Protein 2KFN (pdb70)

Foldseek 3Di:
DFALVQEEEDADPVVLLVVVVLLVPAQEKEKDWAWQDPPLLPTATQWMKIGRDQSYIYIAGAQQDAPPADHGPHPVRSCVSCQVLQQDQNRAYFAALCLSVQSNNVNVVGGGHNLAYHQLLLVLLLALVPDHSGLQVLCCVQPVDGADDQCNQQNDDPSGGGLSHGHSSSSTSRNRVRRNSRVVSCVRRVVVCPVDPQSVLCVGQFVRLLSNLLSQQLNVFFAFALVLLQVLLVVLVVVLVVLQVVLCVVWHDHDDLDPPPGCLCTPCVVPDDRDAAPCVNLQDGRLVVCVVPPDNSVSSVVNVVSVVCCVQQSVQVVVQQDPVPRHHRKDWDQRRDLLRAIAIPSPGLQVQDDPDVVSLSSQQRGFFPPQKWKKKKFWPPQLLLQLCLLLVFPQSPVCVVVPHDSLLSLLCQLVPHDSVPDDPLSSVLSVLVSVCLLLPHDLCSSCSNSVHDRVVSVSSVVSNCVSGVSNVVSLVVLLVVCVVPQWAAEPSNRIRGQPCCVVVDPVSNVNSSSCSSNSRSQSNLRSLQSQLSSQVVVCCVVVVAQKGFHDDYDRMTMMMHRPVCVPVVQVVSQCSRQPVGDPRRRIDMDMAIDRTSSRGD

Solvent-accessible surface area: 27789 Å² total; per-residue (Å²): 212,18,51,116,136,74,22,66,24,2,70,65,64,140,43,0,97,55,19,16,47,88,2,116,165,25,114,27,1,0,3,24,7,14,18,40,43,171,53,28,25,45,3,67,0,2,0,0,0,1,0,28,102,69,44,53,4,0,0,1,0,14,26,8,105,61,159,122,28,68,136,37,12,62,66,124,72,0,8,106,35,0,75,88,8,0,42,58,102,155,16,64,0,0,1,38,50,0,32,52,4,14,0,0,0,29,46,56,57,4,60,7,107,13,24,26,21,1,0,29,0,0,4,4,9,36,40,13,66,52,36,171,14,41,18,62,27,0,0,83,80,61,32,171,60,166,14,14,41,63,68,124,17,4,31,160,61,213,147,64,72,56,3,23,79,5,49,9,68,51,0,4,24,32,0,0,1,19,1,8,3,6,4,54,0,4,78,112,0,54,74,50,2,76,148,84,150,19,10,26,49,0,2,80,90,3,0,11,45,0,1,25,3,0,3,48,4,28,44,41,4,3,65,3,30,61,144,50,0,109,92,1,14,98,60,0,72,123,72,27,48,102,22,63,143,111,0,29,143,66,38,36,138,121,18,104,21,49,27,90,122,56,1,70,69,20,9,32,130,73,140,30,128,164,82,32,2,58,112,113,31,93,34,30,28,37,1,88,83,29,20,141,113,75,70,0,1,119,20,0,57,88,47,56,33,9,38,119,4,44,57,60,5,3,50,95,0,34,144,55,44,16,135,138,54,34,18,0,36,8,44,2,58,7,12,99,34,44,21,0,33,11,23,6,51,92,5,52,2,49,92,5,30,74,209,72,124,11,0,118,58,0,5,66,0,1,44,14,30,153,66,61,18,0,2,6,0,49,4,16,61,0,31,4,20,0,3,0,53,27,5,176,9,171,32,7,62,56,6,14,84,104,68,80,58,3,5,66,10,0,0,17,76,4,59,59,45,78,46,142,77,11,70,80,120,36,63,137,8,0,49,25,1,2,68,7,2,7,126,14,72,63,16,101,12,3,7,135,97,27,114,37,97,181,134,52,0,64,116,31,14,74,50,0,37,117,81,6,71,10,0,65,114,8,19,91,99,9,84,59,59,0,77,141,70,16,32,2,66,14,45,15,7,12,27,13,61,10,111,50,0,126,26,107,55,57,80,133,90,43,45,8,39,95,32,0,10,19,4,8,1,48,0,0,0,3,0,0,6,2,70,0,0,37,20,0,14,55,30,17,74,90,123,128,33,113,15,97,6,2,1,9,4,75,20,9,1,0,0,2,0,18,108,102,38,29,122,74,10,25,148,59,0,54,94,21,0,41,74,69,11,47,156,56,7,48,25,64,4,98,50,27,54,13,104,16,4,18,102,8,100

Secondary structure (DSSP, 8-state):
---SSSSEE--SHHHHHHHHHHHHTSSSEEEEEEES-S-TTT--EEEEEEEEETTEEEEEE----STTPPP---HHHHHHHHHHHHT-TTS-EEESSHHHHHHHHHTTT-----EEEEHHHHHHHH-TTSS--SHHHHHHHHS---PPPHHHHH-SSTTPPPGGGS-HHHHHHHHHHHHHHHHHHHHHHHHHTTS-HHHHHHIIIIIHHHHHHHHHHHHH-B-B-HHHHHHHHHHHHHHHHHHHHHHHHHSSS---S-TTTTSHHHHTTTSS-S------TTT--HHHHHTTT-SHHHHHHHHHHHHHHIIIIITTGGGGB-TTTSSB--EEESS--SSS--EEESS-GGGS-SSSHHHHHHHHTBBPPTTEEEEEEEETTHHHHHHHHHTT-HHHHHHHHTT--HHHHHHHHHTT--GGG--HHHHHHHHHHHHHHHTT--TTHHHHHHTPPTTTHHHHHHHHHHH-HHHHHHHHHHHHHHHHHSEEE-TT--EEE-TTTT-SSHHHHHHHHHHHHHHHHHHHHHHHHHHHHHHHHHHHHHH--SEEEEEEETTEEEEEEETTTHHHHHHHHHHHHHHSS-SSS---EEEEEESBHHHH-

Sequence (601 aa):
MISYDNYVTILDEETLKAWIAKLEKAPVFAFDTETDSLDNISANLVGLSFAIEPGVAAYIPVAHDYLDAPDQISRERALELLKPLLEDEKALKVGQNLKYDRGILANYGIELRGIAFDTMLESYILNSVAGRHDMDSLAERWLKHKTITFEEIAGKGKNQLTFNQIALEEAGRYAAEDADVTLQLHLKMWPDLQKHKGPLNVFENIEMPLVPVLSRIERNGVKIDPKVLHNHSEELTLRLAELEKKAHEIAGEEFNLSSTKQLQTILFEKQGIKPLKKTPSTSEEVLEELALDYPLPKVILEYRGLAKLKSTYTDKLPLMINPKTGRVHTSYHQAVTATGRLSSTDPNLQNIPVRNEEGRRIRQAFIAPEDYVIVSADYSQIELRIMAHLSRDKGLLTAFAEGKDIHRATAAEVFGLPLETVTSEQRRSAKAINFGLIYGMSAFGLARQLNIPRKEAQKYMDLYFERYPGVLEYMERTRAQAKEQGYVETLDGRRLYLPDIKSSNGARRAAAERAAINAPMQGTAADIIKRAMIAVDAWLQAEQPRVRMIMQVHDELVFEVHKDDVDAVAKQIHQLMENCTRLDVPLLVEVGSGENWDQAH

Structure (mmCIF, N/CA/C/O backbone):
data_2KFN
#
_entry.id   2KFN
#
_cell.length_a   102.900
_cell.length_b   102.900
_cell.length_c   86.400
_cell.angle_alpha   90.00
_cell.angle_beta   90.00
_cell.angle_gamma   90.00
#
_symmetry.space_group_name_H-M   'P 43'
#
loop_
_entity.id
_entity.type
_entity.pdbx_description
1 polymer "5'-D(*GP*CP*TP*TP*AP*(US1)P*G)-3'"
2 polymer 'KLENOW FRAGMENT OF DNA POLYMERASE I'
3 non-polymer 'MANGANESE (II) ION'
4 non-polymer 'ZINC ION'
5 non-polymer 'MAGNESIUM ION'
6 water water
#
loop_
_atom_site.group_PDB
_atom_site.id
_atom_site.type_symbol
_atom_site.label_atom_id
_atom_site.label_alt_id
_atom_site.label_comp_id
_atom_site.label_asym_id
_atom_site.label_entity_id
_atom_site.label_seq_id
_atom_site.pdbx_PDB_ins_code
_atom_site.Cartn_x
_atom_site.Cartn_y
_atom_site.Cartn_z
_atom_site.occupancy
_atom_site.B_iso_or_equiv
_atom_site.auth_seq_id
_atom_site.auth_comp_id
_atom_site.auth_asym_id
_atom_site.auth_atom_id
_atom_site.pdbx_PDB_model_num
ATOM 64 N N . MET B 2 1 ? 79.592 36.160 76.503 1.00 45.69 324 MET A N 1
ATOM 65 C CA . MET B 2 1 ? 78.628 36.631 77.506 1.00 46.77 324 MET A CA 1
ATOM 66 C C . MET B 2 1 ? 77.245 36.728 76.886 1.00 46.18 324 MET A C 1
ATOM 67 O O . MET B 2 1 ? 76.959 36.070 75.894 1.00 51.92 324 MET A O 1
ATOM 72 N N . ILE B 2 2 ? 76.400 37.537 77.535 1.00 45.07 325 ILE A N 1
ATOM 73 C CA . ILE B 2 2 ? 75.035 37.882 77.150 1.00 39.31 325 ILE A CA 1
ATOM 74 C C . ILE B 2 2 ? 75.030 39.314 77.650 1.00 38.63 325 ILE A C 1
ATOM 75 O O . ILE B 2 2 ? 75.416 39.591 78.804 1.00 37.39 325 ILE A O 1
ATOM 80 N N . SER B 2 3 ? 74.773 40.240 76.740 1.00 33.67 326 SER A N 1
ATOM 81 C CA . SER B 2 3 ? 74.792 41.641 77.063 1.00 31.44 326 SER A CA 1
ATOM 82 C C . SER B 2 3 ? 73.379 42.184 77.144 1.00 33.02 326 SER A C 1
ATOM 83 O O . SER B 2 3 ? 72.419 41.421 77.182 1.00 32.00 326 SER A O 1
ATOM 86 N N . TYR B 2 4 ? 73.276 43.510 77.169 1.00 36.06 327 TYR A N 1
ATOM 87 C CA . TYR B 2 4 ? 71.993 44.190 77.222 1.00 39.52 327 TYR A CA 1
ATOM 88 C C . TYR B 2 4 ? 71.418 44.360 75.809 1.00 37.46 327 TYR A C 1
ATOM 89 O O . TYR B 2 4 ? 70.309 44.861 75.625 1.00 37.84 327 TYR A O 1
ATOM 98 N N . ASP B 2 5 ? 72.181 43.922 74.815 1.00 37.72 328 ASP A N 1
ATOM 99 C CA . ASP B 2 5 ? 71.774 44.013 73.420 1.00 39.11 328 ASP A CA 1
ATOM 100 C C . ASP B 2 5 ? 70.900 42.821 72.999 1.00 37.62 328 ASP A C 1
ATOM 101 O O . ASP B 2 5 ? 70.056 42.937 72.102 1.00 40.40 328 ASP A O 1
ATOM 106 N N . ASN B 2 6 ? 71.064 41.698 73.691 1.00 31.88 329 ASN A N 1
ATOM 107 C CA . ASN B 2 6 ? 70.328 40.485 73.376 1.00 27.12 329 ASN A CA 1
ATOM 108 C C . ASN B 2 6 ? 68.821 40.590 73.506 1.00 28.08 329 ASN A C 1
ATOM 109 O O . ASN B 2 6 ? 68.079 40.326 72.558 1.00 28.13 329 ASN A O 1
ATOM 114 N N . TYR B 2 7 ? 68.370 40.960 74.698 1.00 26.74 330 TYR A N 1
ATOM 115 C CA . TYR B 2 7 ? 66.946 41.004 74.977 1.00 24.76 330 TYR A CA 1
ATOM 116 C C . TYR B 2 7 ? 66.420 42.377 75.338 1.00 26.06 330 TYR A C 1
ATOM 117 O O . TYR B 2 7 ? 67.111 43.179 75.957 1.00 28.55 330 TYR A O 1
ATOM 126 N N . VAL B 2 8 ? 65.167 42.619 74.983 1.00 23.75 331 VAL A N 1
ATOM 127 C CA . VAL B 2 8 ? 64.535 43.900 75.251 1.00 25.50 331 VAL A CA 1
ATOM 128 C C . VAL B 2 8 ? 63.912 43.964 76.645 1.00 22.79 331 VAL A C 1
ATOM 129 O O . VAL B 2 8 ? 63.426 42.959 77.162 1.00 22.29 331 VAL A O 1
ATOM 133 N N . THR B 2 9 ? 63.985 45.145 77.255 1.00 20.92 332 THR A N 1
ATOM 134 C CA . THR B 2 9 ? 63.414 45.403 78.569 1.00 22.10 332 THR A CA 1
ATOM 135 C C . THR B 2 9 ? 62.186 46.283 78.320 1.00 26.19 332 THR A C 1
ATOM 136 O O . THR B 2 9 ? 62.322 47.455 77.955 1.00 29.82 332 THR A O 1
ATOM 140 N N . ILE B 2 10 ? 60.996 45.697 78.469 1.00 20.52 333 ILE A N 1
ATOM 141 C CA . ILE B 2 10 ? 59.735 46.398 78.237 1.00 22.84 333 ILE A CA 1
ATOM 142 C C . ILE B 2 10 ? 59.341 47.292 79.404 1.00 25.50 333 ILE A C 1
ATOM 143 O O . ILE B 2 10 ? 59.050 46.815 80.503 1.00 23.10 333 ILE A O 1
ATOM 148 N N . LEU B 2 11 ? 59.338 48.598 79.142 1.00 25.28 334 LEU A N 1
ATOM 149 C CA . LEU B 2 11 ? 59.027 49.601 80.150 1.00 22.84 334 LEU A CA 1
ATOM 150 C C . LEU B 2 11 ? 57.796 50.440 79.845 1.00 23.79 334 LEU A C 1
ATOM 151 O O . LEU B 2 11 ? 57.526 51.415 80.549 1.00 24.64 334 LEU A O 1
ATOM 156 N N . ASP B 2 12 ? 57.058 50.083 78.799 1.00 23.02 335 ASP A N 1
ATOM 157 C CA . ASP B 2 12 ? 55.858 50.834 78.457 1.00 25.30 335 ASP A CA 1
ATOM 158 C C . ASP B 2 12 ? 54.764 49.925 77.921 1.00 25.69 335 ASP A C 1
ATOM 159 O O . ASP B 2 12 ? 55.048 48.928 77.266 1.00 26.95 335 ASP A O 1
ATOM 164 N N . GLU B 2 13 ? 53.517 50.291 78.211 1.00 26.33 336 GLU A N 1
ATOM 165 C CA . GLU B 2 13 ? 52.334 49.539 77.798 1.00 26.31 336 GLU A CA 1
ATOM 166 C C . GLU B 2 13 ? 52.256 49.245 76.322 1.00 28.79 336 GLU A C 1
ATOM 167 O O . GLU B 2 13 ? 51.856 48.149 75.931 1.00 29.83 336 GLU A O 1
ATOM 173 N N . GLU B 2 14 ? 52.558 50.254 75.508 1.00 31.31 337 GLU A N 1
ATOM 174 C CA . GLU B 2 14 ? 52.503 50.125 74.057 1.00 33.19 337 GLU A CA 1
ATOM 175 C C . GLU B 2 14 ? 53.392 48.981 73.567 1.00 28.37 337 GLU A C 1
ATOM 176 O O . GLU B 2 14 ? 52.977 48.186 72.722 1.00 30.78 337 GLU A O 1
ATOM 182 N N . THR B 2 15 ? 54.594 48.874 74.130 1.00 25.98 338 THR A N 1
ATOM 183 C CA . THR B 2 15 ? 55.524 47.810 73.758 1.00 22.01 338 THR A CA 1
ATOM 184 C C . THR B 2 15 ? 55.016 46.467 74.270 1.00 23.14 338 THR A C 1
ATOM 185 O O . THR B 2 15 ? 55.099 45.465 73.564 1.00 26.53 338 THR A O 1
ATOM 189 N N . LEU B 2 16 ? 54.448 46.463 75.476 1.00 23.83 339 LEU A N 1
ATOM 190 C CA . LEU B 2 16 ? 53.892 45.247 76.073 1.00 22.66 339 LEU A CA 1
ATOM 191 C C . LEU B 2 16 ? 52.748 44.736 75.190 1.00 20.30 339 LEU A C 1
ATOM 192 O O . LEU B 2 16 ? 52.681 43.549 74.877 1.00 19.19 339 LEU A O 1
ATOM 197 N N . LYS B 2 17 ? 51.848 45.634 74.794 1.00 17.87 340 LYS A N 1
ATOM 198 C CA . LYS B 2 17 ? 50.728 45.253 73.944 1.00 21.48 340 LYS A CA 1
ATOM 199 C C . LYS B 2 17 ? 51.199 44.727 72.586 1.00 21.64 340 LYS A C 1
ATOM 200 O O . LYS B 2 17 ? 50.611 43.795 72.034 1.00 23.08 340 LYS A O 1
ATOM 206 N N . ALA B 2 18 ? 52.299 45.280 72.086 1.00 20.22 341 ALA A N 1
ATOM 207 C CA . ALA B 2 18 ? 52.860 44.830 70.820 1.00 24.58 341 ALA A CA 1
ATOM 208 C C . ALA B 2 18 ? 53.260 43.357 70.977 1.00 24.65 341 ALA A C 1
ATOM 209 O O . ALA B 2 18 ? 52.928 42.518 70.140 1.00 27.39 341 ALA A O 1
ATOM 211 N N . TRP B 2 19 ? 53.936 43.045 72.078 1.00 22.65 342 TRP A N 1
ATOM 212 C CA . TRP B 2 19 ? 54.372 41.683 72.359 1.00 21.44 342 TRP A CA 1
ATOM 213 C C . TRP B 2 19 ? 53.230 40.708 72.607 1.00 22.78 342 TRP A C 1
ATOM 214 O O . TRP B 2 19 ? 53.293 39.572 72.161 1.00 27.64 342 TRP A O 1
ATOM 225 N N . ILE B 2 20 ? 52.216 41.136 73.355 1.00 22.09 343 ILE A N 1
ATOM 226 C CA . ILE B 2 20 ? 51.048 40.291 73.643 1.00 21.22 343 ILE A CA 1
ATOM 227 C C . ILE B 2 20 ? 50.413 39.844 72.316 1.00 28.04 343 ILE A C 1
ATOM 228 O O . ILE B 2 20 ? 49.996 38.691 72.169 1.00 29.23 343 ILE A O 1
ATOM 233 N N . ALA B 2 21 ? 50.375 40.764 71.349 1.00 29.17 344 ALA A N 1
ATOM 234 C CA . ALA B 2 21 ? 49.815 40.495 70.027 1.00 25.67 344 ALA A CA 1
ATOM 235 C C . ALA B 2 21 ? 50.621 39.415 69.310 1.00 24.33 344 ALA A C 1
ATOM 236 O O . ALA B 2 21 ? 50.048 38.513 68.706 1.00 26.58 344 ALA A O 1
ATOM 238 N N . LYS B 2 22 ? 51.946 39.496 69.393 1.00 24.77 345 LYS A N 1
ATOM 239 C CA . LYS B 2 22 ? 52.807 38.496 68.768 1.00 26.25 345 LYS A CA 1
ATOM 240 C C . LYS B 2 22 ? 52.710 37.157 69.511 1.00 28.36 345 LYS A C 1
ATOM 241 O O . LYS B 2 22 ? 52.763 36.096 68.891 1.00 27.56 345 LYS A O 1
ATOM 247 N N . LEU B 2 23 ? 52.548 37.222 70.835 1.00 27.60 346 LEU A N 1
ATOM 248 C CA . LEU B 2 23 ? 52.427 36.033 71.692 1.00 24.52 346 LEU A CA 1
ATOM 249 C C . LEU B 2 23 ? 51.135 35.296 71.361 1.00 23.31 346 LEU A C 1
ATOM 250 O O . LEU B 2 23 ? 51.100 34.067 71.353 1.00 23.09 346 LEU A O 1
ATOM 255 N N . GLU B 2 24 ? 50.080 36.055 71.066 1.00 24.74 347 GLU A N 1
ATOM 256 C CA . GLU B 2 24 ? 48.782 35.477 70.731 1.00 28.51 347 GLU A CA 1
ATOM 257 C C . GLU B 2 24 ? 48.767 34.616 69.476 1.00 31.90 347 GLU A C 1
ATOM 258 O O . GLU B 2 24 ? 47.960 33.698 69.368 1.00 35.74 347 GLU A O 1
ATOM 264 N N . LYS B 2 25 ? 49.644 34.903 68.522 1.00 31.75 348 LYS A N 1
ATOM 265 C CA . LYS B 2 25 ? 49.664 34.109 67.305 1.00 32.66 348 LYS A CA 1
ATOM 266 C C . LYS B 2 25 ? 50.837 33.159 67.179 1.00 29.76 348 LYS A C 1
ATOM 267 O O . LYS B 2 25 ? 51.035 32.554 66.131 1.00 30.44 348 LYS A O 1
ATOM 273 N N . ALA B 2 26 ? 51.612 33.016 68.249 1.00 28.16 349 ALA A N 1
ATOM 274 C CA . ALA B 2 26 ? 52.750 32.098 68.240 1.00 28.53 349 ALA A CA 1
ATOM 275 C C . ALA B 2 26 ? 52.217 30.677 68.474 1.00 28.83 349 ALA A C 1
ATOM 276 O O . ALA B 2 26 ? 51.208 30.501 69.161 1.00 28.01 349 ALA A O 1
ATOM 278 N N . PRO B 2 27 ? 52.848 29.655 67.859 1.00 25.07 350 PRO A N 1
ATOM 279 C CA . PRO B 2 27 ? 52.387 28.273 68.044 1.00 26.22 350 PRO A CA 1
ATOM 280 C C . PRO B 2 27 ? 52.536 27.814 69.500 1.00 27.56 350 PRO A C 1
ATOM 281 O O . PRO B 2 27 ? 51.681 27.103 70.035 1.00 28.00 350 PRO A O 1
ATOM 285 N N . VAL B 2 28 ? 53.626 28.244 70.124 1.00 25.55 351 VAL A N 1
ATOM 286 C CA . VAL B 2 28 ? 53.931 27.962 71.525 1.00 25.10 351 VAL A CA 1
ATOM 287 C C . VAL B 2 28 ? 54.836 29.108 71.959 1.00 29.49 351 VAL A C 1
ATOM 288 O O . VAL B 2 28 ? 55.410 29.798 71.116 1.00 26.03 351 VAL A O 1
ATOM 292 N N . PHE B 2 29 ? 54.912 29.368 73.258 1.00 26.67 352 PHE A N 1
ATOM 293 C CA . PHE B 2 29 ? 55.811 30.410 73.734 1.00 21.94 352 PHE A CA 1
ATOM 294 C C . PHE B 2 29 ? 56.336 30.095 75.122 1.00 21.13 352 PHE A C 1
ATOM 295 O O . PHE B 2 29 ? 55.660 29.430 75.904 1.00 20.74 352 PHE A O 1
ATOM 303 N N . ALA B 2 30 ? 57.591 30.453 75.373 1.00 17.34 353 ALA A N 1
ATOM 304 C CA . ALA B 2 30 ? 58.184 30.214 76.682 1.00 20.47 353 ALA A CA 1
ATOM 305 C C . ALA B 2 30 ? 57.786 31.364 77.581 1.00 23.29 353 ALA A C 1
ATOM 306 O O . ALA B 2 30 ? 57.694 32.516 77.150 1.00 21.00 353 ALA A O 1
ATOM 308 N N . PHE B 2 31 ? 57.555 31.033 78.842 1.00 24.93 354 PHE A N 1
ATOM 309 C CA . PHE B 2 31 ? 57.135 32.012 79.824 1.00 25.85 354 PHE A CA 1
ATOM 310 C C . PHE B 2 31 ? 57.804 31.732 81.183 1.00 25.56 354 PHE A C 1
ATOM 311 O O . PHE B 2 31 ? 58.039 30.578 81.555 1.00 21.21 354 PHE A O 1
ATOM 319 N N . ASP B 2 32 ? 58.164 32.796 81.893 1.00 22.25 355 ASP A N 1
ATOM 320 C CA . ASP B 2 32 ? 58.841 32.650 83.173 1.00 19.05 355 ASP A CA 1
ATOM 321 C C . ASP B 2 32 ? 58.511 33.811 84.110 1.00 21.69 355 ASP A C 1
ATOM 322 O O . ASP B 2 32 ? 58.183 34.903 83.653 1.00 25.15 355 ASP A O 1
ATOM 327 N N . THR B 2 33 ? 58.543 33.563 85.420 1.00 22.30 356 THR A N 1
ATOM 328 C CA . THR B 2 33 ? 58.271 34.620 86.401 1.00 21.27 356 THR A CA 1
ATOM 329 C C . THR B 2 33 ? 59.476 34.800 87.316 1.00 16.52 356 THR A C 1
ATOM 330 O O . THR B 2 33 ? 60.262 33.875 87.504 1.00 18.82 356 THR A O 1
ATOM 334 N N . GLU B 2 34 ? 59.642 36.014 87.833 1.00 16.72 357 GLU A N 1
ATOM 335 C CA . GLU B 2 34 ? 60.730 36.329 88.750 1.00 19.32 357 GLU A CA 1
ATOM 336 C C . GLU B 2 34 ? 60.073 36.885 90.018 1.00 18.55 357 GLU A C 1
ATOM 337 O O . GLU B 2 34 ? 59.142 37.679 89.933 1.00 19.22 357 GLU A O 1
ATOM 343 N N . THR B 2 35 ? 60.562 36.472 91.185 1.00 20.74 358 THR A N 1
ATOM 344 C CA . THR B 2 35 ? 59.974 36.884 92.464 1.00 19.45 358 THR A CA 1
ATOM 345 C C . THR B 2 35 ? 61.015 37.288 93.506 1.00 20.93 358 THR A C 1
ATOM 346 O O . THR B 2 35 ? 62.217 37.173 93.272 1.00 18.35 358 THR A O 1
ATOM 350 N N . ASP B 2 36 ? 60.549 37.736 94.672 1.00 21.24 359 ASP A N 1
ATOM 351 C CA . ASP B 2 36 ? 61.469 38.117 95.745 1.00 22.89 359 ASP A CA 1
ATOM 352 C C . ASP B 2 36 ? 61.710 37.000 96.767 1.00 26.91 359 ASP A C 1
ATOM 353 O O . ASP B 2 36 ? 62.294 37.248 97.816 1.00 32.78 359 ASP A O 1
ATOM 358 N N . SER B 2 37 ? 61.270 35.778 96.462 1.00 26.13 360 SER A N 1
ATOM 359 C CA . SER B 2 37 ? 61.432 34.665 97.391 1.00 23.26 360 SER A CA 1
ATOM 360 C C . SER B 2 37 ? 61.129 33.299 96.785 1.00 23.45 360 SER A C 1
ATOM 361 O O . SER B 2 37 ? 60.311 33.170 95.882 1.00 21.95 360 SER A O 1
ATOM 364 N N . LEU B 2 38 ? 61.788 32.273 97.309 1.00 25.69 361 LEU A N 1
ATOM 365 C CA . LEU B 2 38 ? 61.556 30.901 96.864 1.00 30.40 361 LEU A CA 1
ATOM 366 C C . LEU B 2 38 ? 60.241 30.388 97.458 1.00 32.85 361 LEU A C 1
ATOM 367 O O . LEU B 2 38 ? 59.659 29.424 96.954 1.00 33.69 361 LEU A O 1
ATOM 372 N N . ASP B 2 39 ? 59.795 31.020 98.547 1.00 32.21 362 ASP A N 1
ATOM 373 C CA . ASP B 2 39 ? 58.548 30.634 99.197 1.00 30.84 362 ASP A CA 1
ATOM 374 C C . ASP B 2 39 ? 57.358 31.092 98.356 1.00 29.59 362 ASP A C 1
ATOM 375 O O . ASP B 2 39 ? 56.981 32.266 98.356 1.00 28.44 362 ASP A O 1
ATOM 380 N N . ASN B 2 40 ? 56.749 30.125 97.687 1.00 28.44 363 ASN A N 1
ATOM 381 C CA . ASN B 2 40 ? 55.626 30.344 96.795 1.00 28.24 363 ASN A CA 1
ATOM 382 C C . ASN B 2 40 ? 54.431 31.106 97.365 1.00 30.21 363 ASN A C 1
ATOM 383 O O . ASN B 2 40 ? 53.943 32.042 96.733 1.00 28.93 363 ASN A O 1
ATOM 388 N N . ILE B 2 41 ? 53.960 30.728 98.551 1.00 31.65 364 ILE A N 1
ATOM 389 C CA . ILE B 2 41 ? 52.794 31.404 99.126 1.00 33.80 364 ILE A CA 1
ATOM 390 C C . ILE B 2 41 ? 53.016 32.881 99.487 1.00 29.62 364 ILE A C 1
ATOM 391 O O . ILE B 2 41 ? 52.111 33.704 99.323 1.00 31.80 364 ILE A O 1
ATOM 396 N N . SER B 2 42 ? 54.219 33.228 99.935 1.00 27.99 365 SER A N 1
ATOM 397 C CA . SER B 2 42 ? 54.486 34.610 100.325 1.00 29.18 365 SER A CA 1
ATOM 398 C C . SER B 2 42 ? 55.357 35.430 99.377 1.00 30.00 365 SER A C 1
ATOM 399 O O . SER B 2 42 ? 55.616 36.605 99.640 1.00 27.06 365 SER A O 1
ATOM 402 N N . ALA B 2 43 ? 55.806 34.821 98.283 1.00 25.27 366 ALA A N 1
ATOM 403 C CA . ALA B 2 43 ? 56.639 35.536 97.320 1.00 23.59 366 ALA A CA 1
ATOM 404 C C . ALA B 2 43 ? 55.838 36.593 96.564 1.00 19.92 366 ALA A C 1
ATOM 405 O O . ALA B 2 43 ? 54.625 36.478 96.389 1.00 21.64 366 ALA A O 1
ATOM 407 N N . ASN B 2 44 ? 56.520 37.656 96.166 1.00 24.24 367 ASN A N 1
ATOM 408 C CA . ASN B 2 44 ? 55.896 38.719 95.393 1.00 24.04 367 ASN A CA 1
ATOM 409 C C . ASN B 2 44 ? 56.514 38.679 94.002 1.00 22.30 367 ASN A C 1
ATOM 410 O O . ASN B 2 44 ? 57.724 38.498 93.858 1.00 19.30 367 ASN A O 1
ATOM 415 N N . LEU B 2 45 ? 55.668 38.816 92.988 1.00 22.65 368 LEU A N 1
ATOM 416 C CA . LEU B 2 45 ? 56.118 38.820 91.603 1.00 21.37 368 LEU A CA 1
ATOM 417 C C . LEU B 2 45 ? 56.871 40.110 91.352 1.00 17.81 368 LEU A C 1
ATOM 418 O O . LEU B 2 45 ? 56.359 41.191 91.624 1.00 22.17 368 LEU A O 1
ATOM 423 N N . VAL B 2 46 ? 58.110 39.984 90.895 1.00 18.19 369 VAL A N 1
ATOM 424 C CA . VAL B 2 46 ? 58.964 41.134 90.595 1.00 17.29 369 VAL A CA 1
ATOM 425 C C . VAL B 2 46 ? 58.978 41.423 89.082 1.00 20.06 369 VAL A C 1
ATOM 426 O O . VAL B 2 46 ? 59.113 42.575 88.654 1.00 16.94 369 VAL A O 1
ATOM 430 N N . GLY B 2 47 ? 58.812 40.374 88.282 1.00 20.31 370 GLY A N 1
ATOM 431 C CA . GLY B 2 47 ? 58.802 40.544 86.842 1.00 19.86 370 GLY A CA 1
ATOM 432 C C . GLY B 2 47 ? 58.454 39.284 86.080 1.00 18.71 370 GLY A C 1
ATOM 433 O O . GLY B 2 47 ? 58.335 38.213 86.669 1.00 16.63 370 GLY A O 1
ATOM 434 N N . LEU B 2 48 ? 58.280 39.425 84.765 1.00 20.08 371 LEU A N 1
ATOM 435 C CA . LEU B 2 48 ? 57.950 38.309 83.879 1.00 18.61 371 LEU A CA 1
ATOM 436 C C . LEU B 2 48 ? 58.778 38.372 82.596 1.00 19.18 371 LEU A C 1
ATOM 437 O O . LEU B 2 48 ? 59.124 39.454 82.128 1.00 18.45 371 LEU A O 1
ATOM 442 N N . SER B 2 49 ? 59.073 37.206 82.022 1.00 19.68 372 SER A N 1
ATOM 443 C CA . SER B 2 49 ? 59.824 37.128 80.769 1.00 21.33 372 SER A CA 1
ATOM 444 C C . SER B 2 49 ? 59.126 36.168 79.790 1.00 20.28 372 SER A C 1
ATOM 445 O O . SER B 2 49 ? 58.411 35.256 80.211 1.00 16.39 372 SER A O 1
ATOM 448 N N . PHE B 2 50 ? 59.252 36.443 78.492 1.00 19.20 373 PHE A N 1
ATOM 449 C CA . PHE B 2 50 ? 58.629 35.617 77.451 1.00 18.46 373 PHE A CA 1
ATOM 450 C C . PHE B 2 50 ? 59.616 35.427 76.312 1.00 19.95 373 PHE A C 1
ATOM 451 O O . PHE B 2 50 ? 60.524 36.229 76.135 1.00 19.42 373 PHE A O 1
ATOM 459 N N . ALA B 2 51 ? 59.421 34.367 75.537 1.00 23.37 374 ALA A N 1
ATOM 460 C CA . ALA B 2 51 ? 60.255 34.084 74.367 1.00 24.69 374 ALA A CA 1
ATOM 461 C C . ALA B 2 51 ? 59.340 33.516 73.280 1.00 27.32 374 ALA A C 1
ATOM 462 O O . ALA B 2 51 ? 58.653 32.523 73.505 1.00 26.49 374 ALA A O 1
ATOM 464 N N . ILE B 2 52 ? 59.279 34.188 72.131 1.00 30.30 375 ILE A N 1
ATOM 465 C CA . ILE B 2 52 ? 58.431 33.730 71.020 1.00 32.72 375 ILE A CA 1
ATOM 466 C C . ILE B 2 52 ? 59.178 32.929 69.979 1.00 29.38 375 ILE A C 1
ATOM 467 O O . ILE B 2 52 ? 58.573 32.185 69.208 1.00 30.35 375 ILE A O 1
ATOM 472 N N . GLU B 2 53 ? 60.497 33.029 70.006 1.00 27.60 376 GLU A N 1
ATOM 473 C CA . GLU B 2 53 ? 61.312 32.394 68.995 1.00 27.95 376 GLU A CA 1
ATOM 474 C C . GLU B 2 53 ? 62.730 32.362 69.537 1.00 28.21 376 GLU A C 1
ATOM 475 O O . GLU B 2 53 ? 63.107 33.211 70.349 1.00 32.77 376 GLU A O 1
ATOM 481 N N . PRO B 2 54 ? 63.534 31.375 69.118 1.00 26.13 377 PRO A N 1
ATOM 482 C CA . PRO B 2 54 ? 64.914 31.313 69.608 1.00 24.00 377 PRO A CA 1
ATOM 483 C C . PRO B 2 54 ? 65.653 32.626 69.346 1.00 27.31 377 PRO A C 1
ATOM 484 O O . PRO B 2 54 ? 65.772 33.064 68.204 1.00 30.78 377 PRO A O 1
ATOM 488 N N . GLY B 2 55 ? 66.073 33.287 70.418 1.00 27.07 378 GLY A N 1
ATOM 489 C CA . GLY B 2 55 ? 66.797 34.541 70.295 1.00 25.09 378 GLY A CA 1
ATOM 490 C C . GLY B 2 55 ? 65.940 35.790 70.397 1.00 23.57 378 GLY A C 1
ATOM 491 O O . GLY B 2 55 ? 66.460 36.907 70.417 1.00 27.52 378 GLY A O 1
ATOM 492 N N . VAL B 2 56 ? 64.627 35.602 70.452 1.00 19.69 379 VAL A N 1
ATOM 493 C CA . VAL B 2 56 ? 63.698 36.718 70.549 1.00 20.17 379 VAL A CA 1
ATOM 494 C C . VAL B 2 56 ? 62.943 36.594 71.874 1.00 20.28 379 VAL A C 1
ATOM 495 O O . VAL B 2 56 ? 61.927 35.904 71.960 1.00 23.44 379 VAL A O 1
ATOM 499 N N . ALA B 2 57 ? 63.443 37.273 72.899 1.00 18.54 380 ALA A N 1
ATOM 500 C CA . ALA B 2 57 ? 62.824 37.209 74.214 1.00 18.20 380 ALA A CA 1
ATOM 501 C C . ALA B 2 57 ? 62.835 38.569 74.889 1.00 18.63 380 ALA A C 1
ATOM 502 O O . ALA B 2 57 ? 63.654 39.420 74.551 1.00 20.20 380 ALA A O 1
ATOM 504 N N . ALA B 2 58 ? 61.941 38.758 75.861 1.00 19.39 381 ALA A N 1
ATOM 505 C CA . ALA B 2 58 ? 61.826 40.027 76.581 1.00 19.54 381 ALA A CA 1
ATOM 506 C C . ALA B 2 58 ? 61.570 39.897 78.083 1.00 20.35 381 ALA A C 1
ATOM 507 O O . ALA B 2 58 ? 61.002 38.909 78.551 1.00 19.35 381 ALA A O 1
ATOM 509 N N . TYR B 2 59 ? 61.977 40.928 78.818 1.00 18.67 382 TYR A N 1
ATOM 510 C CA . TYR B 2 59 ? 61.771 40.991 80.260 1.00 19.48 382 TYR A CA 1
ATOM 511 C C . TYR B 2 59 ? 60.922 42.211 80.596 1.00 19.39 382 TYR A C 1
ATOM 512 O O . TYR B 2 59 ? 61.237 43.321 80.178 1.00 20.03 382 TYR A O 1
ATOM 521 N N . ILE B 2 60 ? 59.886 42.001 81.404 1.00 16.96 383 ILE A N 1
ATOM 522 C CA . ILE B 2 60 ? 58.976 43.063 81.828 1.00 16.27 383 ILE A CA 1
ATOM 523 C C . ILE B 2 60 ? 59.100 43.235 83.357 1.00 18.71 383 ILE A C 1
ATOM 524 O O . ILE B 2 60 ? 58.545 42.436 84.120 1.00 17.68 383 ILE A O 1
ATOM 529 N N . PRO B 2 61 ? 59.879 44.228 83.823 1.00 18.02 384 PRO A N 1
ATOM 530 C CA . PRO B 2 61 ? 60.031 44.447 85.268 1.00 16.10 384 PRO A CA 1
ATOM 531 C C . PRO B 2 61 ? 58.788 45.164 85.782 1.00 20.11 384 PRO A C 1
ATOM 532 O O . PRO B 2 61 ? 58.317 46.111 85.146 1.00 21.33 384 PRO A O 1
ATOM 536 N N . VAL B 2 62 ? 58.236 44.710 86.904 1.00 21.01 385 VAL A N 1
ATOM 537 C CA . VAL B 2 62 ? 57.059 45.371 87.456 1.00 20.70 385 VAL A CA 1
ATOM 538 C C . VAL B 2 62 ? 57.246 45.851 88.889 1.00 23.20 385 VAL A C 1
ATOM 539 O O . VAL B 2 62 ? 56.628 46.838 89.286 1.00 24.65 385 VAL A O 1
ATOM 543 N N . ALA B 2 63 ? 58.135 45.209 89.645 1.00 23.18 386 ALA A N 1
ATOM 544 C CA . ALA B 2 63 ? 58.347 45.611 91.033 1.00 22.49 386 ALA A CA 1
ATOM 545 C C . ALA B 2 63 ? 59.792 45.757 91.535 1.00 24.20 386 ALA A C 1
ATOM 546 O O . ALA B 2 63 ? 60.121 45.307 92.634 1.00 21.46 386 ALA A O 1
ATOM 548 N N . HIS B 2 64 ? 60.669 46.345 90.726 1.00 21.15 387 HIS A N 1
ATOM 549 C CA . HIS B 2 64 ? 62.041 46.579 91.168 1.00 19.11 387 HIS A CA 1
ATOM 550 C C . HIS B 2 64 ? 61.967 47.888 91.947 1.00 24.67 387 HIS A C 1
ATOM 551 O O . HIS B 2 64 ? 61.451 48.885 91.443 1.00 25.13 387 HIS A O 1
ATOM 558 N N . ASP B 2 65 ? 62.474 47.894 93.174 1.00 25.92 388 ASP A N 1
ATOM 559 C CA . ASP B 2 65 ? 62.356 49.089 93.999 1.00 28.76 388 ASP A CA 1
ATOM 560 C C . ASP B 2 65 ? 63.614 49.588 94.674 1.00 28.92 388 ASP A C 1
ATOM 561 O O . ASP B 2 65 ? 63.556 50.142 95.775 1.00 29.32 388 ASP A O 1
ATOM 566 N N . TYR B 2 66 ? 64.752 49.372 94.029 1.00 29.61 389 TYR A N 1
ATOM 567 C CA . TYR B 2 66 ? 66.005 49.865 94.572 1.00 24.72 389 TYR A CA 1
ATOM 568 C C . TYR B 2 66 ? 65.974 51.387 94.422 1.00 27.97 389 TYR A C 1
ATOM 569 O O . TYR B 2 66 ? 65.105 51.941 93.739 1.00 25.51 389 TYR A O 1
ATOM 578 N N . LEU B 2 67 ? 66.897 52.056 95.098 1.00 30.81 390 LEU A N 1
ATOM 579 C CA . LEU B 2 67 ? 66.979 53.504 95.076 1.00 32.25 390 LEU A CA 1
ATOM 580 C C . LEU B 2 67 ? 67.120 53.984 93.637 1.00 30.92 390 LEU A C 1
ATOM 581 O O . LEU B 2 67 ? 67.981 53.512 92.902 1.00 34.67 390 LEU A O 1
ATOM 586 N N . ASP B 2 68 ? 66.209 54.859 93.226 1.00 29.82 391 ASP A N 1
ATOM 587 C CA . ASP B 2 68 ? 66.182 55.434 91.877 1.00 30.89 391 ASP A CA 1
ATOM 588 C C . ASP B 2 68 ? 65.877 54.489 90.714 1.00 28.54 391 ASP A C 1
ATOM 589 O O . ASP B 2 68 ? 66.262 54.763 89.579 1.00 28.66 391 ASP A O 1
ATOM 594 N N . ALA B 2 69 ? 65.186 53.386 90.989 1.00 27.26 392 ALA A N 1
ATOM 595 C CA . ALA B 2 69 ? 64.811 52.447 89.937 1.00 23.42 392 ALA A CA 1
ATOM 596 C C . ALA B 2 69 ? 63.928 53.215 88.961 1.00 27.69 392 ALA A C 1
ATOM 597 O O . ALA B 2 69 ? 63.100 54.018 89.379 1.00 31.55 392 ALA A O 1
ATOM 599 N N . PRO B 2 70 ? 64.117 53.009 87.647 1.00 27.51 393 PRO A N 1
ATOM 600 C CA . PRO B 2 70 ? 63.341 53.678 86.595 1.00 23.54 393 PRO A CA 1
ATOM 601 C C . PRO B 2 70 ? 61.864 53.287 86.606 1.00 23.42 393 PRO A C 1
ATOM 602 O O . PRO B 2 70 ? 61.515 52.230 87.116 1.00 26.57 393 PRO A O 1
ATOM 606 N N . ASP B 2 71 ? 61.002 54.127 86.033 1.00 23.77 394 ASP A N 1
ATOM 607 C CA . ASP B 2 71 ? 59.570 53.832 85.970 1.00 24.46 394 ASP A CA 1
ATOM 608 C C . ASP B 2 71 ? 59.362 52.501 85.264 1.00 26.86 394 ASP A C 1
ATOM 609 O O . ASP B 2 71 ? 60.057 52.189 84.291 1.00 27.58 394 ASP A O 1
ATOM 614 N N . GLN B 2 72 ? 58.417 51.714 85.770 1.00 23.64 395 GLN A N 1
ATOM 615 C CA . GLN B 2 72 ? 58.102 50.405 85.207 1.00 20.60 395 GLN A CA 1
ATOM 616 C C . GLN B 2 72 ? 56.598 50.289 85.120 1.00 23.94 395 GLN A C 1
ATOM 617 O O . GLN B 2 72 ? 55.881 51.016 85.805 1.00 27.36 395 GLN A O 1
ATOM 623 N N . ILE B 2 73 ? 56.106 49.396 84.267 1.00 25.27 396 ILE A N 1
ATOM 624 C CA . ILE B 2 73 ? 54.659 49.189 84.175 1.00 23.33 396 ILE A CA 1
ATOM 625 C C . ILE B 2 73 ? 54.320 48.631 85.564 1.00 24.27 396 ILE A C 1
ATOM 626 O O . ILE B 2 73 ? 55.119 47.878 86.123 1.00 20.27 396 ILE A O 1
ATOM 631 N N . SER B 2 74 ? 53.201 49.055 86.154 1.00 24.24 397 SER A N 1
ATOM 632 C CA . SER B 2 74 ? 52.828 48.565 87.487 1.00 24.21 397 SER A CA 1
ATOM 633 C C . SER B 2 74 ? 52.418 47.097 87.440 1.00 25.33 397 SER A C 1
ATOM 634 O O . SER B 2 74 ? 51.874 46.635 86.435 1.00 26.28 397 SER A O 1
ATOM 637 N N . ARG B 2 75 ? 52.666 46.375 88.531 1.00 21.40 398 ARG A N 1
ATOM 638 C CA . ARG B 2 75 ? 52.328 44.960 88.600 1.00 20.97 398 ARG A CA 1
ATOM 639 C C . ARG B 2 75 ? 50.874 44.702 88.265 1.00 23.25 398 ARG A C 1
ATOM 640 O O . ARG B 2 75 ? 50.562 43.758 87.544 1.00 28.73 398 ARG A O 1
ATOM 648 N N . GLU B 2 76 ? 49.993 45.574 88.739 1.00 24.02 399 GLU A N 1
ATOM 649 C CA . GLU B 2 76 ? 48.570 45.427 88.491 1.00 27.53 399 GLU A CA 1
ATOM 650 C C . GLU B 2 76 ? 48.180 45.643 87.026 1.00 25.51 399 GLU A C 1
ATOM 651 O O . GLU B 2 76 ? 47.376 44.894 86.471 1.00 25.73 399 GLU A O 1
ATOM 657 N N . ARG B 2 77 ? 48.775 46.645 86.392 1.00 26.38 400 ARG A N 1
ATOM 658 C CA . ARG B 2 77 ? 48.477 46.934 84.991 1.00 24.54 400 ARG A CA 1
ATOM 659 C C . ARG B 2 77 ? 49.036 45.867 84.047 1.00 23.61 400 ARG A C 1
ATOM 660 O O . ARG B 2 77 ? 48.410 45.527 83.048 1.00 24.40 400 ARG A O 1
ATOM 668 N N . ALA B 2 78 ? 50.217 45.347 84.370 1.00 22.91 401 ALA A N 1
ATOM 669 C CA . ALA B 2 78 ? 50.852 44.323 83.554 1.00 20.69 401 ALA A CA 1
ATOM 670 C C . ALA B 2 78 ? 50.067 43.025 83.634 1.00 23.66 401 ALA A C 1
ATOM 671 O O . ALA B 2 78 ? 49.869 42.352 82.622 1.00 25.70 401 ALA A O 1
ATOM 673 N N . LEU B 2 79 ? 49.594 42.684 84.829 1.00 23.44 402 LEU A N 1
ATOM 674 C CA . LEU B 2 79 ? 48.829 41.456 85.006 1.00 23.95 402 LEU A CA 1
ATOM 675 C C . LEU B 2 79 ? 47.431 41.490 84.393 1.00 25.97 402 LEU A C 1
ATOM 676 O O . LEU B 2 79 ? 46.941 40.451 83.954 1.00 28.87 402 LEU A O 1
ATOM 681 N N . GLU B 2 80 ? 46.783 42.657 84.362 1.00 23.02 403 GLU A N 1
ATOM 682 C CA . GLU B 2 80 ? 45.450 42.729 83.757 1.00 26.16 403 GLU A CA 1
ATOM 683 C C . GLU B 2 80 ? 45.531 42.671 82.232 1.00 23.76 403 GLU A C 1
ATOM 684 O O . GLU B 2 80 ? 44.616 42.176 81.579 1.00 23.07 403 GLU A O 1
ATOM 690 N N . LEU B 2 81 ? 46.628 43.164 81.662 1.00 21.95 404 LEU A N 1
ATOM 691 C CA . LEU B 2 81 ? 46.812 43.105 80.213 1.00 24.64 404 LEU A CA 1
ATOM 692 C C . LEU B 2 81 ? 47.247 41.690 79.804 1.00 25.63 404 LEU A C 1
ATOM 693 O O . LEU B 2 81 ? 46.869 41.199 78.743 1.00 26.61 404 LEU A O 1
ATOM 698 N N . LEU B 2 82 ? 48.022 41.035 80.667 1.00 26.73 405 LEU A N 1
ATOM 699 C CA . LEU B 2 82 ? 48.541 39.683 80.420 1.00 23.55 405 LEU A CA 1
ATOM 700 C C . LEU B 2 82 ? 47.587 38.551 80.834 1.00 23.76 405 LEU A C 1
ATOM 701 O O . LEU B 2 82 ? 47.681 37.435 80.324 1.00 25.34 405 LEU A O 1
ATOM 706 N N . LYS B 2 83 ? 46.652 38.850 81.732 1.00 23.87 406 LYS A N 1
ATOM 707 C CA . LYS B 2 83 ? 45.710 37.852 82.235 1.00 22.52 406 LYS A CA 1
ATOM 708 C C . LYS B 2 83 ? 44.968 37.010 81.190 1.00 26.68 406 LYS A C 1
ATOM 709 O O . LYS B 2 83 ? 44.941 35.781 81.297 1.00 27.96 406 LYS A O 1
ATOM 715 N N . PRO B 2 84 ? 44.342 37.650 80.180 1.00 29.09 407 PRO A N 1
ATOM 716 C CA . PRO B 2 84 ? 43.614 36.897 79.148 1.00 25.73 407 PRO A CA 1
ATOM 717 C C . PRO B 2 84 ? 44.472 35.826 78.469 1.00 25.17 407 PRO A C 1
ATOM 718 O O . PRO B 2 84 ? 44.053 34.684 78.343 1.00 27.83 407 PRO A O 1
ATOM 722 N N . LEU B 2 85 ? 45.685 36.207 78.074 1.00 22.81 408 LEU A N 1
ATOM 723 C CA . LEU B 2 85 ? 46.625 35.305 77.413 1.00 23.55 408 LEU A CA 1
ATOM 724 C C . LEU B 2 85 ? 47.041 34.142 78.319 1.00 27.14 408 LEU A C 1
ATOM 725 O O . LEU B 2 85 ? 47.142 32.994 77.872 1.00 24.84 408 LEU A O 1
ATOM 730 N N . LEU B 2 86 ? 47.299 34.451 79.589 1.00 26.30 409 LEU A N 1
ATOM 731 C CA . LEU B 2 86 ? 47.720 33.448 80.562 1.00 23.28 409 LEU A CA 1
ATOM 732 C C . LEU B 2 86 ? 46.604 32.462 80.928 1.00 21.99 409 LEU A C 1
ATOM 733 O O . LEU B 2 86 ? 46.864 31.274 81.138 1.00 20.61 409 LEU A O 1
ATOM 738 N N . GLU B 2 87 ? 45.366 32.950 80.976 1.00 19.88 410 GLU A N 1
ATOM 739 C CA . GLU B 2 87 ? 44.230 32.105 81.325 1.00 24.28 410 GLU A CA 1
ATOM 740 C C . GLU B 2 87 ? 43.599 31.381 80.145 1.00 28.42 410 GLU A C 1
ATOM 741 O O . GLU B 2 87 ? 42.603 30.670 80.309 1.00 29.34 410 GLU A O 1
ATOM 747 N N . ASP B 2 88 ? 44.177 31.559 78.962 1.00 31.31 411 ASP A N 1
ATOM 748 C CA . ASP B 2 88 ? 43.669 30.916 77.752 1.00 30.01 411 ASP A CA 1
ATOM 749 C C . ASP B 2 88 ? 44.291 29.536 77.566 1.00 25.36 411 ASP A C 1
ATOM 750 O O . ASP B 2 88 ? 45.480 29.419 77.273 1.00 24.09 411 ASP A O 1
ATOM 755 N N . GLU B 2 89 ? 43.460 28.503 77.697 1.00 28.41 412 GLU A N 1
ATOM 756 C CA . GLU B 2 89 ? 43.892 27.111 77.545 1.00 28.89 412 GLU A CA 1
ATOM 757 C C . GLU B 2 89 ? 44.441 26.835 76.143 1.00 28.03 412 GLU A C 1
ATOM 758 O O . GLU B 2 89 ? 45.238 25.922 75.955 1.00 23.23 412 GLU A O 1
ATOM 764 N N . LYS B 2 90 ? 43.994 27.626 75.168 1.00 30.73 413 LYS A N 1
ATOM 765 C CA . LYS B 2 90 ? 44.434 27.481 73.783 1.00 31.05 413 LYS A CA 1
ATOM 766 C C . LYS B 2 90 ? 45.827 28.057 73.542 1.00 32.63 413 LYS A C 1
ATOM 767 O O . LYS B 2 90 ? 46.503 27.651 72.591 1.00 30.82 413 LYS A O 1
ATOM 773 N N . ALA B 2 91 ? 46.238 29.027 74.367 1.00 27.04 414 ALA A N 1
ATOM 774 C CA . ALA B 2 91 ? 47.568 29.630 74.242 1.00 22.93 414 ALA A CA 1
ATOM 775 C C . ALA B 2 91 ? 48.540 28.713 74.979 1.00 23.45 414 ALA A C 1
ATOM 776 O O . ALA B 2 91 ? 48.579 28.698 76.209 1.00 26.08 414 ALA A O 1
ATOM 778 N N . LEU B 2 92 ? 49.308 27.935 74.221 1.00 23.81 415 LEU A N 1
ATOM 779 C CA . LEU B 2 92 ? 50.243 26.975 74.799 1.00 24.39 415 LEU A CA 1
ATOM 780 C C . LEU B 2 92 ? 51.554 27.539 75.313 1.00 23.97 415 LEU A C 1
ATOM 781 O O . LEU B 2 92 ? 52.322 28.147 74.563 1.00 23.46 415 LEU A O 1
ATOM 786 N N . LYS B 2 93 ? 51.834 27.247 76.585 1.00 24.00 416 LYS A N 1
ATOM 787 C CA . LYS B 2 93 ? 53.050 27.707 77.241 1.00 19.81 416 LYS A CA 1
ATOM 788 C C . LYS B 2 93 ? 54.089 26.611 77.489 1.00 21.36 416 LYS A C 1
ATOM 789 O O . LYS B 2 93 ? 53.760 25.443 77.720 1.00 20.07 416 LYS A O 1
ATOM 795 N N . VAL B 2 94 ? 55.350 27.033 77.452 1.00 19.45 417 VAL A N 1
ATOM 796 C CA . VAL B 2 94 ? 56.510 26.191 77.695 1.00 19.24 417 VAL A CA 1
ATOM 797 C C . VAL B 2 94 ? 57.226 26.852 78.884 1.00 21.35 417 VAL A C 1
ATOM 798 O O . VAL B 2 94 ? 57.278 28.078 78.964 1.00 20.82 417 VAL A O 1
ATOM 802 N N . GLY B 2 95 ? 57.766 26.054 79.803 1.00 21.33 418 GLY A N 1
ATOM 803 C CA . GLY B 2 95 ? 58.479 26.622 80.934 1.00 17.67 418 GLY A CA 1
ATOM 804 C C . GLY B 2 95 ? 59.293 25.586 81.686 1.00 20.09 418 GLY A C 1
ATOM 805 O O . GLY B 2 95 ? 59.133 24.391 81.450 1.00 21.64 418 GLY A O 1
ATOM 806 N N . GLN B 2 96 ? 60.213 26.051 82.531 1.00 18.29 419 GLN A N 1
ATOM 807 C CA . GLN B 2 96 ? 61.046 25.174 83.353 1.00 20.50 419 GLN A CA 1
ATOM 808 C C . GLN B 2 96 ? 60.460 25.189 84.778 1.00 21.89 419 GLN A C 1
ATOM 809 O O . GLN B 2 96 ? 60.525 26.202 85.485 1.00 22.03 419 GLN A O 1
ATOM 815 N N . ASN B 2 97 ? 59.865 24.072 85.182 1.00 22.85 420 ASN A N 1
ATOM 816 C CA . ASN B 2 97 ? 59.225 23.964 86.499 1.00 25.10 420 ASN A CA 1
ATOM 817 C C . ASN B 2 97 ? 58.053 24.946 86.595 1.00 21.81 420 ASN A C 1
ATOM 818 O O . ASN B 2 97 ? 58.076 25.915 87.353 1.00 22.24 420 ASN A O 1
ATOM 823 N N . LEU B 2 98 ? 57.062 24.701 85.748 1.00 20.42 421 LEU A N 1
ATOM 824 C CA . LEU B 2 98 ? 55.850 25.495 85.653 1.00 21.15 421 LEU A CA 1
ATOM 825 C C . LEU B 2 98 ? 55.003 25.442 86.919 1.00 18.81 421 LEU A C 1
ATOM 826 O O . LEU B 2 98 ? 54.111 26.260 87.096 1.00 20.72 421 LEU A O 1
ATOM 831 N N . LYS B 2 99 ? 55.258 24.456 87.778 1.00 22.63 422 LYS A N 1
ATOM 832 C CA . LYS B 2 99 ? 54.520 24.316 89.036 1.00 17.78 422 LYS A CA 1
ATOM 833 C C . LYS B 2 99 ? 54.690 25.588 89.841 1.00 19.00 422 LYS A C 1
ATOM 834 O O . LYS B 2 99 ? 53.730 26.116 90.399 1.00 21.98 422 LYS A O 1
ATOM 840 N N . TYR B 2 100 ? 55.923 26.078 89.883 1.00 16.47 423 TYR A N 1
ATOM 841 C CA . TYR B 2 100 ? 56.254 27.291 90.608 1.00 19.13 423 TYR A CA 1
ATOM 842 C C . TYR B 2 100 ? 55.566 28.535 90.014 1.00 23.17 423 TYR A C 1
ATOM 843 O O . TYR B 2 100 ? 54.976 29.339 90.743 1.00 24.17 423 TYR A O 1
ATOM 852 N N . ASP B 2 101 ? 55.602 28.662 88.687 1.00 24.86 424 ASP A N 1
ATOM 853 C CA . ASP B 2 101 ? 55.015 29.816 87.996 1.00 22.31 424 ASP A CA 1
ATOM 854 C C . ASP B 2 101 ? 53.505 29.884 88.102 1.00 20.87 424 ASP A C 1
ATOM 855 O O . ASP B 2 101 ? 52.931 30.968 88.213 1.00 22.51 424 ASP A O 1
ATOM 860 N N . ARG B 2 102 ? 52.870 28.720 88.076 1.00 18.85 425 ARG A N 1
ATOM 861 C CA . ARG B 2 102 ? 51.419 28.624 88.180 1.00 19.90 425 ARG A CA 1
ATOM 862 C C . ARG B 2 102 ? 50.990 29.164 89.563 1.00 21.86 425 ARG A C 1
ATOM 863 O O . ARG B 2 102 ? 50.027 29.933 89.675 1.00 19.70 425 ARG A O 1
ATOM 871 N N . GLY B 2 103 ? 51.754 28.801 90.594 1.00 18.90 426 GLY A N 1
ATOM 872 C CA . GLY B 2 103 ? 51.461 29.242 91.947 1.00 20.35 426 GLY A CA 1
ATOM 873 C C . GLY B 2 103 ? 51.583 30.739 92.162 1.00 19.37 426 GLY A C 1
ATOM 874 O O . GLY B 2 103 ? 50.735 31.349 92.813 1.00 20.75 426 GLY A O 1
ATOM 875 N N . ILE B 2 104 ? 52.663 31.322 91.655 1.00 16.44 427 ILE A N 1
ATOM 876 C CA . ILE B 2 104 ? 52.889 32.760 91.775 1.00 19.63 427 ILE A CA 1
ATOM 877 C C . ILE B 2 104 ? 51.706 33.540 91.185 1.00 20.75 427 ILE A C 1
ATOM 878 O O . ILE B 2 104 ? 51.230 34.500 91.783 1.00 23.11 427 ILE A O 1
ATOM 883 N N . LEU B 2 105 ? 51.224 33.115 90.021 1.00 19.83 428 LEU A N 1
ATOM 884 C CA . LEU B 2 105 ? 50.108 33.792 89.368 1.00 18.76 428 LEU A CA 1
ATOM 885 C C . LEU B 2 105 ? 48.828 33.646 90.173 1.00 19.54 428 LEU A C 1
ATOM 886 O O . LEU B 2 105 ? 47.974 34.535 90.170 1.00 19.17 428 LEU A O 1
ATOM 891 N N . ALA B 2 106 ? 48.699 32.508 90.850 1.00 22.94 429 ALA A N 1
ATOM 892 C CA . ALA B 2 106 ? 47.537 32.227 91.674 1.00 22.08 429 ALA A CA 1
ATOM 893 C C . ALA B 2 106 ? 47.476 33.205 92.851 1.00 24.29 429 ALA A C 1
ATOM 894 O O . ALA B 2 106 ? 46.407 33.435 93.398 1.00 30.04 429 ALA A O 1
ATOM 896 N N . ASN B 2 107 ? 48.617 33.788 93.229 1.00 23.91 430 ASN A N 1
ATOM 897 C CA . ASN B 2 107 ? 48.656 34.784 94.307 1.00 21.65 430 ASN A CA 1
ATOM 898 C C . ASN B 2 107 ? 47.930 36.067 93.877 1.00 24.07 430 ASN A C 1
ATOM 899 O O . ASN B 2 107 ? 47.670 36.941 94.705 1.00 28.02 430 ASN A O 1
ATOM 904 N N . TYR B 2 108 ? 47.656 36.209 92.579 1.00 20.20 431 TYR A N 1
ATOM 905 C CA . TYR B 2 108 ? 46.977 37.404 92.069 1.00 20.15 431 TYR A CA 1
ATOM 906 C C . TYR B 2 108 ? 45.652 37.092 91.403 1.00 20.61 431 TYR A C 1
ATOM 907 O O . TYR B 2 108 ? 45.176 37.868 90.582 1.00 25.37 431 TYR A O 1
ATOM 916 N N . GLY B 2 109 ? 45.061 35.958 91.764 1.00 24.69 432 GLY A N 1
ATOM 917 C CA . GLY B 2 109 ? 43.782 35.564 91.201 1.00 24.56 432 GLY A CA 1
ATOM 918 C C . GLY B 2 109 ? 43.813 35.171 89.733 1.00 26.67 432 GLY A C 1
ATOM 919 O O . GLY B 2 109 ? 42.801 35.292 89.038 1.00 27.13 432 GLY A O 1
ATOM 920 N N . ILE B 2 110 ? 44.968 34.712 89.255 1.00 23.96 433 ILE A N 1
ATOM 921 C CA . ILE B 2 110 ? 45.116 34.297 87.863 1.00 22.75 433 ILE A CA 1
ATOM 922 C C . ILE B 2 110 ? 45.299 32.781 87.764 1.00 25.59 433 ILE A C 1
ATOM 923 O O . ILE B 2 110 ? 46.102 32.202 88.496 1.00 26.73 433 ILE A O 1
ATOM 928 N N . GLU B 2 111 ? 44.511 32.146 86.893 1.00 26.00 434 GLU A N 1
ATOM 929 C CA . GLU B 2 111 ? 44.582 30.703 86.658 1.00 24.32 434 GLU A CA 1
ATOM 930 C C . GLU B 2 111 ? 45.313 30.383 85.354 1.00 25.94 434 GLU A C 1
ATOM 931 O O . GLU B 2 111 ? 44.735 30.442 84.269 1.00 25.80 434 GLU A O 1
ATOM 937 N N . LEU B 2 112 ? 46.589 30.039 85.478 1.00 25.41 435 LEU A N 1
ATOM 938 C CA . LEU B 2 112 ? 47.433 29.700 84.340 1.00 24.70 435 LEU A CA 1
ATOM 939 C C . LEU B 2 112 ? 46.929 28.435 83.659 1.00 26.97 435 LEU A C 1
ATOM 940 O O . LEU B 2 112 ? 46.872 27.368 84.275 1.00 27.83 435 LEU A O 1
ATOM 945 N N . ARG B 2 113 ? 46.536 28.559 82.397 1.00 24.52 436 ARG A N 1
ATOM 946 C CA . ARG B 2 113 ? 46.079 27.410 81.627 1.00 20.72 436 ARG A CA 1
ATOM 947 C C . ARG B 2 113 ? 46.984 27.257 80.412 1.00 22.78 436 ARG A C 1
ATOM 948 O O . ARG B 2 113 ? 47.833 28.111 80.151 1.00 23.57 436 ARG A O 1
ATOM 956 N N . GLY B 2 114 ? 46.838 26.152 79.693 1.00 25.26 437 GLY A N 1
ATOM 957 C CA . GLY B 2 114 ? 47.689 25.916 78.543 1.00 21.37 437 GLY A CA 1
ATOM 958 C C . GLY B 2 114 ? 49.076 25.513 79.006 1.00 27.27 437 GLY A C 1
ATOM 959 O O . GLY B 2 114 ? 50.069 25.805 78.337 1.00 21.26 437 GLY A O 1
ATOM 960 N N . ILE B 2 115 ? 49.139 24.889 80.185 1.00 25.37 438 ILE A N 1
ATOM 961 C CA . ILE B 2 115 ? 50.396 24.411 80.764 1.00 24.43 438 ILE A CA 1
ATOM 962 C C . ILE B 2 115 ? 50.734 23.129 79.987 1.00 26.42 438 ILE A C 1
ATOM 963 O O . ILE B 2 115 ? 50.581 22.013 80.488 1.00 21.48 438 ILE A O 1
ATOM 968 N N . ALA B 2 116 ? 51.226 23.315 78.766 1.00 22.02 439 ALA A N 1
ATOM 969 C CA . ALA B 2 116 ? 51.524 22.205 77.873 1.00 24.03 439 ALA A CA 1
ATOM 970 C C . ALA B 2 116 ? 52.888 21.540 77.953 1.00 22.56 439 ALA A C 1
ATOM 971 O O . ALA B 2 116 ? 52.986 20.321 77.830 1.00 25.03 439 ALA A O 1
ATOM 973 N N . PHE B 2 117 ? 53.946 22.320 78.130 1.00 20.57 440 PHE A N 1
ATOM 974 C CA . PHE B 2 117 ? 55.278 21.737 78.167 1.00 19.77 440 PHE A CA 1
ATOM 975 C C . PHE B 2 117 ? 56.136 22.257 79.303 1.00 23.57 440 PHE A C 1
ATOM 976 O O . PHE B 2 117 ? 56.165 23.452 79.581 1.00 24.63 440 PHE A O 1
ATOM 984 N N . ASP B 2 118 ? 56.822 21.336 79.967 1.00 21.37 441 ASP A N 1
ATOM 985 C CA . ASP B 2 118 ? 57.710 21.677 81.059 1.00 18.04 441 ASP A CA 1
ATOM 986 C C . ASP B 2 118 ? 59.027 20.987 80.728 1.00 16.09 441 ASP A C 1
ATOM 987 O O . ASP B 2 118 ? 59.121 19.762 80.768 1.00 21.48 441 ASP A O 1
ATOM 992 N N . THR B 2 119 ? 60.039 21.775 80.384 1.00 16.77 442 THR A N 1
ATOM 993 C CA . THR B 2 119 ? 61.330 21.218 80.010 1.00 20.10 442 THR A CA 1
ATOM 994 C C . THR B 2 119 ? 61.967 20.330 81.071 1.00 24.50 442 THR A C 1
ATOM 995 O O . THR B 2 119 ? 62.725 19.414 80.741 1.00 23.51 442 THR A O 1
ATOM 999 N N . MET B 2 120 ? 61.641 20.581 82.339 1.00 24.36 443 MET A N 1
ATOM 1000 C CA . MET B 2 120 ? 62.173 19.768 83.430 1.00 23.39 443 MET A CA 1
ATOM 1001 C C . MET B 2 120 ? 61.630 18.349 83.288 1.00 18.26 443 MET A C 1
ATOM 1002 O O . MET B 2 120 ? 62.369 17.369 83.403 1.00 20.25 443 MET A O 1
ATOM 1007 N N . LEU B 2 121 ? 60.331 18.263 83.017 1.00 16.95 444 LEU A N 1
ATOM 1008 C CA . LEU B 2 121 ? 59.646 16.988 82.852 1.00 21.10 444 LEU A CA 1
ATOM 1009 C C . LEU B 2 121 ? 59.933 16.318 81.501 1.00 25.16 444 LEU A C 1
ATOM 1010 O O . LEU B 2 121 ? 59.817 15.098 81.380 1.00 22.81 444 LEU A O 1
ATOM 1015 N N . GLU B 2 122 ? 60.272 17.115 80.484 1.00 27.55 445 GLU A N 1
ATOM 1016 C CA . GLU B 2 122 ? 60.608 16.574 79.159 1.00 24.76 445 GLU A CA 1
ATOM 1017 C C . GLU B 2 122 ? 61.884 15.778 79.354 1.00 22.97 445 GLU A C 1
ATOM 1018 O O . GLU B 2 122 ? 61.979 14.606 78.979 1.00 21.42 445 GLU A O 1
ATOM 1024 N N . SER B 2 123 ? 62.839 16.415 80.015 1.00 19.64 446 SER A N 1
ATOM 1025 C CA . SER B 2 123 ? 64.111 15.794 80.299 1.00 20.50 446 SER A CA 1
ATOM 1026 C C . SER B 2 123 ? 63.948 14.542 81.164 1.00 26.18 446 SER A C 1
ATOM 1027 O O . SER B 2 123 ? 64.556 13.506 80.893 1.00 26.25 446 SER A O 1
ATOM 1030 N N . TYR B 2 124 ? 63.101 14.638 82.184 1.00 27.59 447 TYR A N 1
ATOM 1031 C CA . TYR B 2 124 ? 62.859 13.535 83.117 1.00 26.54 447 TYR A CA 1
ATOM 1032 C C . TYR B 2 124 ? 62.265 12.290 82.458 1.00 26.29 447 TYR A C 1
ATOM 1033 O O . TYR B 2 124 ? 62.653 11.163 82.778 1.00 24.50 447 TYR A O 1
ATOM 1042 N N . ILE B 2 125 ? 61.316 12.493 81.550 1.00 25.68 448 ILE A N 1
ATOM 1043 C CA . ILE B 2 125 ? 60.686 11.380 80.851 1.00 24.76 448 ILE A CA 1
ATOM 1044 C C . ILE B 2 125 ? 61.612 10.780 79.785 1.00 29.72 448 ILE A C 1
ATOM 1045 O O . ILE B 2 125 ? 61.565 9.577 79.513 1.00 31.60 448 ILE A O 1
ATOM 1050 N N . LEU B 2 126 ? 62.481 11.609 79.213 1.00 27.36 449 LEU A N 1
ATOM 1051 C CA . LEU B 2 126 ? 63.428 11.144 78.202 1.00 26.48 449 LEU A CA 1
ATOM 1052 C C . LEU B 2 126 ? 64.417 10.141 78.820 1.00 30.45 449 LEU A C 1
ATOM 1053 O O . LEU B 2 126 ? 64.714 9.099 78.229 1.00 29.93 449 LEU A O 1
ATOM 1058 N N . ASN B 2 127 ? 64.900 10.455 80.020 1.00 27.30 450 ASN A N 1
ATOM 1059 C CA . ASN B 2 127 ? 65.825 9.590 80.751 1.00 28.83 450 ASN A CA 1
ATOM 1060 C C . ASN B 2 127 ? 65.999 10.139 82.163 1.00 28.93 450 ASN A C 1
ATOM 1061 O O . ASN B 2 127 ? 66.830 11.023 82.404 1.00 29.47 450 ASN A O 1
ATOM 1066 N N . SER B 2 128 ? 65.247 9.569 83.100 1.00 27.95 451 SER A N 1
ATOM 1067 C CA . SER B 2 128 ? 65.271 9.990 84.494 1.00 25.60 451 SER A CA 1
ATOM 1068 C C . SER B 2 128 ? 66.650 9.992 85.148 1.00 27.33 451 SER A C 1
ATOM 1069 O O . SER B 2 128 ? 66.891 10.747 86.086 1.00 27.05 451 SER A O 1
ATOM 1072 N N . VAL B 2 129 ? 67.566 9.172 84.641 1.00 30.46 452 VAL A N 1
ATOM 1073 C CA . VAL B 2 129 ? 68.904 9.103 85.223 1.00 29.60 452 VAL A CA 1
ATOM 1074 C C . VAL B 2 129 ? 70.024 9.703 84.372 1.00 32.79 452 VAL A C 1
ATOM 1075 O O . VAL B 2 129 ? 71.197 9.472 84.654 1.00 37.65 452 VAL A O 1
ATOM 1079 N N . ALA B 2 130 ? 69.671 10.494 83.359 1.00 31.36 453 ALA A N 1
ATOM 1080 C CA . ALA B 2 130 ? 70.674 11.114 82.493 1.00 30.77 453 ALA A CA 1
ATOM 1081 C C . ALA B 2 130 ? 71.513 12.137 83.241 1.00 31.03 453 ALA A C 1
ATOM 1082 O O . ALA B 2 130 ? 72.640 12.432 82.855 1.00 36.99 453 ALA A O 1
ATOM 1084 N N . GLY B 2 131 ? 70.958 12.677 84.317 1.00 33.36 454 GLY A N 1
ATOM 1085 C CA . GLY B 2 131 ? 71.663 13.672 85.108 1.00 31.83 454 GLY A CA 1
ATOM 1086 C C . GLY B 2 131 ? 70.641 14.574 85.767 1.00 33.41 454 GLY A C 1
ATOM 1087 O O . GLY B 2 131 ? 69.472 14.191 85.889 1.00 37.65 454 GLY A O 1
ATOM 1088 N N . ARG B 2 132 ? 71.061 15.760 86.195 1.00 30.23 455 ARG A N 1
ATOM 1089 C CA . ARG B 2 132 ? 70.141 16.698 86.827 1.00 29.63 455 ARG A CA 1
ATOM 1090 C C . ARG B 2 132 ? 69.238 17.348 85.785 1.00 26.84 455 ARG A C 1
ATOM 1091 O O . ARG B 2 132 ? 69.665 17.633 84.663 1.00 28.22 455 ARG A O 1
ATOM 1099 N N . HIS B 2 133 ? 67.983 17.574 86.163 1.00 24.66 456 HIS A N 1
ATOM 1100 C CA . HIS B 2 133 ? 67.001 18.145 85.259 1.00 20.27 456 HIS A CA 1
ATOM 1101 C C . HIS B 2 133 ? 66.673 19.615 85.441 1.00 21.72 456 HIS A C 1
ATOM 1102 O O . HIS B 2 133 ? 65.616 20.079 85.015 1.00 20.66 456 HIS A O 1
ATOM 1109 N N . ASP B 2 134 ? 67.595 20.349 86.053 1.00 23.78 457 ASP A N 1
ATOM 1110 C CA . ASP B 2 134 ? 67.437 21.784 86.250 1.00 26.27 457 ASP A CA 1
ATOM 1111 C C . ASP B 2 134 ? 67.897 22.477 84.964 1.00 26.66 457 ASP A C 1
ATOM 1112 O O . ASP B 2 134 ? 68.647 21.901 84.171 1.00 26.19 457 ASP A O 1
ATOM 1117 N N . MET B 2 135 ? 67.484 23.720 84.766 1.00 27.48 458 MET A N 1
ATOM 1118 C CA . MET B 2 135 ? 67.847 24.412 83.543 1.00 27.62 458 MET A CA 1
ATOM 1119 C C . MET B 2 135 ? 69.324 24.543 83.232 1.00 29.63 458 MET A C 1
ATOM 1120 O O . MET B 2 135 ? 69.728 24.346 82.090 1.00 31.75 458 MET A O 1
ATOM 1125 N N . ASP B 2 136 ? 70.130 24.880 84.232 1.00 28.34 459 ASP A N 1
ATOM 1126 C CA . ASP B 2 136 ? 71.563 25.054 84.022 1.00 28.10 459 ASP A CA 1
ATOM 1127 C C . ASP B 2 136 ? 72.230 23.779 83.527 1.00 29.01 459 ASP A C 1
ATOM 1128 O O . ASP B 2 136 ? 73.046 23.808 82.605 1.00 28.98 459 ASP A O 1
ATOM 1133 N N . SER B 2 137 ? 71.830 22.651 84.093 1.00 26.70 460 SER A N 1
ATOM 1134 C CA . SER B 2 137 ? 72.382 21.378 83.670 1.00 27.79 460 SER A CA 1
ATOM 1135 C C . SER B 2 137 ? 71.859 21.039 82.282 1.00 25.69 460 SER A C 1
ATOM 1136 O O . SER B 2 137 ? 72.605 20.562 81.437 1.00 28.59 460 SER A O 1
ATOM 1139 N N . LEU B 2 138 ? 70.585 21.324 82.040 1.00 25.48 461 LEU A N 1
ATOM 1140 C CA . LEU B 2 138 ? 69.967 21.042 80.749 1.00 26.26 461 LEU A CA 1
ATOM 1141 C C . LEU B 2 138 ? 70.592 21.844 79.604 1.00 27.03 461 LEU A C 1
ATOM 1142 O O . LEU B 2 138 ? 70.943 21.289 78.569 1.00 29.10 461 LEU A O 1
ATOM 1147 N N . ALA B 2 139 ? 70.759 23.144 79.807 1.00 27.48 462 ALA A N 1
ATOM 1148 C CA . ALA B 2 139 ? 71.337 24.018 78.795 1.00 28.34 462 ALA A CA 1
ATOM 1149 C C . ALA B 2 139 ? 72.741 23.578 78.410 1.00 33.45 462 ALA A C 1
ATOM 1150 O O . ALA B 2 139 ? 73.163 23.740 77.269 1.00 37.52 462 ALA A O 1
ATOM 1152 N N . GLU B 2 140 ? 73.466 23.023 79.372 1.00 38.07 463 GLU A N 1
ATOM 1153 C CA . GLU B 2 140 ? 74.828 22.575 79.130 1.00 38.81 463 GLU A CA 1
ATOM 1154 C C . GLU B 2 140 ? 74.872 21.219 78.439 1.00 38.26 463 GLU A C 1
ATOM 1155 O O . GLU B 2 140 ? 75.736 20.966 77.611 1.00 40.23 463 GLU A O 1
ATOM 1161 N N . ARG B 2 141 ? 73.909 20.366 78.751 1.00 38.57 464 ARG A N 1
ATOM 1162 C CA . ARG B 2 141 ? 73.851 19.030 78.174 1.00 39.80 464 ARG A CA 1
ATOM 1163 C C . ARG B 2 141 ? 73.363 19.047 76.723 1.00 40.10 464 ARG A C 1
ATOM 1164 O O . ARG B 2 141 ? 74.020 18.510 75.828 1.00 41.66 464 ARG A O 1
ATOM 1172 N N . TRP B 2 142 ? 72.240 19.721 76.498 1.00 37.57 465 TRP A N 1
ATOM 1173 C CA . TRP B 2 142 ? 71.614 19.801 75.181 1.00 35.31 465 TRP A CA 1
ATOM 1174 C C . TRP B 2 142 ? 72.018 20.948 74.263 1.00 35.02 465 TRP A C 1
ATOM 1175 O O . TRP B 2 142 ? 71.870 20.843 73.045 1.00 36.72 465 TRP A O 1
ATOM 1186 N N . LEU B 2 143 ? 72.490 22.049 74.832 1.00 32.46 466 LEU A N 1
ATOM 1187 C CA . LEU B 2 143 ? 72.831 23.208 74.020 1.00 33.76 466 LEU A CA 1
ATOM 1188 C C . LEU B 2 143 ? 74.289 23.653 74.092 1.00 34.42 466 LEU A C 1
ATOM 1189 O O . LEU B 2 143 ? 74.686 24.584 73.388 1.00 33.33 466 LEU A O 1
ATOM 1194 N N . LYS B 2 144 ? 75.082 22.993 74.931 1.00 38.90 467 LYS A N 1
ATOM 1195 C CA . LYS B 2 144 ? 76.490 23.349 75.099 1.00 44.59 467 LYS A CA 1
ATOM 1196 C C . LYS B 2 144 ? 76.565 24.835 75.418 1.00 46.26 467 LYS A C 1
ATOM 1197 O O . LYS B 2 144 ? 77.442 25.553 74.933 1.00 50.28 467 LYS A O 1
ATOM 1203 N N . HIS B 2 145 ? 75.617 25.282 76.236 1.00 46.37 468 HIS A N 1
ATOM 1204 C CA . HIS B 2 145 ? 75.503 26.677 76.631 1.00 44.42 468 HIS A CA 1
ATOM 1205 C C . HIS B 2 145 ? 75.463 26.800 78.145 1.00 41.83 468 HIS A C 1
ATOM 1206 O O . HIS B 2 145 ? 74.688 26.109 78.805 1.00 44.22 468 HIS A O 1
ATOM 1213 N N . LYS B 2 146 ? 76.305 27.675 78.686 1.00 38.21 469 LYS A N 1
ATOM 1214 C CA . LYS B 2 146 ? 76.351 27.908 80.127 1.00 35.22 469 LYS A CA 1
ATOM 1215 C C . LYS B 2 146 ? 75.517 29.140 80.498 1.00 32.00 469 LYS A C 1
ATOM 1216 O O . LYS B 2 146 ? 75.871 30.274 80.180 1.00 33.14 469 LYS A O 1
ATOM 1222 N N . THR B 2 147 ? 74.408 28.892 81.186 1.00 29.11 470 THR A N 1
ATOM 1223 C CA . THR B 2 147 ? 73.473 29.929 81.603 1.00 27.76 470 THR A CA 1
ATOM 1224 C C . THR B 2 147 ? 73.942 30.824 82.752 1.00 26.26 470 THR A C 1
ATOM 1225 O O . THR B 2 147 ? 74.845 30.466 83.503 1.00 25.94 470 THR A O 1
ATOM 1229 N N . ILE B 2 148 ? 73.368 32.024 82.828 1.00 25.95 471 ILE A N 1
ATOM 1230 C CA . ILE B 2 148 ? 73.676 32.971 83.896 1.00 22.87 471 ILE A CA 1
ATOM 1231 C C . ILE B 2 148 ? 73.037 32.388 85.151 1.00 24.75 471 ILE A C 1
ATOM 1232 O O . ILE B 2 148 ? 71.840 32.081 85.174 1.00 21.24 471 ILE A O 1
ATOM 1237 N N . THR B 2 149 ? 73.842 32.243 86.191 1.00 24.47 472 THR A N 1
ATOM 1238 C CA . THR B 2 149 ? 73.376 31.675 87.443 1.00 27.13 472 THR A CA 1
ATOM 1239 C C . THR B 2 149 ? 72.770 32.757 88.349 1.00 26.53 472 THR A C 1
ATOM 1240 O O . THR B 2 149 ? 73.134 33.928 88.246 1.00 29.72 472 THR A O 1
ATOM 1244 N N . PHE B 2 150 ? 71.817 32.382 89.200 1.00 27.04 473 PHE A N 1
ATOM 1245 C CA . PHE B 2 150 ? 71.190 33.356 90.095 1.00 26.50 473 PHE A CA 1
ATOM 1246 C C . PHE B 2 150 ? 72.237 34.069 90.962 1.00 29.59 473 PHE A C 1
ATOM 1247 O O . PHE B 2 150 ? 72.141 35.275 91.203 1.00 30.83 473 PHE A O 1
ATOM 1255 N N . GLU B 2 151 ? 73.258 33.320 91.378 1.00 30.30 474 GLU A N 1
ATOM 1256 C CA . GLU B 2 151 ? 74.339 33.847 92.204 1.00 31.60 474 GLU A CA 1
ATOM 1257 C C . GLU B 2 151 ? 75.111 34.937 91.465 1.00 33.65 474 GLU A C 1
ATOM 1258 O O . GLU B 2 151 ? 75.621 35.870 92.081 1.00 32.12 474 GLU A O 1
ATOM 1264 N N . GLU B 2 152 ? 75.168 34.832 90.138 1.00 36.87 475 GLU A N 1
ATOM 1265 C CA . GLU B 2 152 ? 75.890 35.807 89.323 1.00 34.90 475 GLU A CA 1
ATOM 1266 C C . GLU B 2 152 ? 75.285 37.202 89.352 1.00 31.79 475 GLU A C 1
ATOM 1267 O O . GLU B 2 152 ? 76.013 38.195 89.295 1.00 30.37 475 GLU A O 1
ATOM 1273 N N . ILE B 2 153 ? 73.963 37.282 89.477 1.00 30.54 476 ILE A N 1
ATOM 1274 C CA . ILE B 2 153 ? 73.300 38.582 89.529 1.00 29.26 476 ILE A CA 1
ATOM 1275 C C . ILE B 2 153 ? 72.891 39.018 90.941 1.00 31.32 476 ILE A C 1
ATOM 1276 O O . ILE B 2 153 ? 72.805 40.219 91.219 1.00 29.88 476 ILE A O 1
ATOM 1281 N N . ALA B 2 154 ? 72.669 38.054 91.836 1.00 29.09 477 ALA A N 1
ATOM 1282 C CA . ALA B 2 154 ? 72.230 38.365 93.199 1.00 30.21 477 ALA A CA 1
ATOM 1283 C C . ALA B 2 154 ? 73.299 38.306 94.289 1.00 31.46 477 ALA A C 1
ATOM 1284 O O . ALA B 2 154 ? 73.181 38.974 95.315 1.00 32.41 477 ALA A O 1
ATOM 1286 N N . GLY B 2 155 ? 74.336 37.509 94.066 1.00 34.85 478 GLY A N 1
ATOM 1287 C CA . GLY B 2 155 ? 75.387 37.371 95.056 1.00 35.32 478 GLY A CA 1
ATOM 1288 C C . GLY B 2 155 ? 75.238 36.075 95.837 1.00 40.07 478 GLY A C 1
ATOM 1289 O O . GLY B 2 155 ? 74.439 35.214 95.466 1.00 35.92 478 GLY A O 1
ATOM 1290 N N . LYS B 2 156 ? 76.017 35.936 96.909 1.00 44.34 479 LYS A N 1
ATOM 1291 C CA . LYS B 2 156 ? 75.995 34.743 97.762 1.00 49.45 479 LYS A CA 1
ATOM 1292 C C . LYS B 2 156 ? 75.923 35.121 99.236 1.00 51.39 479 LYS A C 1
ATOM 1293 O O . LYS B 2 156 ? 76.149 36.276 99.606 1.00 53.10 479 LYS A O 1
ATOM 1299 N N . GLY B 2 157 ? 75.609 34.140 100.076 1.00 51.20 480 GLY A N 1
ATOM 1300 C CA . GLY B 2 157 ? 75.531 34.383 101.507 1.00 59.42 480 GLY A CA 1
ATOM 1301 C C . GLY B 2 157 ? 74.347 35.214 101.961 1.00 63.10 480 GLY A C 1
ATOM 1302 O O . GLY B 2 157 ? 73.440 35.493 101.179 1.00 65.16 480 GLY A O 1
ATOM 1303 N N . LYS B 2 158 ? 74.369 35.625 103.228 1.00 65.57 481 LYS A N 1
ATOM 1304 C CA . LYS B 2 158 ? 73.289 36.416 103.810 1.00 64.64 481 LYS A CA 1
ATOM 1305 C C . LYS B 2 158 ? 73.096 37.771 103.145 1.00 61.36 481 LYS A C 1
ATOM 1306 O O . LYS B 2 158 ? 71.982 38.298 103.121 1.00 61.28 481 LYS A O 1
ATOM 1312 N N . ASN B 2 159 ? 74.172 38.328 102.596 1.00 56.96 482 ASN A N 1
ATOM 1313 C CA . ASN B 2 159 ? 74.088 39.621 101.923 1.00 57.06 482 ASN A CA 1
ATOM 1314 C C . ASN B 2 159 ? 73.614 39.519 100.470 1.00 53.49 482 ASN A C 1
ATOM 1315 O O . ASN B 2 159 ? 73.744 40.466 99.691 1.00 55.79 482 ASN A O 1
ATOM 1320 N N . GLN B 2 160 ? 73.033 38.375 100.125 1.00 44.92 483 GLN A N 1
ATOM 1321 C CA . GLN B 2 160 ? 72.527 38.140 98.784 1.00 36.75 483 GLN A CA 1
ATOM 1322 C C . GLN B 2 160 ? 71.296 38.995 98.534 1.00 33.05 483 GLN A C 1
ATOM 1323 O O . GLN B 2 160 ? 70.420 39.106 99.386 1.00 31.16 483 GLN A O 1
ATOM 1329 N N . LEU B 2 161 ? 71.224 39.573 97.344 1.00 29.47 484 LEU A N 1
ATOM 1330 C CA . LEU B 2 161 ? 70.104 40.422 96.975 1.00 23.36 484 LEU A CA 1
ATOM 1331 C C . LEU B 2 161 ? 68.865 39.629 96.578 1.00 20.89 484 LEU A C 1
ATOM 1332 O O . LEU B 2 161 ? 68.959 38.457 96.224 1.00 23.72 484 LEU A O 1
ATOM 1337 N N . THR B 2 162 ? 67.692 40.242 96.724 1.00 22.03 485 THR A N 1
ATOM 1338 C CA . THR B 2 162 ? 66.454 39.616 96.269 1.00 24.85 485 THR A CA 1
ATOM 1339 C C . THR B 2 162 ? 66.196 40.267 94.894 1.00 26.06 485 THR A C 1
ATOM 1340 O O . THR B 2 162 ? 66.657 41.386 94.641 1.00 22.41 485 THR A O 1
ATOM 1344 N N . PHE B 2 163 ? 65.466 39.582 94.016 1.00 25.36 486 PHE A N 1
ATOM 1345 C CA . PHE B 2 163 ? 65.230 40.088 92.665 1.00 26.74 486 PHE A CA 1
ATOM 1346 C C . PHE B 2 163 ? 64.830 41.558 92.484 1.00 24.65 486 PHE A C 1
ATOM 1347 O O . PHE B 2 163 ? 65.306 42.221 91.560 1.00 23.03 486 PHE A O 1
ATOM 1355 N N . ASN B 2 164 ? 64.001 42.074 93.386 1.00 22.84 487 ASN A N 1
ATOM 1356 C CA . ASN B 2 164 ? 63.544 43.464 93.322 1.00 20.30 487 ASN A CA 1
ATOM 1357 C C . ASN B 2 164 ? 64.664 44.497 93.527 1.00 22.34 487 ASN A C 1
ATOM 1358 O O . ASN B 2 164 ? 64.481 45.690 93.249 1.00 20.96 487 ASN A O 1
ATOM 1363 N N . GLN B 2 165 ? 65.818 44.031 94.006 1.00 24.41 488 GLN A N 1
ATOM 1364 C CA . GLN B 2 165 ? 66.966 44.894 94.287 1.00 24.35 488 GLN A CA 1
ATOM 1365 C C . GLN B 2 165 ? 67.972 44.957 93.151 1.00 25.99 488 GLN A C 1
ATOM 1366 O O . GLN B 2 165 ? 68.845 45.825 93.143 1.00 24.53 488 GLN A O 1
ATOM 1372 N N . ILE B 2 166 ? 67.873 44.008 92.226 1.00 23.36 489 ILE A N 1
ATOM 1373 C CA . ILE B 2 166 ? 68.782 43.931 91.092 1.00 22.68 489 ILE A CA 1
ATOM 1374 C C . ILE B 2 166 ? 68.408 44.938 89.998 1.00 21.60 489 ILE A C 1
ATOM 1375 O O . ILE B 2 166 ? 67.228 45.204 89.756 1.00 22.95 489 ILE A O 1
ATOM 1380 N N . ALA B 2 167 ? 69.423 45.542 89.383 1.00 20.88 490 ALA A N 1
ATOM 1381 C CA . ALA B 2 167 ? 69.213 46.530 88.319 1.00 18.79 490 ALA A CA 1
ATOM 1382 C C . ALA B 2 167 ? 68.379 45.930 87.180 1.00 20.81 490 ALA A C 1
ATOM 1383 O O . ALA B 2 167 ? 68.539 44.757 86.840 1.00 20.99 490 ALA A O 1
ATOM 1385 N N . LEU B 2 168 ? 67.501 46.742 86.594 1.00 19.87 491 LEU A N 1
ATOM 1386 C CA . LEU B 2 168 ? 66.618 46.314 85.510 1.00 19.58 491 LEU A CA 1
ATOM 1387 C C . LEU B 2 168 ? 67.266 45.506 84.388 1.00 21.55 491 LEU A C 1
ATOM 1388 O O . LEU B 2 168 ? 66.778 44.435 84.024 1.00 22.92 491 LEU A O 1
ATOM 1393 N N . GLU B 2 169 ? 68.363 46.024 83.843 1.00 23.14 492 GLU A N 1
ATOM 1394 C CA . GLU B 2 169 ? 69.076 45.362 82.759 1.00 22.65 492 GLU A CA 1
ATOM 1395 C C . GLU B 2 169 ? 69.752 44.064 83.173 1.00 22.40 492 GLU A C 1
ATOM 1396 O O . GLU B 2 169 ? 69.769 43.107 82.401 1.00 25.23 492 GLU A O 1
ATOM 1402 N N . GLU B 2 170 ? 70.323 44.030 84.376 1.00 17.46 493 GLU A N 1
ATOM 1403 C CA . GLU B 2 170 ? 70.960 42.809 84.876 1.00 17.96 493 GLU A CA 1
ATOM 1404 C C . GLU B 2 170 ? 69.901 41.738 85.061 1.00 16.47 493 GLU A C 1
ATOM 1405 O O . GLU B 2 170 ? 70.108 40.582 84.704 1.00 18.76 493 GLU A O 1
ATOM 1411 N N . ALA B 2 171 ? 68.773 42.134 85.646 1.00 17.76 494 ALA A N 1
ATOM 1412 C CA . ALA B 2 171 ? 67.647 41.234 85.876 1.00 19.46 494 ALA A CA 1
ATOM 1413 C C . ALA B 2 171 ? 67.128 40.747 84.524 1.00 19.49 494 ALA A C 1
ATOM 1414 O O . ALA B 2 171 ? 66.765 39.577 84.364 1.00 20.13 494 ALA A O 1
ATOM 1416 N N . GLY B 2 172 ? 67.126 41.655 83.548 1.00 21.13 495 GLY A N 1
ATOM 1417 C CA . GLY B 2 172 ? 66.683 41.319 82.206 1.00 19.95 495 GLY A CA 1
ATOM 1418 C C . GLY B 2 172 ? 67.517 40.227 81.550 1.00 16.38 495 GLY A C 1
ATOM 1419 O O . GLY B 2 172 ? 66.961 39.271 81.015 1.00 17.85 495 GLY A O 1
ATOM 1420 N N . ARG B 2 173 ? 68.843 40.364 81.582 1.00 16.50 496 ARG A N 1
ATOM 1421 C CA . ARG B 2 173 ? 69.736 39.359 80.992 1.00 20.88 496 ARG A CA 1
ATOM 1422 C C . ARG B 2 173 ? 69.393 37.966 81.516 1.00 23.47 496 ARG A C 1
ATOM 1423 O O . ARG B 2 173 ? 69.240 37.022 80.744 1.00 26.24 496 ARG A O 1
ATOM 1431 N N . TYR B 2 174 ? 69.282 37.854 82.837 1.00 21.89 497 TYR A N 1
ATOM 1432 C CA . TYR B 2 174 ? 68.977 36.593 83.510 1.00 18.39 497 TYR A CA 1
ATOM 1433 C C . TYR B 2 174 ? 67.596 36.027 83.174 1.00 17.22 497 TYR A C 1
ATOM 1434 O O . TYR B 2 174 ? 67.462 34.861 82.799 1.00 19.09 497 TYR A O 1
ATOM 1443 N N . ALA B 2 175 ? 66.576 36.868 83.305 1.00 17.00 498 ALA A N 1
ATOM 1444 C CA . ALA B 2 175 ? 65.198 36.461 83.077 1.00 13.35 498 ALA A CA 1
ATOM 1445 C C . ALA B 2 175 ? 64.855 36.137 81.634 1.00 20.98 498 ALA A C 1
ATOM 1446 O O . ALA B 2 175 ? 64.125 35.181 81.369 1.00 18.99 498 ALA A O 1
ATOM 1448 N N . ALA B 2 176 ? 65.335 36.959 80.702 1.00 18.70 499 ALA A N 1
ATOM 1449 C CA . ALA B 2 176 ? 65.054 36.733 79.286 1.00 16.31 499 ALA A CA 1
ATOM 1450 C C . ALA B 2 176 ? 65.838 35.534 78.743 1.00 13.72 499 ALA A C 1
ATOM 1451 O O . ALA B 2 176 ? 65.377 34.844 77.840 1.00 18.18 499 ALA A O 1
ATOM 1453 N N . GLU B 2 177 ? 67.014 35.272 79.304 1.00 15.55 500 GLU A N 1
ATOM 1454 C CA . GLU B 2 177 ? 67.793 34.113 78.892 1.00 15.57 500 GLU A CA 1
ATOM 1455 C C . GLU B 2 177 ? 67.070 32.827 79.317 1.00 18.26 500 GLU A C 1
ATOM 1456 O O . GLU B 2 177 ? 67.084 31.838 78.590 1.00 20.29 500 GLU A O 1
ATOM 1462 N N . ASP B 2 178 ? 66.458 32.840 80.505 1.00 20.96 501 ASP A N 1
ATOM 1463 C CA . ASP B 2 178 ? 65.716 31.679 81.011 1.00 19.41 501 ASP A CA 1
ATOM 1464 C C . ASP B 2 178 ? 64.624 31.305 80.026 1.00 20.35 501 ASP A C 1
ATOM 1465 O O . ASP B 2 178 ? 64.458 30.145 79.668 1.00 21.21 501 ASP A O 1
ATOM 1470 N N . ALA B 2 179 ? 63.860 32.310 79.622 1.00 21.34 502 ALA A N 1
ATOM 1471 C CA . ALA B 2 179 ? 62.765 32.137 78.682 1.00 19.14 502 ALA A CA 1
ATOM 1472 C C . ALA B 2 179 ? 63.273 31.613 77.332 1.00 19.22 502 ALA A C 1
ATOM 1473 O O . ALA B 2 179 ? 62.747 30.639 76.792 1.00 20.93 502 ALA A O 1
ATOM 1475 N N . ASP B 2 180 ? 64.337 32.238 76.836 1.00 20.10 503 ASP A N 1
ATOM 1476 C CA . ASP B 2 180 ? 64.954 31.884 75.556 1.00 21.47 503 ASP A CA 1
ATOM 1477 C C . ASP B 2 180 ? 65.479 30.443 75.560 1.00 21.22 503 ASP A C 1
ATOM 1478 O O . ASP B 2 180 ? 65.084 29.621 74.725 1.00 23.58 503 ASP A O 1
ATOM 1483 N N . VAL B 2 181 ? 66.346 30.145 76.526 1.00 20.98 504 VAL A N 1
ATOM 1484 C CA . VAL B 2 181 ? 66.920 28.813 76.687 1.00 19.57 504 VAL A CA 1
ATOM 1485 C C . VAL B 2 181 ? 65.821 27.766 76.845 1.00 21.81 504 VAL A C 1
ATOM 1486 O O . VAL B 2 181 ? 65.882 26.712 76.227 1.00 22.87 504 VAL A O 1
ATOM 1490 N N . THR B 2 182 ? 64.815 28.056 77.664 1.00 17.06 505 THR A N 1
ATOM 1491 C CA . THR B 2 182 ? 63.713 27.120 77.854 1.00 21.11 505 THR A CA 1
ATOM 1492 C C . THR B 2 182 ? 63.054 26.761 76.523 1.00 22.12 505 THR A C 1
ATOM 1493 O O . THR B 2 182 ? 62.738 25.597 76.279 1.00 18.95 505 THR A O 1
ATOM 1497 N N . LEU B 2 183 ? 62.852 27.760 75.664 1.00 24.56 506 LEU A N 1
ATOM 1498 C CA . LEU B 2 183 ? 62.230 27.525 74.361 1.00 22.04 506 LEU A CA 1
ATOM 1499 C C . LEU B 2 183 ? 63.143 26.674 73.480 1.00 20.85 506 LEU A C 1
ATOM 1500 O O . LEU B 2 183 ? 62.673 25.768 72.801 1.00 24.23 506 LEU A O 1
ATOM 1505 N N . GLN B 2 184 ? 64.446 26.950 73.510 1.00 20.35 507 GLN A N 1
ATOM 1506 C CA . GLN B 2 184 ? 65.400 26.176 72.717 1.00 19.71 507 GLN A CA 1
ATOM 1507 C C . GLN B 2 184 ? 65.454 24.722 73.188 1.00 25.50 507 GLN A C 1
ATOM 1508 O O . GLN B 2 184 ? 65.481 23.805 72.369 1.00 28.99 507 GLN A O 1
ATOM 1514 N N . LEU B 2 185 ? 65.444 24.517 74.507 1.00 27.20 508 LEU A N 1
ATOM 1515 C CA . LEU B 2 185 ? 65.467 23.175 75.094 1.00 19.77 508 LEU A CA 1
ATOM 1516 C C . LEU B 2 185 ? 64.236 22.396 74.668 1.00 19.05 508 LEU A C 1
ATOM 1517 O O . LEU B 2 185 ? 64.330 21.214 74.359 1.00 24.64 508 LEU A O 1
ATOM 1522 N N . HIS B 2 186 ? 63.085 23.061 74.628 1.00 14.74 509 HIS A N 1
ATOM 1523 C CA . HIS B 2 186 ? 61.841 22.415 74.207 1.00 17.68 509 HIS A CA 1
ATOM 1524 C C . HIS B 2 186 ? 61.923 21.987 72.744 1.00 26.07 509 HIS A C 1
ATOM 1525 O O . HIS B 2 186 ? 61.471 20.903 72.375 1.00 26.76 509 HIS A O 1
ATOM 1532 N N . LEU B 2 187 ? 62.476 22.869 71.912 1.00 29.74 510 LEU A N 1
ATOM 1533 C CA . LEU B 2 187 ? 62.610 22.616 70.478 1.00 29.91 510 LEU A CA 1
ATOM 1534 C C . LEU B 2 187 ? 63.517 21.429 70.167 1.00 27.49 510 LEU A C 1
ATOM 1535 O O . LEU B 2 187 ? 63.344 20.772 69.139 1.00 28.33 510 LEU A O 1
ATOM 1540 N N . LYS B 2 188 ? 64.468 21.146 71.056 1.00 23.83 511 LYS A N 1
ATOM 1541 C CA . LYS B 2 188 ? 65.353 20.001 70.882 1.00 22.08 511 LYS A CA 1
ATOM 1542 C C . LYS B 2 188 ? 64.779 18.713 71.491 1.00 29.99 511 LYS A C 1
ATOM 1543 O O . LYS B 2 188 ? 64.857 17.648 70.874 1.00 31.76 511 LYS A O 1
ATOM 1549 N N . MET B 2 189 ? 64.146 18.822 72.662 1.00 27.10 512 MET A N 1
ATOM 1550 C CA . MET B 2 189 ? 63.594 17.652 73.350 1.00 22.82 512 MET A CA 1
ATOM 1551 C C . MET B 2 189 ? 62.249 17.157 72.874 1.00 19.56 512 MET A C 1
ATOM 1552 O O . MET B 2 189 ? 62.035 15.954 72.803 1.00 23.49 512 MET A O 1
ATOM 1557 N N . TRP B 2 190 ? 61.331 18.069 72.576 1.00 18.07 513 TRP A N 1
ATOM 1558 C CA . TRP B 2 190 ? 59.997 17.671 72.128 1.00 24.11 513 TRP A CA 1
ATOM 1559 C C . TRP B 2 190 ? 60.020 16.728 70.911 1.00 28.88 513 TRP A C 1
ATOM 1560 O O . TRP B 2 190 ? 59.238 15.784 70.851 1.00 28.15 513 TRP A O 1
ATOM 1571 N N . PRO B 2 191 ? 60.876 17.003 69.905 1.00 31.68 514 PRO A N 1
ATOM 1572 C CA . PRO B 2 191 ? 60.931 16.117 68.736 1.00 31.25 514 PRO A CA 1
ATOM 1573 C C . PRO B 2 191 ? 61.379 14.715 69.150 1.00 30.84 514 PRO A C 1
ATOM 1574 O O . PRO B 2 191 ? 60.828 13.719 68.680 1.00 31.96 514 PRO A O 1
ATOM 1578 N N . ASP B 2 192 ? 62.370 14.651 70.039 1.00 31.26 515 ASP A N 1
ATOM 1579 C CA . ASP B 2 192 ? 62.891 13.384 70.557 1.00 32.52 515 ASP A CA 1
ATOM 1580 C C . ASP B 2 192 ? 61.844 12.592 71.339 1.00 32.13 515 ASP A C 1
ATOM 1581 O O . ASP B 2 192 ? 61.773 11.378 71.226 1.00 35.82 515 ASP A O 1
ATOM 1586 N N . LEU B 2 193 ? 61.039 13.287 72.136 1.00 33.17 516 LEU A N 1
ATOM 1587 C CA . LEU B 2 193 ? 60.004 12.657 72.954 1.00 35.24 516 LEU A CA 1
ATOM 1588 C C . LEU B 2 193 ? 58.927 11.932 72.162 1.00 38.67 516 LEU A C 1
ATOM 1589 O O . LEU B 2 193 ? 58.002 11.367 72.753 1.00 40.65 516 LEU A O 1
ATOM 1594 N N . GLN B 2 194 ? 59.033 11.946 70.836 1.00 43.08 517 GLN A N 1
ATOM 1595 C CA . GLN B 2 194 ? 58.027 11.302 69.998 1.00 44.33 517 GLN A CA 1
ATOM 1596 C C . GLN B 2 194 ? 58.486 10.026 69.306 1.00 44.87 517 GLN A C 1
ATOM 1597 O O . GLN B 2 194 ? 57.680 9.275 68.751 1.00 46.58 517 GLN A O 1
ATOM 1603 N N . LYS B 2 195 ? 59.782 9.755 69.397 1.00 44.13 518 LYS A N 1
ATOM 1604 C CA . LYS B 2 195 ? 60.353 8.552 68.819 1.00 48.36 518 LYS A CA 1
ATOM 1605 C C . LYS B 2 195 ? 59.761 7.311 69.512 1.00 50.95 518 LYS A C 1
ATOM 1606 O O . LYS B 2 195 ? 59.968 6.182 69.061 1.00 53.70 518 LYS A O 1
ATOM 1612 N N . HIS B 2 196 ? 59.034 7.519 70.611 1.00 47.72 519 HIS A N 1
ATOM 1613 C CA . HIS B 2 196 ? 58.441 6.415 71.357 1.00 45.90 519 HIS A CA 1
ATOM 1614 C C . HIS B 2 196 ? 57.114 6.799 72.004 1.00 44.05 519 HIS A C 1
ATOM 1615 O O . HIS B 2 196 ? 57.013 7.806 72.704 1.00 44.96 519 HIS A O 1
ATOM 1622 N N . LYS B 2 197 ? 56.098 5.978 71.766 1.00 41.81 520 LYS A N 1
ATOM 1623 C CA . LYS B 2 197 ? 54.765 6.227 72.296 1.00 42.62 520 LYS A CA 1
ATOM 1624 C C . LYS B 2 197 ? 54.652 5.997 73.798 1.00 38.15 520 LYS A C 1
ATOM 1625 O O . LYS B 2 197 ? 53.746 6.529 74.436 1.00 38.42 520 LYS A O 1
ATOM 1631 N N . GLY B 2 198 ? 55.569 5.202 74.349 1.00 32.74 521 GLY A N 1
ATOM 1632 C CA . GLY B 2 198 ? 55.564 4.915 75.775 1.00 29.51 521 GLY A CA 1
ATOM 1633 C C . GLY B 2 198 ? 55.800 6.170 76.593 1.00 25.17 521 GLY A C 1
ATOM 1634 O O . GLY B 2 198 ? 54.904 6.627 77.305 1.00 27.94 521 GLY A O 1
ATOM 1635 N N . PRO B 2 199 ? 57.009 6.739 76.524 1.00 21.07 522 PRO A N 1
ATOM 1636 C CA . PRO B 2 199 ? 57.388 7.956 77.247 1.00 24.05 522 PRO A CA 1
ATOM 1637 C C . PRO B 2 199 ? 56.488 9.132 76.893 1.00 27.47 522 PRO A C 1
ATOM 1638 O O . PRO B 2 199 ? 56.164 9.952 77.748 1.00 31.79 522 PRO A O 1
ATOM 1642 N N . LEU B 2 200 ? 56.076 9.207 75.634 1.00 27.50 523 LEU A N 1
ATOM 1643 C CA . LEU B 2 200 ? 55.208 10.286 75.192 1.00 28.02 523 LEU A CA 1
ATOM 1644 C C . LEU B 2 200 ? 53.883 10.213 75.956 1.00 25.47 523 LEU A C 1
ATOM 1645 O O . LEU B 2 200 ? 53.362 11.231 76.402 1.00 27.67 523 LEU A O 1
ATOM 1650 N N . ASN B 2 201 ? 53.369 9.002 76.148 1.00 25.44 524 ASN A N 1
ATOM 1651 C CA . ASN B 2 201 ? 52.116 8.800 76.873 1.00 26.30 524 ASN A CA 1
ATOM 1652 C C . ASN B 2 201 ? 52.217 9.256 78.325 1.00 23.25 524 ASN A C 1
ATOM 1653 O O . ASN B 2 201 ? 51.330 9.933 78.829 1.00 22.76 524 ASN A O 1
ATOM 1658 N N . VAL B 2 202 ? 53.294 8.859 78.991 1.00 23.41 525 VAL A N 1
ATOM 1659 C CA . VAL B 2 202 ? 53.518 9.225 80.384 1.00 23.59 525 VAL A CA 1
ATOM 1660 C C . VAL B 2 202 ? 53.649 10.744 80.564 1.00 26.75 525 VAL A C 1
ATOM 1661 O O . VAL B 2 202 ? 53.069 11.317 81.483 1.00 26.82 525 VAL A O 1
ATOM 1665 N N . PHE B 2 203 ? 54.393 11.382 79.662 1.00 29.84 526 PHE A N 1
ATOM 1666 C CA . PHE B 2 203 ? 54.612 12.830 79.681 1.00 24.78 526 PHE A CA 1
ATOM 1667 C C . PHE B 2 203 ? 53.318 13.618 79.471 1.00 24.47 526 PHE A C 1
ATOM 1668 O O . PHE B 2 203 ? 53.020 14.552 80.212 1.00 26.74 526 PHE A O 1
ATOM 1676 N N . GLU B 2 204 ? 52.547 13.218 78.466 1.00 23.89 527 GLU A N 1
ATOM 1677 C CA . GLU B 2 204 ? 51.297 13.877 78.096 1.00 25.07 527 GLU A CA 1
ATOM 1678 C C . GLU B 2 204 ? 50.089 13.677 78.985 1.00 25.89 527 GLU A C 1
ATOM 1679 O O . GLU B 2 204 ? 49.260 14.574 79.115 1.00 26.90 527 GLU A O 1
ATOM 1685 N N . ASN B 2 205 ? 49.909 12.458 79.473 1.00 26.63 528 ASN A N 1
ATOM 1686 C CA . ASN B 2 205 ? 48.744 12.142 80.286 1.00 27.19 528 ASN A CA 1
ATOM 1687 C C . ASN B 2 205 ? 48.959 11.966 81.777 1.00 26.31 528 ASN A C 1
ATOM 1688 O O . ASN B 2 205 ? 47.994 11.908 82.536 1.00 26.69 528 ASN A O 1
ATOM 1693 N N . ILE B 2 206 ? 50.215 11.902 82.200 1.00 24.54 529 ILE A N 1
ATOM 1694 C CA . ILE B 2 206 ? 50.511 11.720 83.608 1.00 23.27 529 ILE A CA 1
ATOM 1695 C C . ILE B 2 206 ? 51.285 12.887 84.195 1.00 23.60 529 ILE A C 1
ATOM 1696 O O . ILE B 2 206 ? 50.773 13.596 85.061 1.00 26.49 529 ILE A O 1
ATOM 1701 N N . GLU B 2 207 ? 52.489 13.123 83.684 1.00 21.25 530 GLU A N 1
ATOM 1702 C CA . GLU B 2 207 ? 53.336 14.198 84.186 1.00 21.97 530 GLU A CA 1
ATOM 1703 C C . GLU B 2 207 ? 52.838 15.633 83.982 1.00 25.80 530 GLU A C 1
ATOM 1704 O O . GLU B 2 207 ? 52.780 16.406 84.944 1.00 24.40 530 GLU A O 1
ATOM 1710 N N . MET B 2 208 ? 52.466 15.999 82.757 1.00 22.73 531 MET A N 1
ATOM 1711 C CA . MET B 2 208 ? 52.002 17.359 82.516 1.00 19.48 531 MET A CA 1
ATOM 1712 C C . MET B 2 208 ? 50.737 17.730 83.265 1.00 20.85 531 MET A C 1
ATOM 1713 O O . MET B 2 208 ? 50.674 18.803 83.856 1.00 25.15 531 MET A O 1
ATOM 1718 N N . PRO B 2 209 ? 49.696 16.875 83.226 1.00 21.85 532 PRO A N 1
ATOM 1719 C CA . PRO B 2 209 ? 48.457 17.205 83.948 1.00 21.66 532 PRO A CA 1
ATOM 1720 C C . PRO B 2 209 ? 48.676 17.296 85.460 1.00 24.48 532 PRO A C 1
ATOM 1721 O O . PRO B 2 209 ? 47.937 17.988 86.154 1.00 24.96 532 PRO A O 1
ATOM 1725 N N . LEU B 2 210 ? 49.716 16.625 85.955 1.00 23.42 533 LEU A N 1
ATOM 1726 C CA . LEU B 2 210 ? 50.036 16.629 87.379 1.00 23.55 533 LEU A CA 1
ATOM 1727 C C . LEU B 2 210 ? 50.657 17.940 87.865 1.00 25.91 533 LEU A C 1
ATOM 1728 O O . LEU B 2 210 ? 50.606 18.229 89.051 1.00 27.29 533 LEU A O 1
ATOM 1733 N N . VAL B 2 211 ? 51.227 18.735 86.957 1.00 24.12 534 VAL A N 1
ATOM 1734 C CA . VAL B 2 211 ? 51.869 20.004 87.324 1.00 19.63 534 VAL A CA 1
ATOM 1735 C C . VAL B 2 211 ? 50.985 20.960 88.135 1.00 22.00 534 VAL A C 1
ATOM 1736 O O . VAL B 2 211 ? 51.399 21.440 89.193 1.00 21.98 534 VAL A O 1
ATOM 1740 N N . PRO B 2 212 ? 49.775 21.277 87.645 1.00 22.40 535 PRO A N 1
ATOM 1741 C CA . PRO B 2 212 ? 48.961 22.187 88.455 1.00 22.81 535 PRO A CA 1
ATOM 1742 C C . PRO B 2 212 ? 48.366 21.546 89.723 1.00 23.99 535 PRO A C 1
ATOM 1743 O O . PRO B 2 212 ? 48.036 22.257 90.671 1.00 24.17 535 PRO A O 1
ATOM 1747 N N . VAL B 2 213 ? 48.219 20.220 89.751 1.00 27.12 536 VAL A N 1
ATOM 1748 C CA . VAL B 2 213 ? 47.682 19.582 90.954 1.00 24.66 536 VAL A CA 1
ATOM 1749 C C . VAL B 2 213 ? 48.724 19.567 92.081 1.00 23.63 536 VAL A C 1
ATOM 1750 O O . VAL B 2 213 ? 48.368 19.701 93.245 1.00 23.17 536 VAL A O 1
ATOM 1754 N N . LEU B 2 214 ? 50.005 19.451 91.735 1.00 17.85 537 LEU A N 1
ATOM 1755 C CA . LEU B 2 214 ? 51.064 19.490 92.740 1.00 19.61 537 LEU A CA 1
ATOM 1756 C C . LEU B 2 214 ? 51.135 20.903 93.332 1.00 21.60 537 LEU A C 1
ATOM 1757 O O . LEU B 2 214 ? 51.421 21.082 94.514 1.00 25.71 537 LEU A O 1
ATOM 1762 N N . SER B 2 215 ? 50.923 21.907 92.485 1.00 20.48 538 SER A N 1
ATOM 1763 C CA . SER B 2 215 ? 50.941 23.303 92.912 1.00 20.03 538 SER A CA 1
ATOM 1764 C C . SER B 2 215 ? 49.844 23.533 93.949 1.00 21.31 538 SER A C 1
ATOM 1765 O O . SER B 2 215 ? 50.082 24.161 94.978 1.00 22.97 538 SER A O 1
ATOM 1768 N N . ARG B 2 216 ? 48.649 23.020 93.659 1.00 22.14 539 ARG A N 1
ATOM 1769 C CA . ARG B 2 216 ? 47.498 23.149 94.547 1.00 23.97 539 ARG A CA 1
ATOM 1770 C C . ARG B 2 216 ? 47.652 22.420 95.881 1.00 26.34 539 ARG A C 1
ATOM 1771 O O . ARG B 2 216 ? 47.163 22.902 96.900 1.00 27.90 539 ARG A O 1
ATOM 1779 N N . ILE B 2 217 ? 48.344 21.283 95.881 1.00 24.94 540 ILE A N 1
ATOM 1780 C CA . ILE B 2 217 ? 48.559 20.524 97.110 1.00 24.34 540 ILE A CA 1
ATOM 1781 C C . ILE B 2 217 ? 49.594 21.260 97.959 1.00 25.91 540 ILE A C 1
ATOM 1782 O O . ILE B 2 217 ? 49.388 21.481 99.156 1.00 27.55 540 ILE A O 1
ATOM 1787 N N . GLU B 2 218 ? 50.667 21.708 97.318 1.00 21.54 541 GLU A N 1
ATOM 1788 C CA . GLU B 2 218 ? 51.724 22.435 98.010 1.0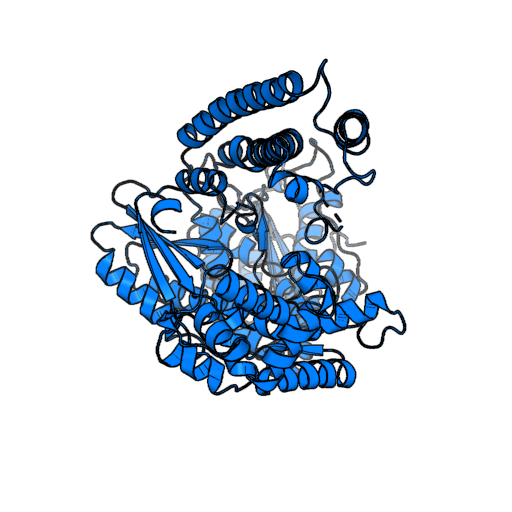0 22.90 541 GLU A CA 1
ATOM 1789 C C . GLU B 2 218 ? 51.217 23.737 98.624 1.00 25.66 541 GLU A C 1
ATOM 1790 O O . GLU B 2 218 ? 51.585 24.080 99.751 1.00 27.71 541 GLU A O 1
ATOM 1796 N N . ARG B 2 219 ? 50.383 24.458 97.874 1.00 21.58 542 ARG A N 1
ATOM 1797 C CA . ARG B 2 219 ? 49.834 25.727 98.331 1.00 22.94 542 ARG A CA 1
ATOM 1798 C C . ARG B 2 219 ? 48.737 25.574 99.384 1.00 22.43 542 ARG A C 1
ATOM 1799 O O . ARG B 2 219 ? 48.487 26.490 100.160 1.00 27.22 542 ARG A O 1
ATOM 1807 N N . ASN B 2 220 ? 48.087 24.418 99.410 1.00 20.20 543 ASN A N 1
ATOM 1808 C CA . ASN B 2 220 ? 47.064 24.153 100.408 1.00 20.09 543 ASN A CA 1
ATOM 1809 C C . ASN B 2 220 ? 47.767 24.021 101.761 1.00 22.01 543 ASN A C 1
ATOM 1810 O O . ASN B 2 220 ? 47.331 24.592 102.761 1.00 27.67 543 ASN A O 1
ATOM 1815 N N . GLY B 2 221 ? 48.866 23.273 101.777 1.00 20.80 544 GLY A N 1
ATOM 1816 C CA . GLY B 2 221 ? 49.613 23.066 103.005 1.00 23.51 544 GLY A CA 1
ATOM 1817 C C . GLY B 2 221 ? 48.917 22.078 103.925 1.00 26.49 544 GLY A C 1
ATOM 1818 O O . GLY B 2 221 ? 47.888 21.501 103.564 1.00 24.88 544 GLY A O 1
ATOM 1819 N N . VAL B 2 222 ? 49.479 21.875 105.112 1.00 26.46 545 VAL A N 1
ATOM 1820 C CA . VAL B 2 222 ? 48.893 20.949 106.076 1.00 28.37 545 VAL A CA 1
ATOM 1821 C C . VAL B 2 222 ? 48.915 21.570 107.473 1.00 28.76 545 VAL A C 1
ATOM 1822 O O . VAL B 2 222 ? 49.866 22.263 107.838 1.00 26.86 545 VAL A O 1
ATOM 1826 N N . LYS B 2 223 ? 47.826 21.368 108.216 1.00 30.11 546 LYS A N 1
ATOM 1827 C CA . LYS B 2 223 ? 47.675 21.895 109.576 1.00 29.31 546 LYS A CA 1
ATOM 1828 C C . LYS B 2 223 ? 48.476 21.082 110.592 1.00 28.93 546 LYS A C 1
ATOM 1829 O O . LYS B 2 223 ? 48.242 19.885 110.767 1.00 26.07 546 LYS A O 1
ATOM 1835 N N . ILE B 2 224 ? 49.415 21.751 111.257 1.00 32.87 547 ILE A N 1
ATOM 1836 C CA . ILE B 2 224 ? 50.261 21.139 112.280 1.00 34.64 547 ILE A CA 1
ATOM 1837 C C . ILE B 2 224 ? 50.063 21.836 113.635 1.00 36.53 547 ILE A C 1
ATOM 1838 O O . ILE B 2 224 ? 50.036 23.072 113.711 1.00 35.19 547 ILE A O 1
ATOM 1843 N N . ASP B 2 225 ? 49.857 21.036 114.684 1.00 34.30 548 ASP A N 1
ATOM 1844 C CA . ASP B 2 225 ? 49.668 21.564 116.032 1.00 31.60 548 ASP A CA 1
ATOM 1845 C C . ASP B 2 225 ? 51.039 21.703 116.684 1.00 30.37 548 ASP A C 1
ATOM 1846 O O . ASP B 2 225 ? 51.640 20.710 117.101 1.00 30.20 548 ASP A O 1
ATOM 1851 N N . PRO B 2 226 ? 51.538 22.943 116.808 1.00 25.13 549 PRO A N 1
ATOM 1852 C CA . PRO B 2 226 ? 52.853 23.142 117.420 1.00 25.32 549 PRO A CA 1
ATOM 1853 C C . PRO B 2 226 ? 52.923 22.804 118.914 1.00 27.82 549 PRO A C 1
ATOM 1854 O O . PRO B 2 226 ? 53.980 22.400 119.396 1.00 30.00 549 PRO A O 1
ATOM 1858 N N . LYS B 2 227 ? 51.798 22.927 119.627 1.00 31.70 550 LYS A N 1
ATOM 1859 C CA . LYS B 2 227 ? 51.753 22.617 121.065 1.00 35.63 550 LYS A CA 1
ATOM 1860 C C . LYS B 2 227 ? 52.034 21.138 121.277 1.00 34.86 550 LYS A C 1
ATOM 1861 O O . LYS B 2 227 ? 52.857 20.768 122.113 1.00 37.05 550 LYS A O 1
ATOM 1867 N N . VAL B 2 228 ? 51.321 20.299 120.529 1.00 32.97 551 VAL A N 1
ATOM 1868 C CA . VAL B 2 228 ? 51.492 18.849 120.595 1.00 30.77 551 VAL A CA 1
ATOM 1869 C C . VAL B 2 228 ? 52.946 18.472 120.312 1.00 33.87 551 VAL A C 1
ATOM 1870 O O . VAL B 2 228 ? 53.514 17.625 120.997 1.00 38.04 551 VAL A O 1
ATOM 1874 N N . LEU B 2 229 ? 53.543 19.118 119.312 1.00 35.92 552 LEU A N 1
ATOM 1875 C CA . LEU B 2 229 ? 54.929 18.852 118.939 1.00 31.90 552 LEU A CA 1
ATOM 1876 C C . LEU B 2 229 ? 55.866 19.279 120.057 1.00 34.98 552 LEU A C 1
ATOM 1877 O O . LEU B 2 229 ? 56.898 18.642 120.293 1.00 30.49 552 LEU A O 1
ATOM 1882 N N . HIS B 2 230 ? 55.496 20.348 120.758 1.00 38.19 553 HIS A N 1
ATOM 1883 C CA . HIS B 2 230 ? 56.323 20.834 121.850 1.00 44.38 553 HIS A CA 1
ATOM 1884 C C . HIS B 2 230 ? 56.273 19.909 123.062 1.00 41.46 553 HIS A C 1
ATOM 1885 O O . HIS B 2 230 ? 57.300 19.659 123.684 1.00 40.25 553 HIS A O 1
ATOM 1892 N N . ASN B 2 231 ? 55.088 19.394 123.385 1.00 42.01 554 ASN A N 1
ATOM 1893 C CA . ASN B 2 231 ? 54.939 18.474 124.510 1.00 45.10 554 ASN A CA 1
ATOM 1894 C C . ASN B 2 231 ? 55.763 17.229 124.228 1.00 46.42 554 ASN A C 1
ATOM 1895 O O . ASN B 2 231 ? 56.447 16.710 125.109 1.00 49.00 554 ASN A O 1
ATOM 1900 N N . HIS B 2 232 ? 55.661 16.742 122.993 1.00 44.71 555 HIS A N 1
ATOM 1901 C CA . HIS B 2 232 ? 56.388 15.557 122.548 1.00 42.26 555 HIS A CA 1
ATOM 1902 C C . HIS B 2 232 ? 57.883 15.814 122.711 1.00 37.56 555 HIS A C 1
ATOM 1903 O O . HIS B 2 232 ? 58.624 14.939 123.137 1.00 38.27 555 HIS A O 1
ATOM 1910 N N . SER B 2 233 ? 58.308 17.042 122.437 1.00 37.35 556 SER A N 1
ATOM 1911 C CA . SER B 2 233 ? 59.716 17.400 122.559 1.00 40.46 556 SER A CA 1
ATOM 1912 C C . SER B 2 233 ? 60.212 17.368 124.012 1.00 44.00 556 SER A C 1
ATOM 1913 O O . SER B 2 233 ? 61.296 16.850 124.300 1.00 42.09 556 SER A O 1
ATOM 1916 N N . GLU B 2 234 ? 59.421 17.950 124.913 1.00 43.94 557 GLU A N 1
ATOM 1917 C CA . GLU B 2 234 ? 59.756 18.003 126.333 1.00 42.61 557 GLU A CA 1
ATOM 1918 C C . GLU B 2 234 ? 59.826 16.590 126.897 1.00 41.24 557 GLU A C 1
ATOM 1919 O O . GLU B 2 234 ? 60.751 16.253 127.625 1.00 40.15 557 GLU A O 1
ATOM 1925 N N . GLU B 2 235 ? 58.850 15.766 126.528 1.00 40.62 558 GLU A N 1
ATOM 1926 C CA . GLU B 2 235 ? 58.790 14.389 126.992 1.00 43.19 558 GLU A CA 1
ATOM 1927 C C . GLU B 2 235 ? 59.952 13.541 126.485 1.00 43.86 558 GLU A C 1
ATOM 1928 O O . GLU B 2 235 ? 60.443 12.665 127.196 1.00 46.38 558 GLU A O 1
ATOM 1934 N N . LEU B 2 236 ? 60.368 13.779 125.244 1.00 42.75 559 LEU A N 1
ATOM 1935 C CA . LEU B 2 236 ? 61.474 13.032 124.663 1.00 42.44 559 LEU A CA 1
ATOM 1936 C C . LEU B 2 236 ? 62.778 13.392 125.344 1.00 40.06 559 LEU A C 1
ATOM 1937 O O . LEU B 2 236 ? 63.681 12.571 125.403 1.00 44.49 559 LEU A O 1
ATOM 1942 N N . THR B 2 237 ? 62.877 14.626 125.837 1.00 39.46 560 THR A N 1
ATOM 1943 C CA . THR B 2 237 ? 64.072 15.095 126.543 1.00 39.73 560 THR A CA 1
ATOM 1944 C C . THR B 2 237 ? 64.206 14.275 127.831 1.00 40.61 560 THR A C 1
ATOM 1945 O O . THR B 2 237 ? 65.288 13.794 128.174 1.00 39.67 560 THR A O 1
ATOM 1949 N N . LEU B 2 238 ? 63.081 14.121 128.525 1.00 39.46 561 LEU A N 1
ATOM 1950 C CA . LEU B 2 238 ? 63.014 13.356 129.760 1.00 40.35 561 LEU A CA 1
ATOM 1951 C C . LEU B 2 238 ? 63.314 11.885 129.490 1.00 44.20 561 LEU A C 1
ATOM 1952 O O . LEU B 2 238 ? 64.093 11.268 130.218 1.00 47.40 561 LEU A O 1
ATOM 1957 N N . ARG B 2 239 ? 62.733 11.339 128.421 1.00 43.41 562 ARG A N 1
ATOM 1958 C CA . ARG B 2 239 ? 62.947 9.937 128.063 1.00 43.08 562 ARG A CA 1
ATOM 1959 C C . ARG B 2 239 ? 64.386 9.641 127.662 1.00 42.89 562 ARG A C 1
ATOM 1960 O O . ARG B 2 239 ? 64.897 8.553 127.934 1.00 41.33 562 ARG A O 1
ATOM 1968 N N . LEU B 2 240 ? 65.045 10.618 127.046 1.00 41.59 563 LEU A N 1
ATOM 1969 C CA . LEU B 2 240 ? 66.432 10.450 126.640 1.00 45.03 563 LEU A CA 1
ATOM 1970 C C . LEU B 2 240 ? 67.323 10.489 127.870 1.00 49.52 563 LEU A C 1
ATOM 1971 O O . LEU B 2 240 ? 68.366 9.835 127.903 1.00 53.68 563 LEU A O 1
ATOM 1976 N N . ALA B 2 241 ? 66.914 11.269 128.871 1.00 49.75 564 ALA A N 1
ATOM 1977 C CA . ALA B 2 241 ? 67.663 11.373 130.124 1.00 50.40 564 ALA A CA 1
ATOM 1978 C C . ALA B 2 241 ? 67.540 10.046 130.880 1.00 49.88 564 ALA A C 1
ATOM 1979 O O . ALA B 2 241 ? 68.544 9.474 131.303 1.00 51.99 564 ALA A O 1
ATOM 1981 N N . GLU B 2 242 ? 66.307 9.548 130.992 1.00 48.04 565 GLU A N 1
ATOM 1982 C CA . GLU B 2 242 ? 66.011 8.283 131.664 1.00 51.33 565 GLU A CA 1
ATOM 1983 C C . GLU B 2 242 ? 66.735 7.098 131.029 1.00 52.45 565 GLU A C 1
ATOM 1984 O O . GLU B 2 242 ? 67.266 6.234 131.731 1.00 50.89 565 GLU A O 1
ATOM 1990 N N . LEU B 2 243 ? 66.718 7.050 129.698 1.00 53.50 566 LEU A N 1
ATOM 1991 C CA . LEU B 2 243 ? 67.367 5.983 128.944 1.00 52.27 566 LEU A CA 1
ATOM 1992 C C . LEU B 2 243 ? 68.872 5.977 129.155 1.00 55.15 566 LEU A C 1
ATOM 1993 O O . LEU B 2 243 ? 69.479 4.912 129.263 1.00 57.22 566 LEU A O 1
ATOM 1998 N N . GLU B 2 244 ? 69.468 7.165 129.220 1.00 54.36 567 GLU A N 1
ATOM 1999 C CA . GLU B 2 244 ? 70.904 7.287 129.414 1.00 58.84 567 GLU A CA 1
ATOM 2000 C C . GLU B 2 244 ? 71.285 6.742 130.785 1.00 61.62 567 GLU A C 1
ATOM 2001 O O . GLU B 2 244 ? 72.333 6.111 130.943 1.00 59.45 567 GLU A O 1
ATOM 2007 N N . LYS B 2 245 ? 70.431 7.008 131.774 1.00 64.99 568 LYS A N 1
ATOM 2008 C CA . LYS B 2 245 ? 70.641 6.522 133.135 1.00 66.03 568 LYS A CA 1
ATOM 2009 C C . LYS B 2 245 ? 70.521 4.998 133.151 1.00 67.30 568 LYS A C 1
ATOM 2010 O O . LYS B 2 245 ? 71.358 4.323 133.751 1.00 70.96 568 LYS A O 1
ATOM 2016 N N . LYS B 2 246 ? 69.514 4.462 132.455 1.00 64.04 569 LYS A N 1
ATOM 2017 C CA . LYS B 2 246 ? 69.317 3.010 132.373 1.00 62.95 569 LYS A CA 1
ATOM 2018 C C . LYS B 2 246 ? 70.541 2.308 131.780 1.00 63.78 569 LYS A C 1
ATOM 2019 O O . LYS B 2 246 ? 70.845 1.168 132.139 1.00 63.29 569 LYS A O 1
ATOM 2025 N N . ALA B 2 247 ? 71.246 3.007 130.891 1.00 64.91 570 ALA A N 1
ATOM 2026 C CA . ALA B 2 247 ? 72.444 2.475 130.250 1.00 67.58 570 ALA A CA 1
ATOM 2027 C C . ALA B 2 247 ? 73.607 2.458 131.238 1.00 71.76 570 ALA A C 1
ATOM 2028 O O . ALA B 2 247 ? 74.318 1.457 131.353 1.00 73.83 570 ALA A O 1
ATOM 2030 N N . HIS B 2 248 ? 73.785 3.567 131.954 1.00 76.35 571 HIS A N 1
ATOM 2031 C CA . HIS B 2 248 ? 74.856 3.706 132.946 1.00 81.54 571 HIS A CA 1
ATOM 2032 C C . HIS B 2 248 ? 74.668 2.704 134.085 1.00 82.12 571 HIS A C 1
ATOM 2033 O O . HIS B 2 248 ? 75.630 2.086 134.554 1.00 82.48 571 HIS A O 1
ATOM 2040 N N . GLU B 2 249 ? 73.415 2.556 134.511 1.00 82.03 572 GLU A N 1
ATOM 2041 C CA . GLU B 2 249 ? 73.020 1.652 135.588 1.00 81.82 572 GLU A CA 1
ATOM 2042 C C . GLU B 2 249 ? 73.273 0.176 135.265 1.00 82.26 572 GLU A C 1
ATOM 2043 O O . GLU B 2 249 ? 73.597 -0.613 136.159 1.00 82.11 572 GLU A O 1
ATOM 2049 N N . ILE B 2 250 ? 73.097 -0.194 133.997 1.00 80.11 573 ILE A N 1
ATOM 2050 C CA . ILE B 2 250 ? 73.316 -1.572 133.559 1.00 78.91 573 ILE A CA 1
ATOM 2051 C C . ILE B 2 250 ? 74.795 -1.952 133.633 1.00 81.46 573 ILE A C 1
ATOM 2052 O O . ILE B 2 250 ? 75.137 -3.076 134.020 1.00 83.92 573 ILE A O 1
ATOM 2057 N N . ALA B 2 251 ? 75.664 -1.009 133.278 1.00 80.39 574 ALA A N 1
ATOM 2058 C CA . ALA B 2 251 ? 77.104 -1.233 133.330 1.00 80.91 574 ALA A CA 1
ATOM 2059 C C . ALA B 2 251 ? 77.693 -0.408 134.488 1.00 83.44 574 ALA A C 1
ATOM 2060 O O . ALA B 2 251 ? 77.292 -0.571 135.642 1.00 81.41 574 ALA A O 1
ATOM 2062 N N . GLY B 2 252 ? 78.650 0.461 134.180 1.00 87.06 575 GLY A N 1
ATOM 2063 C CA . GLY B 2 252 ? 79.250 1.311 135.191 1.00 91.02 575 GLY A CA 1
ATOM 2064 C C . GLY B 2 252 ? 79.648 2.611 134.518 1.00 95.19 575 GLY A C 1
ATOM 2065 O O . GLY B 2 252 ? 79.516 2.730 133.297 1.00 97.37 575 GLY A O 1
ATOM 2066 N N . GLU B 2 253 ? 80.118 3.584 135.301 1.00 96.28 576 GLU A N 1
ATOM 2067 C CA . GLU B 2 253 ? 80.552 4.891 134.790 1.00 96.91 576 GLU A CA 1
ATOM 2068 C C . GLU B 2 253 ? 79.646 5.521 133.717 1.00 95.79 576 GLU A C 1
ATOM 2069 O O . GLU B 2 253 ? 78.511 5.082 133.498 1.00 90.64 576 GLU A O 1
ATOM 2075 N N . GLU B 2 254 ? 80.141 6.589 133.098 1.00 96.74 577 GLU A N 1
ATOM 2076 C CA . GLU B 2 254 ? 79.414 7.292 132.047 1.00 98.52 577 GLU A CA 1
ATOM 2077 C C . GLU B 2 254 ? 80.052 7.023 130.689 1.00 97.96 577 GLU A C 1
ATOM 2078 O O . GLU B 2 254 ? 81.208 6.598 130.606 1.00 98.89 577 GLU A O 1
ATOM 2084 N N . PHE B 2 255 ? 79.295 7.287 129.628 1.00 96.34 578 PHE A N 1
ATOM 2085 C CA . PHE B 2 255 ? 79.774 7.076 128.268 1.00 95.67 578 PHE A CA 1
ATOM 2086 C C . PHE B 2 255 ? 78.746 7.549 127.242 1.00 96.82 578 PHE A C 1
ATOM 2087 O O . PHE B 2 255 ? 77.560 7.690 127.558 1.00 98.36 578 PHE A O 1
ATOM 2095 N N . ASN B 2 256 ? 79.214 7.841 126.029 1.00 97.46 579 ASN A N 1
ATOM 2096 C CA . ASN B 2 256 ? 78.324 8.260 124.945 1.00 97.83 579 ASN A CA 1
ATOM 2097 C C . ASN B 2 256 ? 77.634 7.018 124.412 1.00 96.76 579 ASN A C 1
ATOM 2098 O O . ASN B 2 256 ? 78.075 5.894 124.665 1.00 96.58 579 ASN A O 1
ATOM 2103 N N . LEU B 2 257 ? 76.567 7.210 123.652 1.00 94.62 580 LEU A N 1
ATOM 2104 C CA . LEU B 2 257 ? 75.869 6.069 123.091 1.00 97.09 580 LEU A CA 1
ATOM 2105 C C . LEU B 2 257 ? 76.353 5.845 121.654 1.00 99.74 580 LEU A C 1
ATOM 2106 O O . LEU B 2 257 ? 75.586 5.436 120.773 1.00 100.00 580 LEU A O 1
ATOM 2111 N N . SER B 2 258 ? 77.658 6.075 121.460 1.00 100.00 581 SER A N 1
ATOM 2112 C CA . SER B 2 258 ? 78.346 5.943 120.168 1.00 100.00 581 SER A CA 1
ATOM 2113 C C . SER B 2 258 ? 79.129 4.630 120.018 1.00 100.00 581 SER A C 1
ATOM 2114 O O . SER B 2 258 ? 80.110 4.401 120.741 1.00 100.00 581 SER A O 1
ATOM 2117 N N . SER B 2 259 ? 78.737 3.801 119.044 1.00 100.00 582 SER A N 1
ATOM 2118 C CA . SER B 2 259 ? 79.417 2.520 118.808 1.00 100.00 582 SER A CA 1
ATOM 2119 C C . SER B 2 259 ? 80.857 2.712 118.323 1.00 100.00 582 SER A C 1
ATOM 2120 O O . SER B 2 259 ? 81.303 3.849 118.102 1.00 97.82 582 SER A O 1
ATOM 2123 N N . THR B 2 260 ? 81.573 1.595 118.168 1.00 100.00 583 THR A N 1
ATOM 2124 C CA . THR B 2 260 ? 82.983 1.586 117.745 1.00 100.00 583 THR A CA 1
ATOM 2125 C C . THR B 2 260 ? 83.861 2.556 118.557 1.00 100.00 583 THR A C 1
ATOM 2126 O O . THR B 2 260 ? 84.967 2.921 118.138 1.00 100.00 583 THR A O 1
ATOM 2130 N N . LYS B 2 261 ? 83.367 2.925 119.740 1.00 100.00 584 LYS A N 1
ATOM 2131 C CA . LYS B 2 261 ? 84.069 3.829 120.637 1.00 100.00 584 LYS A CA 1
ATOM 2132 C C . LYS B 2 261 ? 83.842 3.440 122.096 1.00 100.00 584 LYS A C 1
ATOM 2133 O O . LYS B 2 261 ? 84.709 2.829 122.726 1.00 100.00 584 LYS A O 1
ATOM 2139 N N . GLN B 2 262 ? 82.654 3.763 122.606 1.00 100.00 585 GLN A N 1
ATOM 2140 C CA . GLN B 2 262 ? 82.291 3.489 124.001 1.00 99.86 585 GLN A CA 1
ATOM 2141 C C . GLN B 2 262 ? 81.458 2.217 124.205 1.00 99.93 585 GLN A C 1
ATOM 2142 O O . GLN B 2 262 ? 81.415 1.673 125.311 1.00 98.68 585 GLN A O 1
ATOM 2148 N N . LEU B 2 263 ? 80.785 1.759 123.147 1.00 99.93 586 LEU A N 1
ATOM 2149 C CA . LEU B 2 263 ? 79.941 0.562 123.228 1.00 99.11 586 LEU A CA 1
ATOM 2150 C C . LEU B 2 263 ? 80.688 -0.762 123.223 1.00 100.00 586 LEU A C 1
ATOM 2151 O O . LEU B 2 263 ? 80.336 -1.651 124.007 1.00 100.00 586 LEU A O 1
ATOM 2156 N N . GLN B 2 264 ? 81.665 -0.945 122.317 1.00 100.00 587 GLN A N 1
ATOM 2157 C CA . GLN B 2 264 ? 82.456 -2.200 122.196 1.00 100.00 587 GLN A CA 1
ATOM 2158 C C . GLN B 2 264 ? 83.270 -2.462 123.478 1.00 100.00 587 GLN A C 1
ATOM 2159 O O . GLN B 2 264 ? 83.469 -3.632 123.875 1.00 100.00 587 GLN A O 1
ATOM 2165 N N . THR B 2 265 ? 83.631 -1.342 124.133 1.00 100.00 588 THR A N 1
ATOM 2166 C CA . THR B 2 265 ? 84.409 -1.396 125.388 1.00 99.91 588 THR A CA 1
ATOM 2167 C C . THR B 2 265 ? 83.549 -1.912 126.555 1.00 99.63 588 THR A C 1
ATOM 2168 O O . THR B 2 265 ? 84.068 -2.291 127.608 1.00 100.00 588 THR A O 1
ATOM 2172 N N . ILE B 2 266 ? 82.230 -1.899 126.371 1.00 97.42 589 ILE A N 1
ATOM 2173 C CA . ILE B 2 266 ? 81.278 -2.352 127.383 1.00 94.01 589 ILE A CA 1
ATOM 2174 C C . ILE B 2 266 ? 80.659 -3.692 126.979 1.00 94.67 589 ILE A C 1
ATOM 2175 O O . ILE B 2 266 ? 80.921 -4.718 127.602 1.00 93.55 589 ILE A O 1
ATOM 2180 N N . LEU B 2 267 ? 79.863 -3.653 125.909 1.00 95.53 590 LEU A N 1
ATOM 2181 C CA . LEU B 2 267 ? 79.136 -4.798 125.337 1.00 96.48 590 LEU A CA 1
ATOM 2182 C C . LEU B 2 267 ? 79.829 -6.161 125.246 1.00 97.70 590 LEU A C 1
ATOM 2183 O O . LEU B 2 267 ? 79.326 -7.163 125.765 1.00 96.84 590 LEU A O 1
ATOM 2188 N N . PHE B 2 268 ? 80.955 -6.206 124.543 1.00 99.32 591 PHE A N 1
ATOM 2189 C CA . PHE B 2 268 ? 81.696 -7.448 124.354 1.00 100.00 591 PHE A CA 1
ATOM 2190 C C . PHE B 2 268 ? 82.730 -7.672 125.450 1.00 100.00 591 PHE A C 1
ATOM 2191 O O . PHE B 2 268 ? 83.216 -8.793 125.639 1.00 100.00 591 PHE A O 1
ATOM 2199 N N . GLU B 2 269 ? 83.061 -6.603 126.171 1.00 100.00 592 GLU A N 1
ATOM 2200 C CA . GLU B 2 269 ? 83.983 -6.665 127.292 1.00 100.00 592 GLU A CA 1
ATOM 2201 C C . GLU B 2 269 ? 83.280 -7.354 128.471 1.00 99.89 592 GLU A C 1
ATOM 2202 O O . GLU B 2 269 ? 83.948 -7.803 129.418 1.00 100.00 592 GLU A O 1
ATOM 2208 N N . LYS B 2 270 ? 81.938 -7.420 128.380 1.00 99.04 593 LYS A N 1
ATOM 2209 C CA . LYS B 2 270 ? 81.106 -8.082 129.412 1.00 95.81 593 LYS A CA 1
ATOM 2210 C C . LYS B 2 270 ? 80.398 -9.298 128.815 1.00 96.35 593 LYS A C 1
ATOM 2211 O O . LYS B 2 270 ? 79.333 -9.694 129.264 1.00 96.32 593 LYS A O 1
ATOM 2217 N N . GLN B 2 271 ? 81.033 -9.877 127.798 1.00 97.59 594 GLN A N 1
ATOM 2218 C CA . GLN B 2 271 ? 80.530 -11.030 127.048 1.00 99.59 594 GLN A CA 1
ATOM 2219 C C . GLN B 2 271 ? 79.641 -10.674 125.852 1.00 100.00 594 GLN A C 1
ATOM 2220 O O . GLN B 2 271 ? 78.630 -9.984 125.971 1.00 100.00 594 GLN A O 1
ATOM 2226 N N . GLY B 2 272 ? 80.039 -11.200 124.702 1.00 100.00 595 GLY A N 1
ATOM 2227 C CA . GLY B 2 272 ? 79.355 -10.966 123.442 1.00 100.00 595 GLY A CA 1
ATOM 2228 C C . GLY B 2 272 ? 80.378 -11.264 122.360 1.00 100.00 595 GLY A C 1
ATOM 2229 O O . GLY B 2 272 ? 81.440 -11.804 122.667 1.00 100.00 595 GLY A O 1
ATOM 2230 N N . ILE B 2 273 ? 80.101 -10.918 121.107 1.00 100.00 596 ILE A N 1
ATOM 2231 C CA . ILE B 2 273 ? 81.074 -11.196 120.056 1.00 99.24 596 ILE A CA 1
ATOM 2232 C C . ILE B 2 273 ? 81.551 -9.950 119.297 1.00 98.27 596 ILE A C 1
ATOM 2233 O O . ILE B 2 273 ? 80.793 -9.330 118.552 1.00 95.82 596 ILE A O 1
ATOM 2238 N N . LYS B 2 274 ? 82.815 -9.601 119.545 1.00 97.78 597 LYS A N 1
ATOM 2239 C CA . LYS B 2 274 ? 83.569 -8.462 118.975 1.00 100.00 597 LYS A CA 1
ATOM 2240 C C . LYS B 2 274 ? 83.064 -7.389 117.966 1.00 100.00 597 LYS A C 1
ATOM 2241 O O . LYS B 2 274 ? 83.255 -6.191 118.222 1.00 100.00 597 LYS A O 1
ATOM 2247 N N . PRO B 2 275 ? 82.503 -7.781 116.789 1.00 100.00 598 PRO A N 1
ATOM 2248 C CA . PRO B 2 275 ? 82.024 -6.763 115.826 1.00 100.00 598 PRO A CA 1
ATOM 2249 C C . PRO B 2 275 ? 80.902 -5.816 116.313 1.00 100.00 598 PRO A C 1
ATOM 2250 O O . PRO B 2 275 ? 80.094 -6.184 117.171 1.00 100.00 598 PRO A O 1
ATOM 2254 N N . LEU B 2 276 ? 80.846 -4.611 115.735 1.00 100.00 599 LEU A N 1
ATOM 2255 C CA . LEU B 2 276 ? 79.831 -3.611 116.097 1.00 100.00 599 LEU A CA 1
ATOM 2256 C C . LEU B 2 276 ? 78.612 -3.644 115.153 1.00 100.00 599 LEU A C 1
ATOM 2257 O O . LEU B 2 276 ? 78.430 -4.611 114.408 1.00 100.00 599 LEU A O 1
ATOM 2259 N N . LYS B 2 277 ? 77.782 -2.598 115.189 1.00 100.00 600 LYS A N 1
ATOM 2260 C CA . LYS B 2 277 ? 76.591 -2.531 114.337 1.00 99.96 600 LYS A CA 1
ATOM 2261 C C . LYS B 2 277 ? 76.409 -1.145 113.730 1.00 99.96 600 LYS A C 1
ATOM 2262 O O . LYS B 2 277 ? 76.057 -0.193 114.433 1.00 98.52 600 LYS A O 1
ATOM 2264 N N . LYS B 2 278 ? 76.635 -1.060 112.417 1.00 100.00 601 LYS A N 1
ATOM 2265 C CA . LYS B 2 278 ? 76.522 0.187 111.649 1.00 100.00 601 LYS A CA 1
ATOM 2266 C C . LYS B 2 278 ? 75.139 0.845 111.733 1.00 100.00 601 LYS A C 1
ATOM 2267 O O . LYS B 2 278 ? 74.110 0.173 111.605 1.00 100.00 601 LYS A O 1
ATOM 2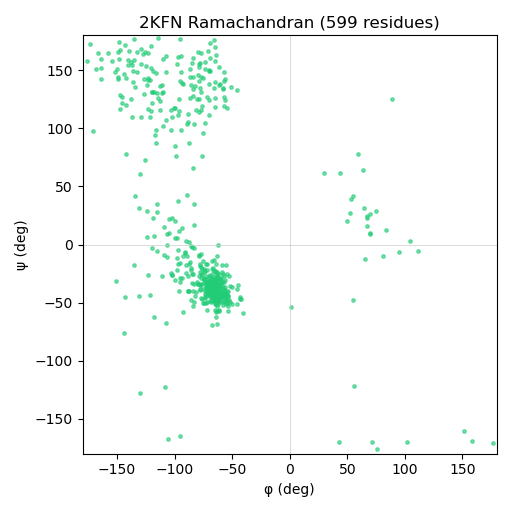269 N N . THR B 2 279 ? 75.129 2.162 111.943 1.00 100.00 602 THR A N 1
ATOM 2270 C CA . THR B 2 279 ? 73.884 2.922 112.048 1.00 100.00 602 THR A CA 1
ATOM 2271 C C . THR B 2 279 ? 73.434 3.424 110.675 1.00 100.00 602 THR A C 1
ATOM 2272 O O . THR B 2 279 ? 72.519 2.798 110.098 1.00 100.00 602 THR A O 1
ATOM 2274 N N . PRO B 2 284 ? 74.197 -2.086 104.596 1.00 100.00 607 PRO A N 1
ATOM 2275 C CA . PRO B 2 284 ? 75.061 -2.446 105.763 1.00 100.00 607 PR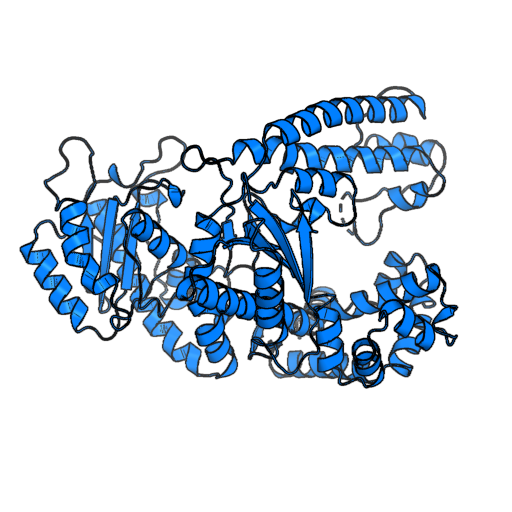O A CA 1
ATOM 2276 C C . PRO B 2 284 ? 74.270 -2.554 107.070 1.00 100.00 607 PRO A C 1
ATOM 2277 O O . PRO B 2 284 ? 74.415 -3.532 107.813 1.00 100.00 607 PRO A O 1
ATOM 2279 N N . SER B 2 285 ? 73.436 -1.547 107.336 1.00 100.00 608 SER A N 1
ATOM 2280 C CA . SER B 2 285 ? 72.618 -1.490 108.552 1.00 100.00 608 SER A CA 1
ATOM 2281 C C . SER B 2 285 ? 71.316 -2.298 108.483 1.00 100.00 608 SER A C 1
ATOM 2282 O O . SER B 2 285 ? 70.963 -3.004 109.437 1.00 100.00 608 SER A O 1
ATOM 2284 N N . THR B 2 286 ? 70.603 -2.183 107.363 1.00 100.00 609 THR A N 1
ATOM 2285 C CA . THR B 2 286 ? 69.343 -2.900 107.164 1.00 100.00 609 THR A CA 1
ATOM 2286 C C . THR B 2 286 ? 69.584 -4.336 106.680 1.00 100.00 609 THR A C 1
ATOM 2287 O O . THR B 2 286 ? 68.792 -4.880 105.905 1.00 100.00 609 THR A O 1
ATOM 2289 N N . SER B 2 287 ? 70.668 -4.945 107.163 1.00 100.00 610 SER A N 1
ATOM 2290 C CA . SER B 2 287 ? 71.048 -6.310 106.795 1.00 100.00 610 SER A CA 1
ATOM 2291 C C . SER B 2 287 ? 71.815 -7.012 107.922 1.00 100.00 610 SER A C 1
ATOM 2292 O O . SER B 2 287 ? 71.725 -8.234 108.072 1.00 100.00 610 SER A O 1
ATOM 2294 N N . GLU B 2 288 ? 72.563 -6.237 108.710 1.00 100.00 611 GLU A N 1
ATOM 2295 C CA . GLU B 2 288 ? 73.348 -6.784 109.820 1.00 100.00 611 GLU A CA 1
ATOM 2296 C C . GLU B 2 288 ? 73.354 -5.862 111.037 1.00 100.00 611 GLU A C 1
ATOM 2297 O O . GLU B 2 288 ? 74.339 -5.166 111.298 1.00 100.00 611 GLU A O 1
ATOM 2299 N N . GLU B 2 289 ? 72.263 -5.877 111.795 1.00 100.00 612 GLU A N 1
ATOM 2300 C CA . GLU B 2 289 ? 72.154 -5.041 112.982 1.00 100.00 612 GLU A CA 1
ATOM 2301 C C . GLU B 2 289 ? 72.441 -5.838 114.255 1.00 100.00 612 GLU A C 1
ATOM 2302 O O . GLU B 2 289 ? 71.522 -6.329 114.921 1.00 100.00 612 GLU A O 1
ATOM 2308 N N . VAL B 2 290 ? 73.729 -5.945 114.581 1.00 100.00 613 VAL A N 1
ATOM 2309 C CA . VAL B 2 290 ? 74.214 -6.682 115.753 1.00 100.00 613 VAL A CA 1
ATOM 2310 C C . VAL B 2 290 ? 73.531 -6.299 117.070 1.00 100.00 613 VAL A C 1
ATOM 2311 O O . VAL B 2 290 ? 73.301 -7.155 117.937 1.00 100.00 613 VAL A O 1
ATOM 2315 N N . LEU B 2 291 ? 73.204 -5.015 117.205 1.00 99.00 614 LEU A N 1
ATOM 2316 C CA . LEU B 2 291 ? 72.562 -4.502 118.410 1.00 97.26 614 LEU A CA 1
ATOM 2317 C C . LEU B 2 291 ? 71.154 -5.052 118.647 1.00 97.79 614 LEU A C 1
ATOM 2318 O O . LEU B 2 291 ? 70.782 -5.329 119.792 1.00 97.97 614 LEU A O 1
ATOM 2323 N N . GLU B 2 292 ? 70.381 -5.238 117.578 1.00 97.89 615 GLU A N 1
ATOM 2324 C CA . GLU B 2 292 ? 69.025 -5.757 117.736 1.00 99.12 615 GLU A CA 1
ATOM 2325 C C . GLU B 2 292 ? 68.903 -7.281 117.781 1.00 98.11 615 GLU A C 1
ATOM 2326 O O . GLU B 2 292 ? 67.799 -7.814 117.923 1.00 98.50 615 GLU A O 1
ATOM 2332 N N . GLU B 2 293 ? 70.033 -7.976 117.639 1.00 96.76 616 GLU A N 1
ATOM 2333 C CA . GLU B 2 293 ? 70.053 -9.433 117.733 1.00 94.62 616 GLU A CA 1
ATOM 2334 C C . GLU B 2 293 ? 70.131 -9.685 119.228 1.00 95.35 616 GLU A C 1
ATOM 2335 O O . GLU B 2 293 ? 69.335 -10.439 119.795 1.00 98.38 616 GLU A O 1
ATOM 2341 N N . LEU B 2 294 ? 71.082 -8.992 119.853 1.00 93.00 617 LEU A N 1
ATOM 2342 C CA . LEU B 2 294 ? 71.325 -9.062 121.289 1.00 92.20 617 LEU A CA 1
ATOM 2343 C C . LEU B 2 294 ? 70.086 -8.612 122.064 1.00 92.12 617 LEU A C 1
ATOM 2344 O O . LEU B 2 294 ? 69.821 -9.102 123.161 1.00 91.79 617 LEU A O 1
ATOM 2349 N N . ALA B 2 295 ? 69.310 -7.717 121.454 1.00 90.45 618 ALA A N 1
ATOM 2350 C CA . ALA B 2 295 ? 68.100 -7.163 122.060 1.00 90.36 618 ALA A CA 1
ATOM 2351 C C . ALA B 2 295 ? 67.011 -8.169 122.451 1.00 91.58 618 ALA A C 1
ATOM 2352 O O . ALA B 2 295 ? 66.122 -7.839 123.244 1.00 90.91 618 ALA A O 1
ATOM 2354 N N . LEU B 2 296 ? 67.080 -9.386 121.908 1.00 91.82 619 LEU A N 1
ATOM 2355 C CA . LEU B 2 296 ? 66.085 -10.415 122.217 1.00 93.33 619 LEU A CA 1
ATOM 2356 C C . LEU B 2 296 ? 66.283 -11.033 123.603 1.00 96.64 619 LEU A C 1
ATOM 2357 O O . LEU B 2 296 ? 65.386 -11.706 124.124 1.00 98.76 619 LEU A O 1
ATOM 2362 N N . ASP B 2 297 ? 67.452 -10.783 124.196 1.00 98.52 620 ASP A N 1
ATOM 2363 C CA . ASP B 2 297 ? 67.802 -11.301 125.523 1.00 98.31 620 ASP A CA 1
ATOM 2364 C C . ASP B 2 297 ? 68.631 -10.300 126.347 1.00 97.31 620 ASP A C 1
ATOM 2365 O O . ASP B 2 297 ? 68.373 -10.101 127.541 1.00 96.87 620 ASP A O 1
ATOM 2370 N N . TYR B 2 298 ? 69.638 -9.697 125.708 1.00 94.31 621 TYR A N 1
ATOM 2371 C CA . TYR B 2 298 ? 70.505 -8.698 126.345 1.00 89.46 621 TYR A CA 1
ATOM 2372 C C . TYR B 2 298 ? 69.798 -7.348 126.454 1.00 85.47 621 TYR A C 1
ATOM 2373 O O . TYR B 2 298 ? 69.246 -6.845 125.471 1.00 84.81 621 TYR A O 1
ATOM 2382 N N . PRO B 2 299 ? 69.828 -6.728 127.638 1.00 82.61 622 PRO A N 1
ATOM 2383 C CA . PRO B 2 299 ? 69.193 -5.442 127.927 1.00 78.76 622 PRO A CA 1
ATOM 2384 C C . PRO B 2 299 ? 69.880 -4.165 127.416 1.00 75.84 622 PRO A C 1
ATOM 2385 O O . PRO B 2 299 ? 69.218 -3.296 126.848 1.00 69.23 622 PRO A O 1
ATOM 2389 N N . LEU B 2 300 ? 71.190 -4.049 127.632 1.00 75.71 623 LEU A N 1
ATOM 2390 C CA . LEU B 2 300 ? 71.934 -2.852 127.219 1.00 75.23 623 LEU A CA 1
ATOM 2391 C C . LEU B 2 300 ? 71.802 -2.440 125.754 1.00 75.53 623 LEU A C 1
ATOM 2392 O O . LEU B 2 300 ? 71.404 -1.312 125.461 1.00 75.18 623 LEU A O 1
ATOM 2397 N N . PRO B 2 301 ? 72.142 -3.339 124.813 1.00 76.40 624 PRO A N 1
ATOM 2398 C CA . PRO B 2 301 ? 72.035 -2.996 123.386 1.00 73.13 624 PRO A CA 1
ATOM 2399 C C . PRO B 2 301 ? 70.620 -2.585 122.964 1.00 70.49 624 PRO A C 1
ATOM 2400 O O . PRO B 2 301 ? 70.441 -1.835 122.003 1.00 64.69 624 PRO A O 1
ATOM 2404 N N . LYS B 2 302 ? 69.627 -3.071 123.707 1.00 70.35 625 LYS A N 1
ATOM 2405 C CA . LYS B 2 302 ? 68.222 -2.768 123.455 1.00 70.44 625 LYS A CA 1
ATOM 2406 C C . LYS B 2 302 ? 67.898 -1.322 123.844 1.00 69.79 625 LYS A C 1
ATOM 2407 O O . LYS B 2 302 ? 67.137 -0.650 123.142 1.00 69.71 625 LYS A O 1
ATOM 2413 N N . VAL B 2 303 ? 68.481 -0.844 124.948 1.00 68.27 626 VAL A N 1
ATOM 2414 C CA . VAL B 2 303 ? 68.239 0.529 125.408 1.00 69.03 626 VAL A CA 1
ATOM 2415 C C . VAL B 2 303 ? 69.021 1.558 124.581 1.00 68.62 626 VAL A C 1
ATOM 2416 O O . VAL B 2 303 ? 68.593 2.706 124.442 1.00 66.30 626 VAL A O 1
ATOM 2420 N N . ILE B 2 304 ? 70.168 1.138 124.048 1.00 68.49 627 ILE A N 1
ATOM 2421 C CA . ILE B 2 304 ? 71.009 2.001 123.216 1.00 71.25 627 ILE A CA 1
ATOM 2422 C C . ILE B 2 304 ? 70.349 2.131 121.843 1.00 75.04 627 ILE A C 1
ATOM 2423 O O . ILE B 2 304 ? 70.443 3.170 121.180 1.00 75.92 627 ILE A O 1
ATOM 2428 N N . LEU B 2 305 ? 69.687 1.052 121.430 1.00 75.18 628 LEU A N 1
ATOM 2429 C CA . LEU B 2 305 ? 68.983 0.996 120.158 1.00 71.65 628 LEU A CA 1
ATOM 2430 C C . LEU B 2 305 ? 67.853 2.031 120.191 1.00 70.85 628 LEU A C 1
ATOM 2431 O O . LEU B 2 305 ? 67.782 2.914 119.335 1.00 68.25 628 LEU A O 1
ATOM 2436 N N . GLU B 2 306 ? 67.021 1.951 121.230 1.00 69.54 629 GLU A N 1
ATOM 2437 C CA . GLU B 2 306 ? 65.883 2.852 121.408 1.00 67.92 629 GLU A CA 1
ATOM 2438 C C . GLU B 2 306 ? 66.270 4.316 121.662 1.00 65.43 629 GLU A C 1
ATOM 2439 O O . GLU B 2 306 ? 65.549 5.234 121.265 1.00 64.26 629 GLU A O 1
ATOM 2445 N N . TYR B 2 307 ? 67.405 4.528 122.323 1.00 62.82 630 TYR A N 1
ATOM 2446 C CA . TYR B 2 307 ? 67.891 5.875 122.621 1.00 59.75 630 TYR A CA 1
ATOM 2447 C C . TYR B 2 307 ? 68.192 6.648 121.333 1.00 60.13 630 TYR A C 1
ATOM 2448 O O . TYR B 2 307 ? 67.640 7.728 121.111 1.00 57.54 630 TYR A O 1
ATOM 2457 N N . ARG B 2 308 ? 69.070 6.081 120.502 1.00 60.08 631 ARG A N 1
ATOM 2458 C CA . ARG B 2 308 ? 69.480 6.679 119.230 1.00 56.42 631 ARG A CA 1
ATOM 2459 C C . ARG B 2 308 ? 68.287 7.014 118.344 1.00 57.60 631 ARG A C 1
ATOM 2460 O O . ARG B 2 308 ? 68.249 8.073 117.711 1.00 56.88 631 ARG A O 1
ATOM 2468 N N . GLY B 2 309 ? 67.346 6.075 118.266 1.00 55.71 632 GLY A N 1
ATOM 2469 C CA . GLY B 2 309 ? 66.160 6.263 117.449 1.00 53.68 632 GLY A CA 1
ATOM 2470 C C . GLY B 2 309 ? 65.346 7.469 117.867 1.00 52.84 632 GLY A C 1
ATOM 2471 O O . GLY B 2 309 ? 64.906 8.251 117.021 1.00 51.44 632 GLY A O 1
ATOM 2472 N N . LEU B 2 310 ? 65.136 7.614 119.173 1.00 50.65 633 LEU A N 1
ATOM 2473 C CA . LEU B 2 310 ? 64.379 8.738 119.704 1.00 49.75 633 LEU A CA 1
ATOM 2474 C C . LEU B 2 310 ? 65.137 10.050 119.479 1.00 49.90 633 LEU A C 1
ATOM 2475 O O . LEU B 2 310 ? 64.530 11.084 119.199 1.00 49.59 633 LEU A O 1
ATOM 2480 N N . ALA B 2 311 ? 66.461 9.997 119.593 1.00 48.69 634 ALA A N 1
ATOM 2481 C CA . ALA B 2 311 ? 67.298 11.178 119.403 1.00 48.92 634 ALA A CA 1
ATOM 2482 C C . ALA B 2 311 ? 67.182 11.709 117.976 1.00 50.18 634 ALA A C 1
ATOM 2483 O O . ALA B 2 311 ? 67.073 12.916 117.764 1.00 53.88 634 ALA A O 1
ATOM 2485 N N . LYS B 2 312 ? 67.187 10.793 117.010 1.00 52.63 635 LYS A N 1
ATOM 2486 C CA . LYS B 2 312 ? 67.076 11.120 115.585 1.00 53.10 635 LYS A CA 1
ATOM 2487 C C . LYS B 2 312 ? 65.732 11.806 115.283 1.00 51.01 635 LYS A C 1
ATOM 2488 O O . LYS B 2 312 ? 65.680 12.884 114.689 1.00 43.06 635 LYS A O 1
ATOM 2494 N N . LEU B 2 313 ? 64.657 11.173 115.746 1.00 51.10 636 LEU A N 1
ATOM 2495 C CA . LEU B 2 313 ? 63.290 11.642 115.558 1.00 48.98 636 LEU A CA 1
ATOM 2496 C C . LEU B 2 313 ? 62.985 13.024 116.157 1.00 49.61 636 LEU A C 1
ATOM 2497 O O . LEU B 2 313 ? 62.214 13.797 115.584 1.00 46.50 636 LEU A O 1
ATOM 2502 N N . LYS B 2 314 ? 63.570 13.323 117.317 1.00 48.26 637 LYS A N 1
ATOM 2503 C CA . LYS B 2 314 ? 63.336 14.604 117.985 1.00 45.09 637 LYS A CA 1
ATOM 2504 C C . LYS B 2 314 ? 63.877 15.800 117.219 1.00 40.63 637 LYS A C 1
ATOM 2505 O O . LYS B 2 314 ? 63.166 16.784 117.028 1.00 37.82 637 LYS A O 1
ATOM 2511 N N . SER B 2 315 ? 65.129 15.712 116.778 1.00 40.82 638 SER A N 1
ATOM 2512 C CA . SER B 2 315 ? 65.747 16.818 116.051 1.00 46.01 638 SER A CA 1
ATOM 2513 C C . SER B 2 315 ? 65.293 16.938 114.601 1.00 44.84 638 SER A C 1
ATOM 2514 O O . SER B 2 315 ? 65.440 17.993 113.994 1.00 46.17 638 SER A O 1
ATOM 2517 N N . THR B 2 316 ? 64.743 15.861 114.050 1.00 44.14 639 THR A N 1
ATOM 2518 C CA . THR B 2 316 ? 64.291 15.864 112.664 1.00 41.43 639 THR A CA 1
ATOM 2519 C C . THR B 2 316 ? 62.855 16.328 112.476 1.00 41.03 639 THR A C 1
ATOM 2520 O O . THR B 2 316 ? 62.552 17.043 111.526 1.00 44.56 639 THR A O 1
ATOM 2524 N N . TYR B 2 317 ? 61.968 15.927 113.375 1.00 36.52 640 TYR A N 1
ATOM 2525 C CA . TYR B 2 317 ? 60.575 16.304 113.234 1.00 37.95 640 TYR A CA 1
ATOM 2526 C C . TYR B 2 317 ? 60.004 17.090 114.399 1.00 40.40 640 TYR A C 1
ATOM 2527 O O . TYR B 2 317 ? 59.308 18.083 114.198 1.00 38.82 640 TYR A O 1
ATOM 2536 N N . THR B 2 318 ? 60.310 16.661 115.618 1.00 41.44 641 THR A N 1
ATOM 2537 C CA . THR B 2 318 ? 59.778 17.332 116.793 1.00 39.38 641 THR A CA 1
ATOM 2538 C C . THR B 2 318 ? 60.281 18.761 116.935 1.00 34.80 641 THR A C 1
ATOM 2539 O O . THR B 2 318 ? 59.502 19.667 117.211 1.00 33.98 641 THR A O 1
ATOM 2543 N N . ASP B 2 319 ? 61.566 18.971 116.679 1.00 32.28 642 ASP A N 1
ATOM 2544 C CA . ASP B 2 319 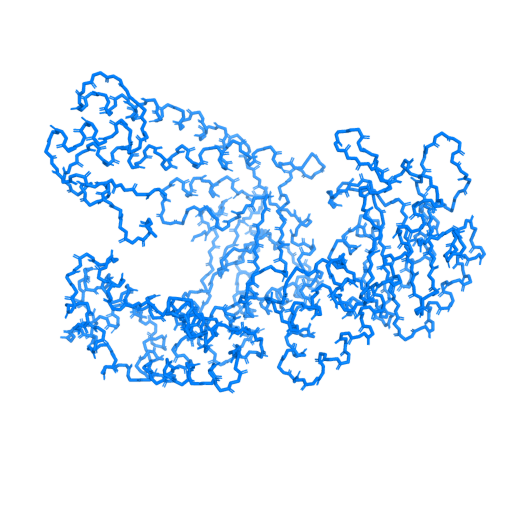? 62.164 20.300 116.792 1.00 36.76 642 ASP A CA 1
ATOM 2545 C C . ASP B 2 319 ? 62.070 21.134 115.504 1.00 36.74 642 ASP A C 1
ATOM 2546 O O . ASP B 2 319 ? 62.064 22.363 115.558 1.00 38.39 642 ASP A O 1
ATOM 2551 N N . LYS B 2 320 ? 62.003 20.457 114.357 1.00 38.29 643 LYS A N 1
ATOM 2552 C CA . LYS B 2 320 ? 61.947 21.107 113.043 1.00 34.62 643 LYS A CA 1
ATOM 2553 C C . LYS B 2 320 ? 60.574 21.542 112.572 1.00 33.06 643 LYS A C 1
ATOM 2554 O O . LYS B 2 320 ? 60.398 22.684 112.146 1.00 36.43 643 LYS A O 1
ATOM 2560 N N . LEU B 2 321 ? 59.627 20.605 112.584 1.00 30.02 644 LEU A N 1
ATOM 2561 C CA . LEU B 2 321 ? 58.252 20.849 112.136 1.00 33.09 644 LEU A CA 1
ATOM 2562 C C . LEU B 2 321 ? 57.585 22.170 112.556 1.00 36.21 644 LEU A C 1
ATOM 2563 O O . LEU B 2 321 ? 56.966 22.832 111.719 1.00 37.97 644 LEU A O 1
ATOM 2568 N N . PRO B 2 322 ? 57.677 22.558 113.851 1.00 38.17 645 PRO A N 1
ATOM 2569 C CA . PRO B 2 322 ? 57.058 23.814 114.302 1.00 37.38 645 PRO A CA 1
ATOM 2570 C C . PRO B 2 322 ? 57.668 25.045 113.631 1.00 35.73 645 PRO A C 1
ATOM 2571 O O . PRO B 2 322 ? 56.995 26.053 113.428 1.00 37.74 645 PRO A O 1
ATOM 2575 N N . LEU B 2 323 ? 58.944 24.943 113.278 1.00 33.54 646 LEU A N 1
ATOM 2576 C CA . LEU B 2 323 ? 59.669 26.026 112.626 1.00 33.98 646 LEU A CA 1
ATOM 2577 C C . LEU B 2 323 ? 59.331 26.177 111.136 1.00 31.83 646 LEU A C 1
ATOM 2578 O O . LEU B 2 323 ? 59.739 27.143 110.503 1.00 33.07 646 LEU A O 1
ATOM 2583 N N . MET B 2 324 ? 58.572 25.234 110.588 1.00 28.71 647 MET A N 1
ATOM 2584 C CA . MET B 2 324 ? 58.206 25.259 109.178 1.00 26.60 647 MET A CA 1
ATOM 2585 C C . MET B 2 324 ? 56.834 25.864 108.926 1.00 28.71 647 MET A C 1
ATOM 2586 O O . MET B 2 324 ? 56.415 26.000 107.776 1.00 28.59 647 MET A O 1
ATOM 2591 N N . ILE B 2 325 ? 56.120 26.197 109.997 1.00 27.39 648 ILE A N 1
ATOM 2592 C CA . ILE B 2 325 ? 54.795 26.790 109.859 1.00 24.04 648 ILE A CA 1
ATOM 2593 C C . ILE B 2 325 ? 54.945 28.151 109.193 1.00 23.70 648 ILE A C 1
ATOM 2594 O O . ILE B 2 325 ? 55.750 28.972 109.625 1.00 25.81 648 ILE A O 1
ATOM 2599 N N . ASN B 2 326 ? 54.212 28.365 108.106 1.00 22.75 649 ASN A N 1
ATOM 2600 C CA . ASN B 2 326 ? 54.276 29.631 107.380 1.00 22.20 649 ASN A CA 1
ATOM 2601 C C . ASN B 2 326 ? 53.406 30.677 108.087 1.00 21.89 649 ASN A C 1
ATOM 2602 O O . ASN B 2 326 ? 52.220 30.471 108.292 1.00 22.16 649 ASN A O 1
ATOM 2607 N N . PRO B 2 327 ? 53.989 31.831 108.440 1.00 26.87 650 PRO A N 1
ATOM 2608 C CA . PRO B 2 327 ? 53.257 32.905 109.124 1.00 28.40 650 PRO A CA 1
ATOM 2609 C C . PRO B 2 327 ? 52.028 33.400 108.367 1.00 28.75 650 PRO A C 1
ATOM 2610 O O . PRO B 2 327 ? 51.041 33.809 108.975 1.00 35.21 650 PRO A O 1
ATOM 2614 N N . LYS B 2 328 ? 52.096 33.363 107.042 1.00 25.01 651 LYS A N 1
ATOM 2615 C CA . LYS B 2 328 ? 51.011 33.842 106.202 1.00 21.70 651 LYS A CA 1
ATOM 2616 C C . LYS B 2 328 ? 49.766 32.959 106.188 1.00 19.41 651 LYS A C 1
ATOM 2617 O O . LYS B 2 328 ? 48.645 33.460 106.161 1.00 19.95 651 LYS A O 1
ATOM 2623 N N . THR B 2 329 ? 49.956 31.647 106.247 1.00 22.10 652 THR A N 1
ATOM 2624 C CA . THR B 2 329 ? 48.827 30.719 106.195 1.00 22.80 652 THR A CA 1
ATOM 2625 C C . THR B 2 329 ? 48.580 30.002 107.510 1.00 20.78 652 THR A C 1
ATOM 2626 O O . THR B 2 329 ? 47.465 29.560 107.788 1.00 22.93 652 THR A O 1
ATOM 2630 N N . GLY B 2 330 ? 49.645 29.855 108.285 1.00 19.71 653 GLY A N 1
ATOM 2631 C CA . GLY B 2 330 ? 49.564 29.147 109.543 1.00 19.82 653 GLY A CA 1
ATOM 2632 C C . GLY B 2 330 ? 49.697 27.658 109.300 1.00 22.55 653 GLY A C 1
ATOM 2633 O O . GLY B 2 330 ? 49.465 26.849 110.199 1.00 26.03 653 GLY A O 1
ATOM 2634 N N . ARG B 2 331 ? 50.106 27.284 108.091 1.00 19.07 654 ARG A N 1
ATOM 2635 C CA . ARG B 2 331 ? 50.256 25.874 107.754 1.00 16.87 654 ARG A CA 1
ATOM 2636 C C . ARG B 2 331 ? 51.647 25.563 107.213 1.00 18.84 654 ARG A C 1
ATOM 2637 O O . ARG B 2 331 ? 52.424 26.476 106.920 1.00 17.46 654 ARG A O 1
ATOM 2645 N N . VAL B 2 332 ? 51.974 24.270 107.162 1.00 16.83 655 VAL A N 1
ATOM 2646 C CA . VAL B 2 332 ? 53.258 23.784 106.658 1.00 19.22 655 VAL A CA 1
ATOM 2647 C C . VAL B 2 332 ? 53.100 23.386 105.192 1.00 20.07 655 VAL A C 1
ATOM 2648 O O . VAL B 2 332 ? 52.200 22.622 104.837 1.00 18.61 655 VAL A O 1
ATOM 2652 N N . HIS B 2 333 ? 53.949 23.958 104.344 1.00 19.35 656 HIS A N 1
ATOM 2653 C CA . HIS B 2 333 ? 53.922 23.689 102.911 1.00 19.65 656 HIS A CA 1
ATOM 2654 C C . HIS B 2 333 ? 55.138 22.885 102.495 1.00 17.66 656 HIS A C 1
ATOM 2655 O O . HIS B 2 333 ? 56.234 23.417 102.350 1.00 18.92 656 HIS A O 1
ATOM 2662 N N . THR B 2 334 ? 54.934 21.591 102.307 1.00 18.64 657 THR A N 1
ATOM 2663 C CA . THR B 2 334 ? 56.020 20.709 101.926 1.00 24.49 657 THR A CA 1
ATOM 2664 C C . THR B 2 334 ? 56.337 20.853 100.452 1.00 25.47 657 THR A C 1
ATOM 2665 O O . THR B 2 334 ? 55.503 21.315 99.677 1.00 26.16 657 THR A O 1
ATOM 2669 N N . SER B 2 335 ? 57.566 20.502 100.084 1.00 25.03 658 SER A N 1
ATOM 2670 C CA . SER B 2 335 ? 58.008 20.572 98.695 1.00 24.72 658 SER A CA 1
ATOM 2671 C C . SER B 2 335 ? 58.034 19.196 98.036 1.00 21.62 658 SER A C 1
ATOM 2672 O O . SER B 2 335 ? 58.759 18.304 98.464 1.00 22.48 658 SER A O 1
ATOM 2675 N N . TYR B 2 336 ? 57.195 19.021 97.025 1.00 21.39 659 TYR A N 1
ATOM 2676 C CA . TYR B 2 336 ? 57.148 17.780 96.270 1.00 22.58 659 TYR A CA 1
ATOM 2677 C C . TYR B 2 336 ? 58.073 17.932 95.067 1.00 26.42 659 TYR A C 1
ATOM 2678 O O . TYR B 2 336 ? 58.120 18.990 94.439 1.00 27.18 659 TYR A O 1
ATOM 2687 N N . HIS B 2 337 ? 58.839 16.887 94.777 1.00 28.28 660 HIS A N 1
ATOM 2688 C CA . HIS B 2 337 ? 59.769 16.895 93.653 1.00 28.00 660 HIS A CA 1
ATOM 2689 C C . HIS B 2 337 ? 59.274 15.904 92.612 1.00 27.85 660 HIS A C 1
ATOM 2690 O O . HIS B 2 337 ? 59.229 14.698 92.868 1.00 28.11 660 HIS A O 1
ATOM 2697 N N . GLN B 2 338 ? 58.920 16.420 91.437 1.00 25.08 661 GLN A N 1
ATOM 2698 C CA . GLN B 2 338 ? 58.382 15.594 90.360 1.00 23.62 661 GLN A CA 1
ATOM 2699 C C . GLN B 2 338 ? 59.417 14.970 89.426 1.00 22.75 661 GLN A C 1
ATOM 2700 O O . GLN B 2 338 ? 59.114 14.016 88.718 1.00 24.49 661 GLN A O 1
ATOM 2706 N N . ALA B 2 339 ? 60.643 15.477 89.450 1.00 23.06 662 ALA A N 1
ATOM 2707 C CA . ALA B 2 339 ? 61.685 14.944 88.581 1.00 23.62 662 ALA A CA 1
ATOM 2708 C C . ALA B 2 339 ? 62.985 14.623 89.327 1.00 25.85 662 ALA A C 1
ATOM 2709 O O . ALA B 2 339 ? 64.051 15.150 88.992 1.00 27.61 662 ALA A O 1
ATOM 2711 N N . VAL B 2 340 ? 62.908 13.710 90.295 1.00 24.38 663 VAL A N 1
ATOM 2712 C CA . VAL B 2 340 ? 64.082 13.350 91.085 1.00 23.89 663 VAL A CA 1
ATOM 2713 C C . VAL B 2 340 ? 64.342 11.854 91.211 1.00 26.78 663 VAL A C 1
ATOM 2714 O O . VAL B 2 340 ? 65.483 11.410 91.096 1.00 27.90 663 VAL A O 1
ATOM 2718 N N . THR B 2 341 ? 63.300 11.072 91.466 1.00 28.81 664 THR A N 1
ATOM 2719 C CA . THR B 2 341 ? 63.476 9.627 91.613 1.00 28.59 664 THR A CA 1
ATOM 2720 C C . THR B 2 341 ? 63.730 8.924 90.278 1.00 32.00 664 THR A C 1
ATOM 2721 O O . THR B 2 341 ? 63.251 9.372 89.236 1.00 30.34 664 THR A O 1
ATOM 2725 N N . ALA B 2 342 ? 64.463 7.811 90.325 1.00 28.59 665 ALA A N 1
ATOM 2726 C CA . ALA B 2 342 ? 64.780 7.032 89.132 1.00 27.96 665 ALA A CA 1
ATOM 2727 C C . ALA B 2 342 ? 63.578 6.256 88.592 1.00 29.43 665 ALA A C 1
ATOM 2728 O O . ALA B 2 342 ? 63.421 6.100 87.375 1.00 31.68 665 ALA A O 1
ATOM 2730 N N . THR B 2 343 ? 62.715 5.809 89.500 1.00 26.63 666 THR A N 1
ATOM 2731 C CA . THR B 2 343 ? 61.537 5.021 89.138 1.00 29.25 666 THR A CA 1
ATOM 2732 C C . THR B 2 343 ? 60.302 5.814 88.763 1.00 26.56 666 THR A C 1
ATOM 2733 O O . THR B 2 343 ? 59.338 5.242 88.251 1.00 27.91 666 THR A O 1
ATOM 2737 N N . GLY B 2 344 ? 60.294 7.106 89.082 1.00 27.86 667 GLY A N 1
ATOM 2738 C CA . GLY B 2 344 ? 59.148 7.933 88.743 1.00 28.25 667 GLY A CA 1
ATOM 2739 C C . GLY B 2 344 ? 58.216 8.296 89.883 1.00 31.07 667 GLY A C 1
ATOM 2740 O O . GLY B 2 344 ? 57.171 8.908 89.659 1.00 31.62 667 GLY A O 1
ATOM 2741 N N . ARG B 2 345 ? 58.558 7.881 91.099 1.00 33.40 668 ARG A N 1
ATOM 2742 C CA . ARG B 2 345 ? 57.745 8.198 92.272 1.00 31.06 668 ARG A CA 1
ATOM 2743 C C . ARG B 2 345 ? 58.025 9.626 92.729 1.00 27.51 668 ARG A C 1
ATOM 2744 O O . ARG B 2 345 ? 59.106 10.164 92.487 1.00 26.61 668 ARG A O 1
ATOM 2752 N N . LEU B 2 346 ? 57.041 10.253 93.364 1.00 26.42 669 LEU A N 1
ATOM 2753 C CA . LEU B 2 346 ? 57.228 11.602 93.877 1.00 23.97 669 LEU A CA 1
ATOM 2754 C C . LEU B 2 346 ? 58.043 11.511 95.162 1.00 23.66 669 LEU A C 1
ATOM 2755 O O . LEU B 2 346 ? 57.927 10.543 95.913 1.00 26.94 669 LEU A O 1
ATOM 2760 N N . SER B 2 347 ? 58.904 12.492 95.388 1.00 24.29 670 SER A N 1
ATOM 2761 C CA . SER B 2 347 ? 59.687 12.528 96.612 1.00 26.72 670 SER A CA 1
ATOM 2762 C C . SER B 2 347 ? 59.186 13.767 97.335 1.00 31.35 670 SER A C 1
ATOM 2763 O O . SER B 2 347 ? 58.375 14.520 96.786 1.00 29.00 670 SER A O 1
ATOM 2766 N N . SER B 2 348 ? 59.706 14.012 98.533 1.00 34.11 671 SER A N 1
ATOM 2767 C CA . SER B 2 348 ? 59.247 15.134 99.340 1.00 31.17 671 SER A CA 1
ATOM 2768 C C . SER B 2 348 ? 60.344 15.643 100.274 1.00 29.28 671 SER A C 1
ATOM 2769 O O . SER B 2 348 ? 61.213 14.880 100.665 1.00 28.16 671 SER A O 1
ATOM 2772 N N . THR B 2 349 ? 60.339 16.943 100.571 1.00 27.42 672 THR A N 1
ATOM 2773 C CA . THR B 2 349 ? 61.306 17.539 101.496 1.00 27.92 672 THR A CA 1
ATOM 2774 C C . THR B 2 349 ? 60.679 18.719 102.240 1.00 31.29 672 THR A C 1
ATOM 2775 O O . THR B 2 349 ? 59.659 19.263 101.807 1.00 30.16 672 THR A O 1
ATOM 2779 N N . ASP B 2 350 ? 61.280 19.075 103.379 1.00 33.53 673 ASP A N 1
ATOM 2780 C CA . ASP B 2 350 ? 60.837 20.186 104.230 1.00 32.40 673 ASP A CA 1
ATOM 2781 C C . ASP B 2 350 ? 59.332 20.287 104.477 1.00 30.89 673 ASP A C 1
ATOM 2782 O O . ASP B 2 350 ? 58.710 21.295 104.151 1.00 31.66 673 ASP A O 1
ATOM 2787 N N . PRO B 2 351 ? 58.736 19.262 105.095 1.00 28.68 674 PRO A N 1
ATOM 2788 C CA . PRO B 2 351 ? 59.381 18.038 105.578 1.00 26.87 674 PRO A CA 1
ATOM 2789 C C . PRO B 2 351 ? 59.329 16.858 104.602 1.00 28.27 674 PRO A C 1
ATOM 2790 O O . PRO B 2 351 ? 58.547 16.846 103.646 1.00 27.39 674 PRO A O 1
ATOM 2794 N N . ASN B 2 352 ? 60.203 15.886 104.842 1.00 24.82 675 ASN A N 1
ATOM 2795 C CA . ASN B 2 352 ? 60.246 14.664 104.058 1.00 24.80 675 ASN A CA 1
ATOM 2796 C C . ASN B 2 352 ? 59.249 13.721 104.730 1.00 30.68 675 ASN A C 1
ATOM 2797 O O . ASN B 2 352 ? 59.599 12.953 105.627 1.00 36.24 675 ASN A O 1
ATOM 2802 N N . LEU B 2 353 ? 57.992 13.819 104.322 1.00 33.58 676 LEU A N 1
ATOM 2803 C CA . LEU B 2 353 ? 56.913 13.009 104.880 1.00 34.02 676 LEU A CA 1
ATOM 2804 C C . LEU B 2 353 ? 57.167 11.508 104.872 1.00 36.32 676 LEU A C 1
ATOM 2805 O O . LEU B 2 353 ? 56.627 10.779 105.700 1.00 35.98 676 LEU A O 1
ATOM 2810 N N . GLN B 2 354 ? 57.982 11.045 103.933 1.00 40.70 677 GLN A N 1
ATOM 2811 C CA . GLN B 2 354 ? 58.240 9.617 103.812 1.00 46.05 677 GLN A CA 1
ATOM 2812 C C . GLN B 2 354 ? 59.236 8.997 104.797 1.00 45.47 677 GLN A C 1
ATOM 2813 O O . GLN B 2 354 ? 59.342 7.773 104.878 1.00 45.19 677 GLN A O 1
ATOM 2819 N N . ASN B 2 355 ? 59.931 9.831 105.571 1.00 45.09 678 ASN A N 1
ATOM 2820 C CA . ASN B 2 355 ? 60.882 9.333 106.568 1.00 44.15 678 ASN A CA 1
ATOM 2821 C C . ASN B 2 355 ? 60.320 9.259 107.993 1.00 42.44 678 ASN A C 1
ATOM 2822 O O . ASN B 2 355 ? 61.059 8.995 108.944 1.00 42.09 678 ASN A O 1
ATOM 2827 N N . ILE B 2 356 ? 59.024 9.543 108.130 1.00 40.18 679 ILE A N 1
ATOM 2828 C CA . ILE B 2 356 ? 58.327 9.478 109.412 1.00 38.46 679 ILE A CA 1
ATOM 2829 C C . ILE B 2 356 ? 58.003 8.002 109.596 1.00 42.93 679 ILE A C 1
ATOM 2830 O O . ILE B 2 356 ? 57.252 7.429 108.807 1.00 44.59 679 ILE A O 1
ATOM 2835 N N . PRO B 2 357 ? 58.585 7.359 110.626 1.00 48.58 680 PRO A N 1
ATOM 2836 C CA . PRO B 2 357 ? 58.356 5.934 110.905 1.00 49.47 680 PRO A CA 1
ATOM 2837 C C . PRO B 2 357 ? 56.889 5.518 110.835 1.00 52.31 680 PRO A C 1
ATOM 2838 O O . PRO B 2 357 ? 56.017 6.211 111.357 1.00 53.06 680 PRO A O 1
ATOM 2842 N N . VAL B 2 358 ? 56.621 4.410 110.144 1.00 58.92 681 VAL A N 1
ATOM 2843 C CA . VAL B 2 358 ? 55.253 3.908 109.998 1.00 68.37 681 VAL A CA 1
ATOM 2844 C C . VAL B 2 358 ? 54.904 2.899 111.087 1.00 72.15 681 VAL A C 1
ATOM 2845 O O . VAL B 2 358 ? 53.915 3.070 111.809 1.00 71.64 681 VAL A O 1
ATOM 2849 N N . ARG B 2 359 ? 55.684 1.825 111.167 1.00 75.61 682 ARG A N 1
ATOM 2850 C CA . ARG B 2 359 ? 55.463 0.812 112.190 1.00 80.47 682 ARG A CA 1
ATOM 2851 C C . ARG B 2 359 ? 56.438 1.068 113.335 1.00 80.82 682 ARG A C 1
ATOM 2852 O O . ARG B 2 359 ? 57.480 0.419 113.470 1.00 82.50 682 ARG A O 1
ATOM 2860 N N . ASN B 2 360 ? 56.089 2.092 114.107 1.00 78.20 683 ASN A N 1
ATOM 2861 C CA . ASN B 2 360 ? 56.835 2.562 115.266 1.00 77.32 683 ASN A CA 1
ATOM 2862 C C . ASN B 2 360 ? 55.836 3.448 115.996 1.00 76.38 683 ASN A C 1
ATOM 2863 O O . ASN B 2 360 ? 55.064 4.172 115.360 1.00 77.47 683 ASN A O 1
ATOM 2868 N N . GLU B 2 361 ? 55.851 3.402 117.322 1.00 73.18 684 GLU A N 1
ATOM 2869 C CA . GLU B 2 361 ? 54.909 4.200 118.084 1.00 73.78 684 GLU A CA 1
ATOM 2870 C C . GLU B 2 361 ? 55.153 5.703 118.061 1.00 70.45 684 GLU A C 1
ATOM 2871 O O . GLU B 2 361 ? 54.199 6.480 118.063 1.00 70.23 684 GLU A O 1
ATOM 2877 N N . GLU B 2 362 ? 56.414 6.120 118.040 1.00 65.97 685 GLU A N 1
ATOM 2878 C CA . GLU B 2 362 ? 56.728 7.548 118.030 1.00 61.80 685 GLU A CA 1
ATOM 2879 C C . GLU B 2 362 ? 56.339 8.217 116.721 1.00 56.72 685 GLU A C 1
ATOM 2880 O O . GLU B 2 362 ? 55.895 9.368 116.712 1.00 53.77 685 GLU A O 1
ATOM 2886 N N . GLY B 2 363 ? 56.484 7.480 115.622 1.00 52.65 686 GLY A N 1
ATOM 2887 C CA . GLY B 2 363 ? 56.111 8.009 114.325 1.00 48.65 686 GLY A CA 1
ATOM 2888 C C . GLY B 2 363 ? 54.632 8.335 114.344 1.00 47.47 686 GLY A C 1
ATOM 2889 O O . GLY B 2 363 ? 54.195 9.317 113.739 1.00 45.18 686 GLY A O 1
ATOM 2890 N N . ARG B 2 364 ? 53.873 7.528 115.088 1.00 48.30 687 ARG A N 1
ATOM 2891 C CA . ARG B 2 364 ? 52.427 7.705 115.228 1.00 47.17 687 ARG A CA 1
ATOM 2892 C C . ARG B 2 364 ? 52.092 9.009 115.938 1.00 43.84 687 ARG A C 1
ATOM 2893 O O . ARG B 2 364 ? 51.076 9.639 115.647 1.00 41.90 687 ARG A O 1
ATOM 2901 N N . ARG B 2 365 ? 52.941 9.396 116.886 1.00 41.37 688 ARG A N 1
ATOM 2902 C CA . ARG B 2 365 ? 52.731 10.628 117.629 1.00 40.93 688 ARG A CA 1
ATOM 2903 C C . ARG B 2 365 ? 53.059 11.842 116.777 1.00 36.64 688 ARG A C 1
ATOM 2904 O O . ARG B 2 365 ? 52.466 12.904 116.959 1.00 35.58 688 ARG A O 1
ATOM 2912 N N . ILE B 2 366 ? 53.995 11.674 115.843 1.00 36.07 689 ILE A N 1
ATOM 2913 C CA . ILE B 2 366 ? 54.350 12.742 114.919 1.00 31.66 689 ILE A CA 1
ATOM 2914 C C . ILE B 2 366 ? 53.082 12.979 114.104 1.00 33.37 689 ILE A C 1
ATOM 2915 O O . ILE B 2 366 ? 52.587 14.100 114.028 1.00 35.43 689 ILE A O 1
ATOM 2920 N N . ARG B 2 367 ? 52.506 11.892 113.588 1.00 33.96 690 ARG A N 1
ATOM 2921 C CA . ARG B 2 367 ? 51.290 11.966 112.774 1.00 34.32 690 ARG A CA 1
ATOM 2922 C C . ARG B 2 367 ? 50.084 12.569 113.483 1.00 34.68 690 ARG A C 1
ATOM 2923 O O . ARG B 2 367 ? 49.215 13.152 112.839 1.00 33.24 690 ARG A O 1
ATOM 2931 N N . GLN B 2 368 ? 50.021 12.422 114.805 1.00 36.93 691 GLN A N 1
ATOM 2932 C CA . GLN B 2 368 ? 48.904 12.970 115.570 1.00 38.32 691 GLN A CA 1
ATOM 2933 C C . GLN B 2 368 ? 48.927 14.489 115.541 1.00 35.57 691 GLN A C 1
ATOM 2934 O O . GLN B 2 368 ? 47.903 15.127 115.779 1.00 38.53 691 GLN A O 1
ATOM 2940 N N . ALA B 2 369 ? 50.098 15.055 115.234 1.00 34.70 692 ALA A N 1
ATOM 2941 C CA . ALA B 2 369 ? 50.280 16.510 115.151 1.00 29.89 692 ALA A CA 1
ATOM 2942 C C . ALA B 2 369 ? 49.749 17.110 113.836 1.00 29.33 692 ALA A C 1
ATOM 2943 O O . ALA B 2 369 ? 49.702 18.329 113.679 1.00 30.11 692 ALA A O 1
ATOM 2945 N N . PHE B 2 370 ? 49.389 16.249 112.888 1.00 27.19 693 PHE A N 1
ATOM 2946 C CA . PHE B 2 370 ? 48.836 16.684 111.611 1.00 25.23 693 PHE A CA 1
ATOM 2947 C C . PHE B 2 370 ? 47.340 16.629 111.814 1.00 21.31 693 PHE A C 1
ATOM 2948 O O . PHE B 2 370 ? 46.725 15.576 111.715 1.00 20.79 693 PHE A O 1
ATOM 2956 N N . ILE B 2 371 ? 46.759 17.787 112.094 1.00 26.05 694 ILE A N 1
ATOM 2957 C CA . ILE B 2 371 ? 45.338 17.888 112.410 1.00 25.24 694 ILE A CA 1
ATOM 2958 C C . ILE B 2 371 ? 44.427 18.551 111.397 1.00 23.08 694 ILE A C 1
ATOM 2959 O O . ILE B 2 371 ? 44.858 19.333 110.560 1.00 27.42 694 ILE A O 1
ATOM 2964 N N . ALA B 2 372 ? 43.142 18.258 111.524 1.00 21.25 695 ALA A N 1
ATO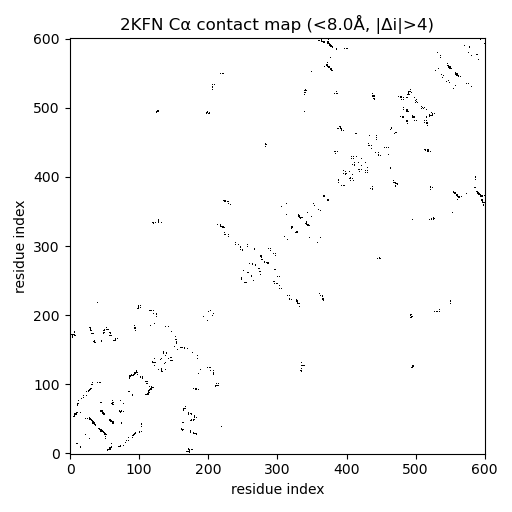M 2965 C CA . ALA B 2 372 ? 42.139 18.837 110.659 1.00 23.79 695 ALA A CA 1
ATOM 2966 C C . ALA B 2 372 ? 41.577 20.087 111.326 1.00 28.91 695 ALA A C 1
ATOM 2967 O O . ALA B 2 372 ? 41.390 20.110 112.539 1.00 33.30 695 ALA A O 1
ATOM 2969 N N . PRO B 2 373 ? 41.347 21.162 110.553 1.00 29.44 696 PRO A N 1
ATOM 2970 C CA . PRO B 2 373 ? 40.792 22.390 111.132 1.00 31.80 696 PRO A CA 1
ATOM 2971 C C . PRO B 2 373 ? 39.371 22.141 111.653 1.00 31.71 696 PRO A C 1
ATOM 2972 O O . PRO B 2 373 ? 38.779 21.098 111.379 1.00 30.25 696 PRO A O 1
ATOM 2976 N N . GLU B 2 374 ? 38.830 23.106 112.393 1.00 31.23 697 GLU A N 1
ATOM 2977 C CA . GLU B 2 374 ? 37.495 22.998 112.986 1.00 31.42 697 GLU A CA 1
ATOM 2978 C C . GLU B 2 374 ? 36.409 22.593 111.988 1.00 31.17 697 GLU A C 1
ATOM 2979 O O . GLU B 2 374 ? 36.355 23.113 110.880 1.00 32.29 697 GLU A O 1
ATOM 2985 N N . ASP B 2 375 ? 35.552 21.662 112.406 1.00 30.34 698 ASP A N 1
ATOM 2986 C CA . ASP B 2 375 ? 34.446 21.145 111.599 1.00 31.25 698 ASP A CA 1
ATOM 2987 C C . ASP B 2 375 ? 34.874 20.285 110.415 1.00 33.02 698 ASP A C 1
ATOM 2988 O O . ASP B 2 375 ? 34.050 19.935 109.571 1.00 37.13 698 ASP A O 1
ATOM 2993 N N . TYR B 2 376 ? 36.158 19.941 110.364 1.00 32.29 699 TYR A N 1
ATOM 2994 C CA . TYR B 2 376 ? 36.714 19.102 109.297 1.00 34.98 699 TYR A CA 1
ATOM 2995 C C . TYR B 2 376 ? 37.385 17.859 109.897 1.00 37.50 699 TYR A C 1
ATOM 2996 O O . TYR B 2 376 ? 37.630 17.800 111.102 1.00 40.73 699 TYR A O 1
ATOM 3005 N N . VAL B 2 377 ? 37.666 16.861 109.060 1.00 35.42 700 VAL A N 1
ATOM 3006 C CA . VAL B 2 377 ? 38.335 15.642 109.514 1.00 31.71 700 VAL A CA 1
ATOM 3007 C C . VAL B 2 377 ? 39.410 15.240 108.509 1.00 31.56 700 VAL A C 1
ATOM 3008 O O . VAL B 2 377 ? 39.344 15.609 107.338 1.00 32.90 700 VAL A O 1
ATOM 3012 N N . ILE B 2 378 ? 40.421 14.521 108.982 1.00 29.10 701 ILE A N 1
ATOM 3013 C CA . ILE B 2 378 ? 41.483 14.044 108.112 1.00 28.82 701 ILE A CA 1
ATOM 3014 C C . ILE B 2 378 ? 41.051 12.712 107.502 1.00 33.47 701 ILE A C 1
ATOM 3015 O O . ILE B 2 378 ? 40.640 11.806 108.228 1.00 34.15 701 ILE A O 1
ATOM 3020 N N . VAL B 2 379 ? 41.090 12.615 106.171 1.00 31.84 702 VAL A N 1
ATOM 3021 C CA . VAL B 2 379 ? 40.728 11.379 105.477 1.00 27.67 702 VAL A CA 1
ATOM 3022 C C . VAL B 2 379 ? 41.933 10.788 104.737 1.00 28.75 702 VAL A C 1
ATOM 3023 O O . VAL B 2 379 ? 42.648 11.491 104.026 1.00 27.68 702 VAL A O 1
ATOM 3027 N N . SER B 2 380 ? 42.170 9.498 104.952 1.00 30.00 703 SER A N 1
ATOM 3028 C CA . SER B 2 380 ? 43.284 8.790 104.332 1.00 32.61 703 SER A CA 1
ATOM 3029 C C . SER B 2 380 ? 42.780 7.721 103.354 1.00 33.19 703 SER A C 1
ATOM 3030 O O . SER B 2 380 ? 41.931 6.904 103.702 1.00 31.55 703 SER A O 1
ATOM 3033 N N . ALA B 2 381 ? 43.268 7.781 102.114 1.00 31.41 704 ALA A N 1
ATOM 3034 C CA . ALA B 2 381 ? 42.900 6.827 101.064 1.00 29.37 704 ALA A CA 1
ATOM 3035 C C . ALA B 2 381 ? 44.194 6.150 100.627 1.00 26.96 704 ALA A C 1
ATOM 3036 O O . ALA B 2 381 ? 45.071 6.781 100.041 1.00 28.38 704 ALA A O 1
ATOM 3038 N N . ASP B 2 382 ? 44.284 4.851 100.883 1.00 27.88 705 ASP A N 1
ATOM 3039 C CA . ASP B 2 382 ? 45.494 4.091 100.599 1.00 31.22 705 ASP A CA 1
ATOM 3040 C C . ASP B 2 382 ? 45.307 2.889 99.676 1.00 31.17 705 ASP A C 1
ATOM 3041 O O . ASP B 2 382 ? 44.294 2.207 99.746 1.00 34.45 705 ASP A O 1
ATOM 3046 N N . TYR B 2 383 ? 46.281 2.651 98.795 1.00 30.72 706 TYR A N 1
ATOM 3047 C CA . TYR B 2 383 ? 46.246 1.500 97.884 1.00 29.70 706 TYR A CA 1
ATOM 3048 C C . TYR B 2 383 ? 46.913 0.343 98.611 1.00 31.39 706 TYR A C 1
ATOM 3049 O O . TYR B 2 383 ? 48.142 0.296 98.724 1.00 32.63 706 TYR A O 1
ATOM 3058 N N . SER B 2 384 ? 46.100 -0.583 99.113 1.00 36.76 707 SER A N 1
ATOM 3059 C CA . SER B 2 384 ? 46.595 -1.751 99.840 1.00 35.44 707 SER A CA 1
ATOM 3060 C C . SER B 2 384 ? 47.563 -2.566 98.998 1.00 34.69 707 SER A C 1
ATOM 3061 O O . SER B 2 384 ? 47.188 -3.080 97.941 1.00 31.32 707 SER A O 1
ATOM 3064 N N . GLN B 2 385 ? 48.796 -2.684 99.496 1.00 36.40 708 GLN A N 1
ATOM 3065 C CA . GLN B 2 385 ? 49.905 -3.406 98.851 1.00 41.28 708 GLN A CA 1
ATOM 3066 C C . GLN B 2 385 ? 49.834 -3.419 97.328 1.00 41.49 708 GLN A C 1
ATOM 3067 O O . GLN B 2 385 ? 49.753 -4.473 96.686 1.00 39.79 708 GLN A O 1
ATOM 3073 N N . ILE B 2 386 ? 49.889 -2.221 96.760 1.00 37.25 709 ILE A N 1
ATOM 3074 C CA . ILE B 2 386 ? 49.803 -2.036 95.329 1.00 30.94 709 ILE A CA 1
ATOM 3075 C C . ILE B 2 386 ? 50.942 -2.712 94.543 1.00 27.65 709 ILE A C 1
ATOM 3076 O O . ILE B 2 386 ? 50.677 -3.362 93.542 1.00 28.70 709 ILE A O 1
ATOM 3081 N N . GLU B 2 387 ? 52.170 -2.640 95.053 1.00 26.70 710 GLU A N 1
ATOM 3082 C CA . GLU B 2 387 ? 53.305 -3.256 94.350 1.00 32.47 710 GLU A CA 1
ATOM 3083 C C . GLU B 2 387 ? 53.160 -4.761 94.224 1.00 34.26 710 GLU A C 1
ATOM 3084 O O . GLU B 2 387 ? 53.620 -5.366 93.241 1.00 35.25 710 GLU A O 1
ATOM 3090 N N . LEU B 2 388 ? 52.587 -5.378 95.253 1.00 35.43 711 LEU A N 1
ATOM 3091 C CA . LEU B 2 388 ? 52.371 -6.815 95.294 1.00 33.08 711 LEU A CA 1
ATOM 3092 C C . LEU B 2 388 ? 51.291 -7.204 94.295 1.00 31.62 711 LEU A C 1
ATOM 3093 O O . LEU B 2 388 ? 51.392 -8.236 93.633 1.00 30.29 711 LEU A O 1
ATOM 3098 N N . ARG B 2 389 ? 50.275 -6.355 94.170 1.00 27.16 712 ARG A N 1
ATOM 3099 C CA . ARG B 2 389 ? 49.195 -6.596 93.223 1.00 27.30 712 ARG A CA 1
ATOM 3100 C C . ARG B 2 389 ? 49.723 -6.424 91.800 1.00 29.14 712 ARG A C 1
ATOM 3101 O O . ARG B 2 389 ? 49.309 -7.138 90.888 1.00 31.58 712 ARG A O 1
ATOM 3109 N N . ILE B 2 390 ? 50.661 -5.493 91.634 1.00 24.84 713 ILE A N 1
ATOM 3110 C CA . ILE B 2 390 ? 51.273 -5.230 90.338 1.00 24.99 713 ILE A CA 1
ATOM 3111 C C . ILE B 2 390 ? 52.134 -6.419 89.944 1.00 26.13 713 ILE A C 1
ATOM 3112 O O . ILE B 2 390 ? 52.113 -6.848 88.798 1.00 27.12 713 ILE A O 1
ATOM 3117 N N . MET B 2 391 ? 52.873 -6.970 90.900 1.00 30.68 714 MET A N 1
ATOM 3118 C CA . MET B 2 391 ? 53.709 -8.129 90.614 1.00 32.16 714 MET A CA 1
ATOM 3119 C C . MET B 2 391 ? 52.840 -9.331 90.242 1.00 33.28 714 MET A C 1
ATOM 3120 O O . MET B 2 391 ? 53.233 -10.148 89.413 1.00 33.96 714 MET A O 1
ATOM 3125 N N . ALA B 2 392 ? 51.667 -9.440 90.866 1.00 33.88 715 ALA A N 1
ATOM 3126 C CA . ALA B 2 392 ? 50.739 -10.531 90.583 1.00 32.20 715 ALA A CA 1
ATOM 3127 C C . ALA B 2 392 ? 50.319 -10.452 89.118 1.00 36.18 715 ALA A C 1
ATOM 3128 O O . ALA B 2 392 ? 50.264 -11.463 88.418 1.00 38.42 715 ALA A O 1
ATOM 3130 N N . HIS B 2 393 ? 50.018 -9.237 88.669 1.00 35.66 716 HIS A N 1
ATOM 3131 C CA . HIS B 2 393 ? 49.615 -8.981 87.290 1.00 33.98 716 HIS A CA 1
ATOM 3132 C C . HIS B 2 393 ? 50.762 -9.219 86.292 1.00 30.69 716 HIS A C 1
ATOM 3133 O O . HIS B 2 393 ? 50.578 -9.894 85.281 1.00 36.49 716 HIS A O 1
ATOM 3140 N N . LEU B 2 394 ? 51.940 -8.673 86.588 1.00 28.66 717 LEU A N 1
ATOM 3141 C CA . LEU B 2 394 ? 53.104 -8.814 85.717 1.00 30.65 717 LEU A CA 1
ATOM 3142 C C . LEU B 2 394 ? 53.573 -10.254 85.556 1.00 36.27 717 LEU A C 1
ATOM 3143 O O . LEU B 2 394 ? 54.104 -10.631 84.510 1.00 40.92 717 LEU A O 1
ATOM 3148 N N . SER B 2 395 ? 53.384 -11.062 86.591 1.00 37.88 718 SER A N 1
ATOM 3149 C CA . SER B 2 395 ? 53.811 -12.453 86.537 1.00 39.61 718 SER A CA 1
ATOM 3150 C C . SER B 2 395 ? 52.706 -13.367 86.020 1.00 37.11 718 SER A C 1
ATOM 3151 O O . SER B 2 395 ? 52.929 -14.559 85.828 1.00 37.46 718 SER A O 1
ATOM 3154 N N . ARG B 2 396 ? 51.516 -12.798 85.827 1.00 41.07 719 ARG A N 1
ATOM 3155 C CA . ARG B 2 396 ? 50.340 -13.514 85.327 1.00 48.20 719 ARG A CA 1
ATOM 3156 C C . ARG B 2 396 ? 50.033 -14.784 86.112 1.00 49.00 719 ARG A C 1
ATOM 3157 O O . ARG B 2 396 ? 49.423 -15.716 85.587 1.00 52.27 719 ARG A O 1
ATOM 3165 N N . ASP B 2 397 ? 50.438 -14.798 87.379 1.00 47.57 720 ASP A N 1
ATOM 3166 C CA . ASP B 2 397 ? 50.240 -15.948 88.258 1.00 42.35 720 ASP A CA 1
ATOM 3167 C C . ASP B 2 397 ? 48.808 -16.079 88.786 1.00 39.57 720 ASP A C 1
ATOM 3168 O O . ASP B 2 397 ? 48.326 -15.229 89.530 1.00 40.40 720 ASP A O 1
ATOM 3173 N N . LYS B 2 398 ? 48.146 -17.165 88.395 1.00 37.96 721 LYS A N 1
ATOM 3174 C CA . LYS B 2 398 ? 46.771 -17.457 88.794 1.00 35.18 721 LYS A CA 1
ATOM 3175 C C . LYS B 2 398 ? 46.654 -17.660 90.303 1.00 33.40 721 LYS A C 1
ATOM 3176 O O . LYS B 2 398 ? 45.600 -17.401 90.882 1.00 33.54 721 LYS A O 1
ATOM 3182 N N . GLY B 2 399 ? 47.739 -18.117 90.929 1.00 31.31 722 GLY A N 1
ATOM 3183 C CA . GLY B 2 399 ? 47.748 -18.334 92.366 1.00 28.32 722 GLY A CA 1
ATOM 3184 C C . GLY B 2 399 ? 47.593 -17.018 93.104 1.00 29.36 722 GLY A C 1
ATOM 3185 O O . GLY B 2 399 ? 46.653 -16.842 93.877 1.00 31.91 722 GLY A O 1
ATOM 3186 N N . LEU B 2 400 ? 48.495 -16.078 92.827 1.00 30.64 723 LEU A N 1
ATOM 3187 C CA . LEU B 2 400 ? 48.469 -14.756 93.448 1.00 27.24 723 LEU A CA 1
ATOM 3188 C C . LEU B 2 400 ? 47.208 -13.999 93.060 1.00 30.29 723 LEU A C 1
ATOM 3189 O O . LEU B 2 400 ? 46.510 -13.450 93.914 1.00 32.95 723 LEU A O 1
ATOM 3194 N N . LEU B 2 401 ? 46.896 -14.000 91.768 1.00 31.29 724 LEU A N 1
ATOM 3195 C CA . LEU B 2 401 ? 45.713 -13.309 91.272 1.00 30.28 724 LEU A CA 1
ATOM 3196 C C . LEU B 2 401 ? 44.458 -13.770 91.996 1.00 30.66 724 LEU A C 1
ATOM 3197 O O . LEU B 2 401 ? 43.623 -12.951 92.372 1.00 31.49 724 LEU A O 1
ATOM 3202 N N . THR B 2 402 ? 44.352 -15.073 92.240 1.00 30.30 725 THR A N 1
ATOM 3203 C CA . THR B 2 402 ? 43.189 -15.612 92.932 1.00 31.92 725 THR A CA 1
ATOM 3204 C C . THR B 2 402 ? 43.169 -15.235 94.416 1.00 32.30 725 THR A C 1
ATOM 3205 O O . THR B 2 402 ? 42.098 -14.967 94.970 1.00 30.85 725 THR A O 1
ATOM 3209 N N . ALA B 2 403 ? 44.342 -15.187 95.052 1.00 30.85 726 ALA A N 1
ATOM 3210 C CA . ALA B 2 403 ? 44.417 -14.807 96.469 1.00 32.09 726 ALA A CA 1
ATOM 3211 C C . ALA B 2 403 ? 43.796 -13.416 96.628 1.00 32.17 726 ALA A C 1
ATOM 3212 O O . ALA B 2 403 ? 42.867 -13.232 97.414 1.00 32.44 726 ALA A O 1
ATOM 3214 N N . PHE B 2 404 ? 44.263 -12.466 95.819 1.00 34.23 727 PHE A N 1
ATOM 3215 C CA . PHE B 2 404 ? 43.735 -11.103 95.845 1.00 32.68 727 PHE A CA 1
ATOM 3216 C C . PHE B 2 404 ? 42.269 -11.080 95.419 1.00 36.21 727 PHE A C 1
ATOM 3217 O O . PHE B 2 404 ? 41.461 -10.349 95.994 1.00 42.08 727 PHE A O 1
ATOM 3225 N N . ALA B 2 405 ? 41.924 -11.902 94.430 1.00 35.47 728 ALA A N 1
ATOM 3226 C CA . ALA B 2 405 ? 40.563 -11.968 93.915 1.00 32.78 728 ALA A CA 1
ATOM 3227 C C . ALA B 2 405 ? 39.523 -12.321 94.974 1.00 35.55 728 ALA A C 1
ATOM 3228 O O . ALA B 2 405 ? 38.441 -11.738 94.994 1.00 34.99 728 ALA A O 1
ATOM 3230 N N . GLU B 2 406 ? 39.840 -13.286 95.838 1.00 37.66 729 GLU A N 1
ATOM 3231 C CA . GLU B 2 406 ? 38.903 -13.687 96.891 1.00 37.88 729 GLU A CA 1
ATOM 3232 C C . GLU B 2 406 ? 39.109 -12.978 98.235 1.00 38.53 729 GLU A C 1
ATOM 3233 O O . GLU B 2 406 ? 38.571 -13.393 99.256 1.00 35.94 729 GLU A O 1
ATOM 3239 N N . GLY B 2 407 ? 39.884 -11.896 98.208 1.00 39.03 730 GLY A N 1
ATOM 3240 C CA . GLY B 2 407 ? 40.127 -11.093 99.392 1.00 37.74 730 GLY A CA 1
ATOM 3241 C C . GLY B 2 407 ? 40.928 -11.712 100.510 1.00 39.39 730 GLY A C 1
ATOM 3242 O O . GLY B 2 407 ? 40.825 -11.283 101.654 1.00 43.69 730 GLY A O 1
ATOM 3243 N N . LYS B 2 408 ? 41.738 -12.709 100.201 1.00 40.34 731 LYS A N 1
ATOM 3244 C CA . LYS B 2 408 ? 42.536 -13.332 101.239 1.00 42.92 731 LYS A CA 1
ATOM 3245 C C . LYS B 2 408 ? 43.837 -12.570 101.467 1.00 43.26 731 LYS A C 1
ATOM 3246 O O . LYS B 2 408 ? 44.280 -11.802 100.608 1.00 46.03 731 LYS A O 1
ATOM 3252 N N . ASP B 2 409 ? 44.397 -12.727 102.661 1.00 40.42 732 ASP A N 1
ATOM 3253 C CA . ASP B 2 409 ? 45.649 -12.080 103.026 1.00 37.53 732 ASP A CA 1
ATOM 3254 C C . ASP B 2 409 ? 46.736 -12.763 102.219 1.00 36.34 732 ASP A C 1
ATOM 3255 O O . ASP B 2 409 ? 47.041 -13.920 102.478 1.00 36.63 732 ASP A O 1
ATOM 3260 N N . ILE B 2 410 ? 47.334 -12.065 101.257 1.00 34.03 733 ILE A N 1
ATOM 3261 C CA . ILE B 2 410 ? 48.360 -12.708 100.437 1.00 37.13 733 ILE A CA 1
ATOM 3262 C C . ILE B 2 410 ? 49.534 -13.317 101.172 1.00 36.57 733 ILE A C 1
ATOM 3263 O O . ILE B 2 410 ? 50.106 -14.293 100.695 1.00 41.73 733 ILE A O 1
ATOM 3268 N N . HIS B 2 411 ? 49.909 -12.752 102.313 1.00 34.88 734 HIS A N 1
ATOM 3269 C CA . HIS B 2 411 ? 51.042 -13.299 103.062 1.00 33.12 734 HIS A CA 1
ATOM 3270 C C . HIS B 2 411 ? 50.736 -14.671 103.689 1.00 28.19 734 HIS A C 1
ATOM 3271 O O . HIS B 2 411 ? 51.581 -15.573 103.671 1.00 27.89 734 HIS A O 1
ATOM 3278 N N . ARG B 2 412 ? 49.508 -14.842 104.177 1.00 29.17 735 ARG A N 1
ATOM 3279 C CA . ARG B 2 412 ? 49.079 -16.112 104.758 1.00 32.34 735 ARG A CA 1
ATOM 3280 C C . ARG B 2 412 ? 48.786 -17.085 103.606 1.00 32.93 735 ARG A C 1
ATOM 3281 O O . ARG B 2 412 ? 49.019 -18.283 103.723 1.00 37.83 735 ARG A O 1
ATOM 3289 N N . ALA B 2 413 ? 48.266 -16.556 102.497 1.00 34.34 736 ALA A N 1
ATOM 3290 C CA . ALA B 2 413 ? 47.941 -17.355 101.314 1.00 31.16 736 ALA A CA 1
ATOM 3291 C C . ALA B 2 413 ? 49.216 -17.940 100.720 1.00 29.57 736 ALA A C 1
ATOM 3292 O O . ALA B 2 413 ? 49.255 -19.100 100.319 1.00 31.20 736 ALA A O 1
ATOM 3294 N N . THR B 2 414 ? 50.260 -17.120 100.694 1.00 30.54 737 THR A N 1
ATOM 3295 C CA . THR B 2 414 ? 51.562 -17.516 100.183 1.00 33.05 737 THR A CA 1
ATOM 3296 C C . THR B 2 414 ? 52.189 -18.557 101.102 1.00 37.35 737 THR A C 1
ATOM 3297 O O . THR B 2 414 ? 52.797 -19.514 100.638 1.00 39.20 737 THR A O 1
ATOM 3301 N N . ALA B 2 415 ? 52.072 -18.336 102.409 1.00 37.65 738 ALA A N 1
ATOM 3302 C CA . ALA B 2 415 ? 52.630 -19.252 103.401 1.00 34.08 738 ALA A CA 1
ATOM 3303 C C . ALA B 2 415 ? 51.915 -20.603 103.350 1.00 32.74 738 ALA A C 1
ATOM 3304 O O . ALA B 2 415 ? 52.548 -21.652 103.466 1.00 34.79 738 ALA A O 1
ATOM 3306 N N . ALA B 2 416 ? 50.602 -20.571 103.132 1.00 30.51 739 ALA A N 1
ATOM 3307 C CA . ALA B 2 416 ? 49.806 -21.786 103.049 1.00 31.97 739 ALA A CA 1
ATOM 3308 C C . ALA B 2 416 ? 50.252 -22.634 101.853 1.00 37.42 739 ALA A C 1
ATOM 3309 O O . ALA B 2 416 ? 50.160 -23.856 101.892 1.00 42.07 739 ALA A O 1
ATOM 3311 N N . GLU B 2 417 ? 50.738 -21.977 100.800 1.00 42.36 740 GLU A N 1
ATOM 3312 C CA . GLU B 2 417 ? 51.213 -22.656 99.593 1.00 41.82 740 GLU A CA 1
ATOM 3313 C C . GLU B 2 417 ? 52.666 -23.098 99.709 1.00 43.41 740 GLU A C 1
ATOM 3314 O O . GLU B 2 417 ? 53.008 -24.235 99.384 1.00 46.35 740 GLU A O 1
ATOM 3320 N N . VAL B 2 418 ? 53.519 -22.185 100.157 1.00 43.48 741 VAL A N 1
ATOM 3321 C CA . VAL B 2 418 ? 54.939 -22.472 100.314 1.00 46.09 741 VAL A CA 1
ATOM 3322 C C . VAL B 2 418 ? 55.187 -23.592 101.323 1.00 52.27 741 VAL A C 1
ATOM 3323 O O . VAL B 2 418 ? 55.922 -24.538 101.036 1.00 58.16 741 VAL A O 1
ATOM 3327 N N . PHE B 2 419 ? 54.556 -23.490 102.491 1.00 53.26 742 PHE A N 1
ATOM 3328 C CA . PHE B 2 419 ? 54.721 -24.481 103.550 1.00 49.41 742 PHE A CA 1
ATOM 3329 C C . PHE B 2 419 ? 53.701 -25.634 103.503 1.00 48.99 742 PHE A C 1
ATOM 3330 O O . PHE B 2 419 ? 53.812 -26.602 104.256 1.00 48.90 742 PHE A O 1
ATOM 3338 N N . GLY B 2 420 ? 52.715 -25.525 102.617 1.00 47.78 743 GLY A N 1
ATOM 3339 C CA . GLY B 2 420 ? 51.717 -26.570 102.468 1.00 43.86 743 GLY A CA 1
ATOM 3340 C C . GLY B 2 420 ? 50.913 -26.899 103.707 1.00 45.55 743 GLY A C 1
ATOM 3341 O O . GLY B 2 420 ? 51.157 -27.910 104.360 1.00 48.52 743 GLY A O 1
ATOM 3342 N N . LEU B 2 421 ? 49.937 -26.053 104.013 1.00 43.91 744 LEU A N 1
ATOM 3343 C CA . LEU B 2 421 ? 49.077 -26.241 105.174 1.00 43.46 744 LEU A CA 1
ATOM 3344 C C . LEU B 2 421 ? 47.848 -25.353 105.002 1.00 42.47 744 LEU A C 1
ATOM 3345 O O . LEU B 2 421 ? 47.884 -24.393 104.236 1.00 43.82 744 LEU A O 1
ATOM 3350 N N . PRO B 2 422 ? 46.746 -25.655 105.713 1.00 40.77 745 PRO A N 1
ATOM 3351 C CA . PRO B 2 422 ? 45.520 -24.854 105.604 1.00 41.22 745 PRO A CA 1
ATOM 3352 C C . PRO B 2 422 ? 45.729 -23.371 105.921 1.00 42.38 745 PRO A C 1
ATOM 3353 O O . PRO B 2 422 ? 46.570 -23.012 106.746 1.00 43.64 745 PRO A O 1
ATOM 3357 N N . LEU B 2 423 ? 44.951 -22.520 105.261 1.00 42.15 746 LEU A N 1
ATOM 3358 C CA . LEU B 2 423 ? 45.045 -21.079 105.456 1.00 42.73 746 LEU A CA 1
ATOM 3359 C C . LEU B 2 423 ? 44.702 -20.664 106.885 1.00 44.06 746 LEU A C 1
ATOM 3360 O O . LEU B 2 423 ? 45.296 -19.730 107.415 1.00 45.32 746 LEU A O 1
ATOM 3365 N N . GLU B 2 424 ? 43.743 -21.349 107.504 1.00 42.65 747 GLU A N 1
ATOM 3366 C CA . GLU B 2 424 ? 43.335 -20.997 108.861 1.00 44.43 747 GLU A CA 1
ATOM 3367 C C . GLU B 2 424 ? 44.397 -21.314 109.896 1.00 41.97 747 GLU A C 1
ATOM 3368 O O . GLU B 2 424 ? 44.441 -20.672 110.941 1.00 45.56 747 GLU A O 1
ATOM 3374 N N . THR B 2 425 ? 45.251 -22.292 109.605 1.00 39.07 748 THR A N 1
ATOM 3375 C CA . THR B 2 425 ? 46.288 -22.698 110.552 1.00 38.21 748 THR A CA 1
ATOM 3376 C C . THR B 2 425 ? 47.648 -22.025 110.419 1.00 36.77 748 THR A C 1
ATOM 3377 O O . THR B 2 425 ? 48.496 -22.195 111.289 1.00 36.40 748 THR A O 1
ATOM 3381 N N . VAL B 2 426 ? 47.879 -21.271 109.351 1.00 34.64 749 VAL A N 1
ATOM 3382 C CA . VAL B 2 426 ? 49.184 -20.634 109.200 1.00 32.64 749 VAL A CA 1
ATOM 3383 C C . VAL B 2 426 ? 49.527 -19.749 110.402 1.00 31.79 749 VAL A C 1
ATOM 3384 O O . VAL B 2 426 ? 48.721 -18.928 110.850 1.00 29.20 749 VAL A O 1
ATOM 3388 N N . THR B 2 427 ? 50.708 -20.016 110.958 1.00 32.72 750 THR A N 1
ATOM 3389 C CA . THR B 2 427 ? 51.243 -19.331 112.133 1.00 33.41 750 THR A CA 1
ATOM 3390 C C . THR B 2 427 ? 51.869 -17.965 111.833 1.00 38.73 750 THR A C 1
ATOM 3391 O O . THR B 2 427 ? 52.166 -17.649 110.686 1.00 42.10 750 THR A O 1
ATOM 3395 N N . SER B 2 428 ? 52.110 -17.175 112.875 1.00 35.39 751 SER A N 1
ATOM 3396 C CA . SER B 2 428 ? 52.697 -15.850 112.700 1.00 36.07 751 SER A CA 1
ATOM 3397 C C . SER B 2 428 ? 54.096 -15.871 112.127 1.00 34.47 751 SER A C 1
ATOM 3398 O O . SER B 2 428 ? 54.483 -14.961 111.395 1.00 35.52 751 SER A O 1
ATOM 3401 N N . GLU B 2 429 ? 54.858 -16.897 112.481 1.00 32.76 752 GLU A N 1
ATOM 3402 C CA . GLU B 2 429 ? 56.223 -17.026 112.007 1.00 34.58 752 GLU A CA 1
ATOM 3403 C C . GLU B 2 429 ? 56.233 -17.413 110.532 1.00 36.17 752 GLU A C 1
ATOM 3404 O O . GLU B 2 429 ? 57.098 -16.966 109.778 1.00 34.72 752 GLU A O 1
ATOM 3410 N N . GLN B 2 430 ? 55.277 -18.254 110.131 1.00 33.45 753 GLN A N 1
ATOM 3411 C CA . GLN B 2 430 ? 55.171 -18.694 108.741 1.00 33.36 753 GLN A CA 1
ATOM 3412 C C . GLN B 2 430 ? 54.755 -17.522 107.867 1.00 35.06 753 GLN A C 1
ATOM 3413 O O . GLN B 2 430 ? 55.313 -17.318 106.794 1.00 38.64 753 GLN A O 1
ATOM 3419 N N . ARG B 2 431 ? 53.784 -16.749 108.351 1.00 34.04 754 ARG A N 1
ATOM 3420 C CA . ARG B 2 431 ? 53.280 -15.578 107.643 1.00 32.88 754 ARG A CA 1
ATOM 3421 C C . ARG B 2 431 ? 54.373 -14.530 107.504 1.00 34.83 754 ARG A C 1
ATOM 3422 O O . ARG B 2 431 ? 54.465 -13.838 106.495 1.00 35.87 754 ARG A O 1
ATOM 3430 N N . ARG B 2 432 ? 55.169 -14.394 108.554 1.00 35.17 755 ARG A N 1
ATOM 3431 C CA . ARG B 2 432 ? 56.272 -13.453 108.583 1.00 37.54 755 ARG A CA 1
ATOM 3432 C C . ARG B 2 432 ? 57.382 -13.913 107.629 1.00 37.76 755 ARG A C 1
ATOM 3433 O O . ARG B 2 432 ? 58.120 -13.091 107.086 1.00 36.47 755 ARG A O 1
ATOM 3441 N N . SER B 2 433 ? 57.467 -15.222 107.395 1.00 36.28 756 SER A N 1
ATOM 3442 C CA . SER B 2 433 ? 58.475 -15.778 106.493 1.00 36.99 756 SER A CA 1
ATOM 3443 C C . SER B 2 433 ? 58.087 -15.581 105.033 1.00 39.58 756 SER A C 1
ATOM 3444 O O . SER B 2 433 ? 58.945 -15.326 104.185 1.00 43.04 756 SER A O 1
ATOM 3447 N N . ALA B 2 434 ? 56.794 -15.722 104.747 1.00 37.41 757 ALA A N 1
ATOM 3448 C CA . ALA B 2 434 ? 56.261 -15.556 103.399 1.00 35.68 757 ALA A CA 1
ATOM 3449 C C . ALA B 2 434 ? 56.293 -14.083 103.010 1.00 37.57 757 ALA A C 1
ATOM 3450 O O . ALA B 2 434 ? 56.594 -13.742 101.866 1.00 37.28 757 ALA A O 1
ATOM 3452 N N . LYS B 2 435 ? 55.995 -13.223 103.985 1.00 35.82 758 LYS A N 1
ATOM 3453 C CA . LYS B 2 435 ? 55.978 -11.773 103.808 1.00 34.28 758 LYS A CA 1
ATOM 3454 C C . LYS B 2 435 ? 57.356 -11.217 103.415 1.00 38.80 758 LYS A C 1
ATOM 3455 O O . LYS B 2 435 ? 57.464 -10.330 102.563 1.00 38.99 758 LYS A O 1
ATOM 3461 N N . ALA B 2 436 ? 58.402 -11.758 104.032 1.00 39.58 759 ALA A N 1
ATOM 3462 C CA . ALA B 2 436 ? 59.775 -11.348 103.757 1.00 40.30 759 ALA A CA 1
ATOM 3463 C C . ALA B 2 436 ? 60.183 -11.766 102.352 1.00 42.72 759 ALA A C 1
ATOM 3464 O O . ALA B 2 436 ? 61.008 -11.107 101.719 1.00 42.87 759 ALA A O 1
ATOM 3466 N N . ILE B 2 437 ? 59.635 -12.891 101.894 1.00 46.15 760 ILE A N 1
ATOM 3467 C CA . ILE B 2 437 ? 59.904 -13.411 100.554 1.00 46.71 760 ILE A CA 1
ATOM 3468 C C . ILE B 2 437 ? 59.205 -12.509 99.529 1.00 48.00 760 ILE A C 1
ATOM 3469 O O . ILE B 2 437 ? 59.821 -12.047 98.563 1.00 47.96 760 ILE A O 1
ATOM 3474 N N . ASN B 2 438 ? 57.924 -12.239 99.776 1.00 45.05 761 ASN A N 1
ATOM 3475 C CA . ASN B 2 438 ? 57.112 -11.407 98.902 1.00 43.52 761 ASN A CA 1
ATOM 3476 C C . ASN B 2 438 ? 57.730 -10.043 98.628 1.00 45.70 761 ASN A C 1
ATOM 3477 O O . ASN B 2 438 ? 57.858 -9.636 97.476 1.00 48.11 761 ASN A O 1
ATOM 3482 N N . PHE B 2 439 ? 58.134 -9.345 99.679 1.00 45.34 762 PHE A N 1
ATOM 3483 C CA . PHE B 2 439 ? 58.732 -8.035 99.498 1.00 47.72 762 PHE A CA 1
ATOM 3484 C C . PHE B 2 439 ? 60.175 -8.133 99.043 1.00 50.60 762 PHE A C 1
ATOM 3485 O O . PHE B 2 439 ? 60.724 -7.175 98.508 1.00 55.01 762 PHE A O 1
ATOM 3493 N N . GLY B 2 440 ? 60.782 -9.300 99.240 1.00 50.32 763 GLY A N 1
ATOM 3494 C CA . GLY B 2 440 ? 62.156 -9.502 98.819 1.00 47.47 763 GLY A CA 1
ATOM 3495 C C . GLY B 2 440 ? 62.198 -9.542 97.307 1.00 47.71 763 GLY A C 1
ATOM 3496 O O . GLY B 2 440 ? 63.035 -8.899 96.695 1.00 48.43 763 GLY A O 1
ATOM 3497 N N . LEU B 2 441 ? 61.240 -10.246 96.712 1.00 50.10 764 LEU A N 1
ATOM 3498 C CA . LEU B 2 441 ? 61.137 -10.381 95.258 1.00 55.44 764 LEU A CA 1
ATOM 3499 C C . LEU B 2 441 ? 61.037 -9.037 94.528 1.00 55.95 764 LEU A C 1
ATOM 3500 O O . LEU B 2 441 ? 61.648 -8.849 93.472 1.00 59.18 764 LEU A O 1
ATOM 3505 N N . ILE B 2 442 ? 60.268 -8.112 95.101 1.00 56.09 765 ILE A N 1
ATOM 3506 C CA . ILE B 2 442 ? 60.074 -6.781 94.530 1.00 55.46 765 ILE A CA 1
ATOM 3507 C C . ILE B 2 442 ? 61.390 -6.013 94.406 1.00 58.05 765 ILE A C 1
ATOM 3508 O O . ILE B 2 442 ? 61.634 -5.348 93.403 1.00 60.38 765 ILE A O 1
ATOM 3513 N N . TYR B 2 443 ? 62.238 -6.121 95.423 1.00 59.70 766 TYR A N 1
ATOM 3514 C CA . TYR B 2 443 ? 63.529 -5.444 95.414 1.00 62.60 766 TYR A CA 1
ATOM 3515 C C . TYR B 2 443 ? 64.600 -6.335 94.796 1.00 64.46 766 TYR A C 1
ATOM 3516 O O . TYR B 2 443 ? 65.772 -5.959 94.740 1.00 64.86 766 TYR A O 1
ATOM 3525 N N . GLY B 2 444 ? 64.184 -7.510 94.324 1.00 67.00 767 GLY A N 1
ATOM 3526 C CA . GLY B 2 444 ? 65.106 -8.456 93.717 1.00 72.20 767 GLY A CA 1
ATOM 3527 C C . GLY B 2 444 ? 66.136 -8.992 94.698 1.00 76.67 767 GLY A C 1
ATOM 3528 O O . GLY B 2 444 ? 67.269 -9.297 94.319 1.00 77.34 767 GLY A O 1
ATOM 3529 N N . MET B 2 445 ? 65.732 -9.103 95.963 1.00 81.54 768 MET A N 1
ATOM 3530 C CA . MET B 2 445 ? 66.594 -9.591 97.041 1.00 85.16 768 MET A CA 1
ATOM 3531 C C . MET B 2 445 ? 67.175 -10.990 96.854 1.00 84.83 768 MET A C 1
ATOM 3532 O O . MET B 2 445 ? 66.466 -11.939 96.504 1.00 81.94 768 MET A O 1
ATOM 3537 N N . SER B 2 446 ? 68.477 -11.096 97.116 1.00 85.92 769 SER A N 1
ATOM 3538 C CA . SER B 2 446 ? 69.219 -12.349 97.008 1.00 87.31 769 SER A CA 1
ATOM 3539 C C . SER B 2 446 ? 68.796 -13.327 98.103 1.00 87.90 769 SER A C 1
ATOM 3540 O O . SER B 2 446 ? 68.432 -12.914 99.203 1.00 90.93 769 SER A O 1
ATOM 3543 N N . ALA B 2 447 ? 68.861 -14.621 97.798 1.00 88.45 770 ALA A N 1
ATOM 3544 C CA . ALA B 2 447 ? 68.483 -15.673 98.743 1.00 87.47 770 ALA A CA 1
ATOM 3545 C C . ALA B 2 447 ? 69.235 -15.599 100.073 1.00 88.23 770 ALA A C 1
ATOM 3546 O O . ALA B 2 447 ? 68.814 -16.189 101.068 1.00 87.91 770 ALA A O 1
ATOM 3548 N N . PHE B 2 448 ? 70.348 -14.876 100.085 1.00 89.61 771 PHE A N 1
ATOM 3549 C CA . PHE B 2 448 ? 71.149 -14.727 101.290 1.00 89.96 771 PHE A CA 1
ATOM 3550 C C . PHE B 2 448 ? 70.726 -13.468 102.035 1.00 88.23 771 PHE A C 1
ATOM 3551 O O . PHE B 2 448 ? 70.839 -13.393 103.260 1.00 86.18 771 PHE A O 1
ATOM 3559 N N . GLY B 2 449 ? 70.229 -12.485 101.283 1.00 87.54 772 GLY A N 1
ATOM 3560 C CA . GLY B 2 449 ? 69.749 -11.250 101.880 1.00 87.77 772 GLY A CA 1
ATOM 3561 C C . GLY B 2 449 ? 68.464 -11.530 102.642 1.00 87.17 772 GLY A C 1
ATOM 3562 O O . GLY B 2 449 ? 68.175 -10.879 103.648 1.00 87.25 772 GLY A O 1
ATOM 3563 N N . LEU B 2 450 ? 67.702 -12.511 102.151 1.00 85.92 773 LEU A N 1
ATOM 3564 C CA . LEU B 2 450 ? 66.441 -12.945 102.763 1.00 84.09 773 LEU A CA 1
ATOM 3565 C C . LEU B 2 450 ? 66.752 -13.640 104.090 1.00 83.76 773 LEU A C 1
ATOM 3566 O O . LEU B 2 450 ? 65.986 -13.548 105.050 1.00 82.04 773 LEU A O 1
ATOM 3571 N N . ALA B 2 451 ? 67.895 -14.317 104.136 1.00 86.19 774 ALA A N 1
ATOM 3572 C CA . ALA B 2 451 ? 68.335 -15.011 105.339 1.00 88.12 774 ALA A CA 1
ATOM 3573 C C . ALA B 2 451 ? 68.709 -14.006 106.431 1.00 89.04 774 ALA A C 1
ATOM 3574 O O . ALA B 2 451 ? 68.512 -14.276 107.618 1.00 88.33 774 ALA A O 1
ATOM 3576 N N . ARG B 2 452 ? 69.244 -12.851 106.020 1.00 89.53 775 ARG A N 1
ATOM 3577 C CA . ARG B 2 452 ? 69.645 -11.792 106.952 1.00 88.58 775 ARG A CA 1
ATOM 3578 C C . ARG B 2 452 ? 68.453 -10.986 107.474 1.00 86.50 775 ARG A C 1
ATOM 3579 O O . ARG B 2 452 ? 68.581 -10.254 108.457 1.00 85.14 775 ARG A O 1
ATOM 3587 N N . GLN B 2 453 ? 67.311 -11.097 106.795 1.00 85.85 776 GLN A N 1
ATOM 3588 C CA . GLN B 2 453 ? 66.096 -10.390 107.208 1.00 85.93 776 GLN A CA 1
ATOM 3589 C C . GLN B 2 453 ? 65.244 -11.327 108.051 1.00 82.32 776 GLN A C 1
ATOM 3590 O O . GLN B 2 453 ? 64.501 -10.888 108.929 1.00 83.07 776 GLN A O 1
ATOM 3596 N N . LEU B 2 454 ? 65.373 -12.623 107.779 1.00 79.78 777 LEU A N 1
ATOM 3597 C CA . LEU B 2 454 ? 64.603 -13.652 108.468 1.00 78.72 777 LEU A CA 1
ATOM 3598 C C . LEU B 2 454 ? 65.360 -14.330 109.611 1.00 79.82 777 LEU A C 1
ATOM 3599 O O . LEU B 2 454 ? 64.763 -15.051 110.412 1.00 79.82 777 LEU A O 1
ATOM 3604 N N . ASN B 2 455 ? 66.667 -14.089 109.683 1.00 82.56 778 ASN A N 1
ATOM 3605 C CA . ASN B 2 455 ? 67.538 -14.666 110.715 1.00 85.79 778 ASN A CA 1
ATOM 3606 C C . ASN B 2 455 ? 67.721 -16.180 110.638 1.00 84.90 778 ASN A C 1
ATOM 3607 O O . ASN B 2 455 ? 68.160 -16.815 111.596 1.00 83.95 778 ASN A O 1
ATOM 3612 N N . ILE B 2 456 ? 67.365 -16.753 109.496 1.00 85.64 779 ILE A N 1
ATOM 3613 C CA . ILE B 2 456 ? 67.525 -18.182 109.275 1.00 85.59 779 ILE A CA 1
ATOM 3614 C C . ILE B 2 456 ? 68.840 -18.364 108.511 1.00 85.07 779 ILE A C 1
ATOM 3615 O O . ILE B 2 456 ? 69.378 -17.402 107.957 1.00 85.00 779 ILE A O 1
ATOM 3620 N N . PRO B 2 457 ? 69.403 -19.581 108.520 1.00 84.83 780 PRO A N 1
ATOM 3621 C CA . PRO B 2 457 ? 70.663 -19.843 107.813 1.00 85.48 780 PRO A CA 1
ATOM 3622 C C . PRO B 2 457 ? 70.516 -19.792 106.289 1.00 86.67 780 PRO A C 1
ATOM 3623 O O . PRO B 2 457 ? 69.409 -19.898 105.762 1.00 86.33 780 PRO A O 1
ATOM 3627 N N . ARG B 2 458 ? 71.637 -19.619 105.592 1.00 89.57 781 ARG A N 1
ATOM 3628 C CA . ARG B 2 458 ? 71.646 -19.589 104.125 1.00 91.58 781 ARG A CA 1
ATOM 3629 C C . ARG B 2 458 ? 71.198 -20.980 103.669 1.00 94.42 781 ARG A C 1
ATOM 3630 O O . ARG B 2 458 ? 71.226 -21.930 104.458 1.00 96.44 781 ARG A O 1
ATOM 3638 N N . LYS B 2 459 ? 70.792 -21.110 102.407 1.00 94.45 782 LYS A N 1
ATOM 3639 C CA . LYS B 2 459 ? 70.346 -22.402 101.864 1.00 94.67 782 LYS A CA 1
ATOM 3640 C C . LYS B 2 459 ? 69.068 -22.945 102.509 1.00 93.89 782 LYS A C 1
ATOM 3641 O O . LYS B 2 459 ? 68.483 -23.919 102.024 1.00 92.29 782 LYS A O 1
ATOM 3647 N N . GLU B 2 460 ? 68.679 -22.337 103.630 1.00 93.39 783 GLU A N 1
ATOM 3648 C CA . GLU B 2 460 ? 67.441 -22.657 104.333 1.00 92.67 783 GLU A CA 1
ATOM 3649 C C . GLU B 2 460 ? 66.493 -21.597 103.753 1.00 91.46 783 GLU A C 1
ATOM 3650 O O . GLU B 2 460 ? 65.290 -21.828 103.580 1.00 90.51 783 GLU A O 1
ATOM 3656 N N . ALA B 2 461 ? 67.078 -20.438 103.440 1.00 88.44 784 ALA A N 1
ATOM 3657 C CA . ALA B 2 461 ? 66.370 -19.321 102.832 1.00 84.05 784 ALA A CA 1
ATOM 3658 C C . ALA B 2 461 ? 66.183 -19.719 101.374 1.00 81.06 784 ALA A C 1
ATOM 3659 O O . ALA B 2 461 ? 65.139 -19.468 100.769 1.00 79.16 784 ALA A O 1
ATOM 3661 N N . GLN B 2 462 ? 67.216 -20.361 100.833 1.00 77.44 785 GLN A N 1
ATOM 3662 C CA . GLN B 2 462 ? 67.224 -20.852 99.463 1.00 74.05 785 GLN A CA 1
ATOM 3663 C C . GLN B 2 462 ? 66.155 -21.940 99.323 1.00 70.01 785 GLN A C 1
ATOM 3664 O O . GLN B 2 462 ? 65.563 -22.102 98.260 1.00 69.50 785 GLN A O 1
ATOM 3670 N N . LYS B 2 463 ? 65.895 -22.655 100.416 1.00 66.84 786 LYS A N 1
ATOM 3671 C CA . LYS B 2 463 ? 64.898 -23.723 100.438 1.00 64.55 786 LYS A CA 1
ATOM 3672 C C . LYS B 2 463 ? 63.486 -23.152 100.308 1.00 62.86 786 LYS A C 1
ATOM 3673 O O . LYS B 2 463 ? 62.608 -23.765 99.701 1.00 62.31 786 LYS A O 1
ATOM 3679 N N . TYR B 2 464 ? 63.274 -21.977 100.889 1.00 63.68 787 TYR A N 1
ATOM 3680 C CA . TYR B 2 464 ? 61.975 -21.314 100.835 1.00 64.60 787 TYR A CA 1
ATOM 3681 C C . TYR B 2 464 ? 61.691 -20.727 99.455 1.00 63.37 787 TYR A C 1
ATOM 3682 O O . TYR B 2 464 ? 60.575 -20.840 98.944 1.00 61.16 787 TYR A O 1
ATOM 3691 N N . MET B 2 465 ? 62.704 -20.095 98.864 1.00 62.74 788 MET A N 1
ATOM 3692 C CA . MET B 2 465 ? 62.576 -19.475 97.548 1.00 64.49 788 MET A CA 1
ATOM 3693 C C . MET B 2 465 ? 62.346 -20.468 96.414 1.00 63.83 788 MET A C 1
ATOM 3694 O O . MET B 2 465 ? 61.659 -20.155 95.442 1.00 62.96 788 MET A O 1
ATOM 3699 N N . ASP B 2 466 ? 62.920 -21.660 96.540 1.00 63.15 789 ASP A N 1
ATOM 3700 C CA . ASP B 2 466 ? 62.747 -22.703 95.530 1.00 61.41 789 ASP A CA 1
ATOM 3701 C C . ASP B 2 466 ? 61.324 -23.252 95.634 1.00 58.43 789 ASP A C 1
ATOM 3702 O O . ASP B 2 466 ? 60.687 -23.564 94.624 1.00 58.03 789 ASP A O 1
ATOM 3707 N N . LEU B 2 467 ? 60.840 -23.355 96.871 1.00 52.81 790 LEU A N 1
ATOM 3708 C CA . LEU B 2 467 ? 59.492 -23.832 97.160 1.00 48.99 790 LEU A CA 1
ATOM 3709 C C . LEU B 2 467 ? 58.478 -22.807 96.674 1.00 46.57 790 LEU A C 1
ATOM 3710 O O . LEU B 2 467 ? 57.355 -23.155 96.292 1.00 39.67 790 LEU A O 1
ATOM 3715 N N . TYR B 2 468 ? 58.886 -21.539 96.712 1.00 44.37 791 TYR A N 1
ATOM 3716 C CA . TY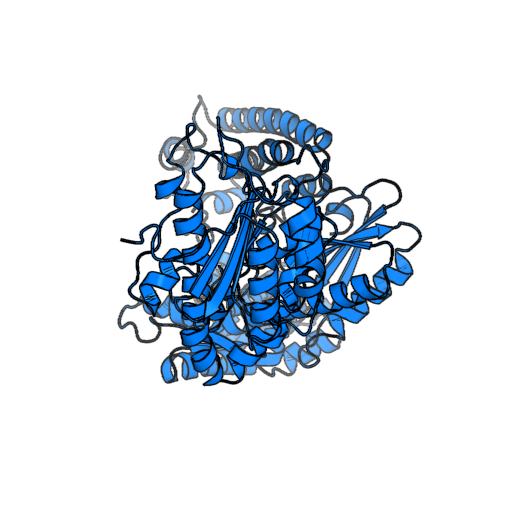R B 2 468 ? 58.040 -20.439 96.274 1.00 44.69 791 TYR A CA 1
ATOM 3717 C C . TYR B 2 468 ? 57.918 -20.426 94.746 1.00 44.22 791 TYR A C 1
ATOM 3718 O O . TYR B 2 468 ? 56.812 -20.357 94.213 1.00 42.64 791 TYR A O 1
ATOM 3727 N N . PHE B 2 469 ? 59.053 -20.496 94.052 1.00 43.49 792 PHE A N 1
ATOM 3728 C CA . PHE B 2 469 ? 59.067 -20.477 92.590 1.00 46.34 792 PHE A CA 1
ATOM 3729 C C . PHE B 2 469 ? 58.399 -21.681 91.960 1.00 48.45 792 PHE A C 1
ATOM 3730 O O . PHE B 2 469 ? 57.942 -21.623 90.816 1.00 52.93 792 PHE A O 1
ATOM 3738 N N . GLU B 2 470 ? 58.329 -22.765 92.721 1.00 50.45 793 GLU A N 1
ATOM 3739 C CA . GLU B 2 470 ? 57.704 -23.990 92.251 1.00 53.08 793 GLU A CA 1
ATOM 3740 C C . GLU B 2 470 ? 56.185 -23.869 92.366 1.00 49.42 793 GLU A C 1
ATOM 3741 O O . GLU B 2 470 ? 55.438 -24.406 91.546 1.00 47.02 793 GLU A O 1
ATOM 3747 N N . ARG B 2 471 ? 55.744 -23.155 93.396 1.00 47.06 794 ARG A N 1
ATOM 3748 C CA . ARG B 2 471 ? 54.329 -22.950 93.649 1.00 47.25 794 ARG A CA 1
ATOM 3749 C C . ARG B 2 471 ? 53.815 -21.761 92.826 1.00 46.08 794 ARG A C 1
ATOM 3750 O O . ARG B 2 471 ? 52.668 -21.754 92.375 1.00 43.84 794 ARG A O 1
ATOM 3758 N N . TYR B 2 472 ? 54.689 -20.773 92.620 1.00 47.78 795 TYR A N 1
ATOM 3759 C CA . TYR B 2 472 ? 54.385 -19.551 91.855 1.00 49.06 795 TYR A CA 1
ATOM 3760 C C . TYR B 2 472 ? 55.443 -19.401 90.760 1.00 50.34 795 TYR A C 1
ATOM 3761 O O . TYR B 2 472 ? 56.334 -18.542 90.842 1.00 50.13 795 TYR A O 1
ATOM 3770 N N . PRO B 2 473 ? 55.357 -20.251 89.716 1.00 49.42 796 PRO A N 1
ATOM 3771 C CA . PRO B 2 473 ? 56.264 -20.288 88.565 1.00 48.07 796 PRO A CA 1
ATOM 3772 C C . PRO B 2 473 ? 56.256 -19.001 87.743 1.00 46.41 796 PRO A C 1
ATOM 3773 O O . PRO B 2 473 ? 57.299 -18.575 87.235 1.00 44.34 796 PRO A O 1
ATOM 3777 N N . GLY B 2 474 ? 55.079 -18.381 87.646 1.00 43.25 797 GLY A N 1
ATOM 3778 C CA . GLY B 2 474 ? 54.928 -17.145 86.898 1.00 46.54 797 GLY A CA 1
ATOM 3779 C C . GLY B 2 474 ? 55.808 -16.008 87.390 1.00 47.79 797 GLY A C 1
ATOM 3780 O O . GLY B 2 474 ? 56.112 -15.083 86.625 1.00 49.51 797 GLY A O 1
ATOM 3781 N N . VAL B 2 475 ? 56.217 -16.072 88.660 1.00 42.92 798 VAL A N 1
ATOM 3782 C CA . VAL B 2 475 ? 57.064 -15.035 89.241 1.00 38.77 798 VAL A CA 1
ATOM 3783 C C . VAL B 2 475 ? 58.513 -15.193 88.808 1.00 39.27 798 VAL A C 1
ATOM 3784 O O . VAL B 2 475 ? 59.211 -14.199 88.605 1.00 40.46 798 VAL A O 1
ATOM 3788 N N . LEU B 2 476 ? 58.961 -16.437 88.653 1.00 41.24 799 LEU A N 1
ATOM 3789 C CA . LEU B 2 476 ? 60.331 -16.695 88.220 1.00 41.19 799 LEU A CA 1
ATOM 3790 C C . LEU B 2 476 ? 60.455 -16.216 86.777 1.00 44.64 799 LEU A C 1
ATOM 3791 O O . LEU B 2 476 ? 61.418 -15.539 86.417 1.00 42.32 799 LEU A O 1
ATOM 3796 N N . GLU B 2 477 ? 59.454 -16.569 85.970 1.00 47.22 800 GLU A N 1
ATOM 3797 C CA . GLU B 2 477 ? 59.389 -16.187 84.565 1.00 49.62 800 GLU A CA 1
ATOM 3798 C C . GLU B 2 477 ? 59.490 -14.679 84.395 1.00 49.02 800 GLU A C 1
ATOM 3799 O O . GLU B 2 477 ? 60.311 -14.202 83.611 1.00 50.35 800 GLU A O 1
ATOM 3805 N N . TYR B 2 478 ? 58.659 -13.932 85.123 1.00 44.98 801 TYR A N 1
ATOM 3806 C CA . TYR B 2 478 ? 58.692 -12.475 85.041 1.00 42.04 801 TYR A CA 1
ATOM 3807 C C . TYR B 2 478 ? 60.095 -11.989 85.347 1.00 42.70 801 TYR A C 1
ATOM 3808 O O . TYR B 2 478 ? 60.643 -11.157 84.631 1.00 44.39 801 TYR A O 1
ATOM 3817 N N . MET B 2 479 ? 60.676 -12.531 86.409 1.00 43.58 802 MET A N 1
ATOM 3818 C CA . MET B 2 479 ? 62.008 -12.126 86.823 1.00 46.11 802 MET A CA 1
ATOM 3819 C C . MET B 2 479 ? 63.063 -12.376 85.773 1.00 46.91 802 MET A C 1
ATOM 3820 O O . MET B 2 479 ? 63.920 -11.528 85.551 1.00 47.87 802 MET A O 1
ATOM 3825 N N . GLU B 2 480 ? 62.986 -13.529 85.115 1.00 48.82 803 GLU A N 1
ATOM 3826 C CA . GLU B 2 480 ? 63.958 -13.886 84.086 1.00 51.49 803 GLU A CA 1
ATOM 3827 C C . GLU B 2 480 ? 63.749 -13.062 82.817 1.00 50.99 803 GLU A C 1
ATOM 3828 O O . GLU B 2 480 ? 64.707 -12.518 82.256 1.00 49.05 803 GLU A O 1
ATOM 3834 N N . ARG B 2 481 ? 62.484 -12.918 82.424 1.00 48.34 804 ARG A N 1
ATOM 3835 C CA . ARG B 2 481 ? 62.092 -12.145 81.246 1.00 51.38 804 ARG A CA 1
ATOM 3836 C C . ARG B 2 481 ? 62.478 -10.661 81.350 1.00 51.66 804 ARG A C 1
ATOM 3837 O O . ARG B 2 481 ? 62.885 -10.040 80.364 1.00 54.19 804 ARG A O 1
ATOM 3845 N N . THR B 2 482 ? 62.357 -10.103 82.551 1.00 51.02 805 THR A N 1
ATOM 3846 C CA . THR B 2 482 ? 62.688 -8.705 82.784 1.00 46.26 805 THR A CA 1
ATOM 3847 C C . THR B 2 482 ? 64.192 -8.471 82.759 1.00 48.25 805 THR A C 1
ATOM 3848 O O . THR B 2 482 ? 64.655 -7.416 82.315 1.00 48.74 805 THR A O 1
ATOM 3852 N N . ARG B 2 483 ? 64.961 -9.443 83.239 1.00 47.86 806 ARG A N 1
ATOM 3853 C CA . ARG B 2 483 ? 66.411 -9.298 83.217 1.00 51.46 806 ARG A CA 1
ATOM 3854 C C . ARG B 2 483 ? 66.851 -9.447 81.763 1.00 53.04 806 ARG A C 1
ATOM 3855 O O . ARG B 2 483 ? 67.835 -8.844 81.339 1.00 51.44 806 ARG A O 1
ATOM 3863 N N . ALA B 2 484 ? 66.054 -10.189 80.990 1.00 54.25 807 ALA A N 1
ATOM 3864 C CA . ALA B 2 484 ? 66.322 -10.434 79.573 1.00 54.62 807 ALA A CA 1
ATOM 3865 C C . ALA B 2 484 ? 66.270 -9.158 78.734 1.00 54.95 807 ALA A C 1
ATOM 3866 O O . ALA B 2 484 ? 67.279 -8.761 78.142 1.00 53.67 807 ALA A O 1
ATOM 3868 N N . GLN B 2 485 ? 65.099 -8.521 78.686 1.00 53.06 808 GLN A N 1
ATOM 3869 C CA . GLN B 2 485 ? 64.932 -7.298 77.910 1.00 50.37 808 GLN A CA 1
ATOM 3870 C C . GLN B 2 485 ? 65.806 -6.166 78.435 1.00 46.42 808 GLN A C 1
ATOM 3871 O O . GLN B 2 485 ? 66.139 -5.250 77.698 1.00 47.07 808 GLN A O 1
ATOM 3877 N N . ALA B 2 486 ? 66.155 -6.218 79.717 1.00 44.12 809 ALA A N 1
ATOM 3878 C CA . ALA B 2 486 ? 67.005 -5.195 80.316 1.00 45.36 809 ALA A CA 1
ATOM 3879 C C . ALA B 2 486 ? 68.400 -5.220 79.680 1.00 47.09 809 ALA A C 1
ATOM 3880 O O . ALA B 2 486 ? 69.033 -4.179 79.518 1.00 47.66 809 ALA A O 1
ATOM 3882 N N . LYS B 2 487 ? 68.884 -6.414 79.344 1.00 48.42 810 LYS A N 1
ATOM 3883 C CA . LYS B 2 487 ? 70.189 -6.567 78.703 1.00 51.35 810 LYS A CA 1
ATOM 3884 C C . LYS B 2 487 ? 70.074 -6.354 77.194 1.00 53.39 810 LYS A C 1
ATOM 3885 O O . LYS B 2 487 ? 70.982 -5.819 76.560 1.00 52.63 810 LYS A O 1
ATOM 3891 N N . GLU B 2 488 ? 68.938 -6.767 76.639 1.00 54.85 811 GLU A N 1
ATOM 3892 C CA . GLU B 2 488 ? 68.647 -6.640 75.214 1.00 54.36 811 GLU A CA 1
ATOM 3893 C C . GLU B 2 488 ? 68.471 -5.186 74.752 1.00 54.98 811 GLU A C 1
ATOM 3894 O O . GLU B 2 488 ? 68.949 -4.807 73.679 1.00 56.78 811 GLU A O 1
ATOM 3900 N N . GLN B 2 489 ? 67.820 -4.361 75.563 1.00 49.98 812 GLN A N 1
ATOM 3901 C CA . GLN B 2 489 ? 67.597 -2.981 75.160 1.00 45.37 812 GLN A CA 1
ATOM 3902 C C . GLN B 2 489 ? 68.095 -1.905 76.107 1.00 41.54 812 GLN A C 1
ATOM 3903 O O . GLN B 2 489 ? 67.864 -0.727 75.863 1.00 45.31 812 GLN A O 1
ATOM 3909 N N . GLY B 2 490 ? 68.803 -2.297 77.162 1.00 38.52 813 GLY A N 1
ATOM 3910 C CA . GLY B 2 490 ? 69.330 -1.317 78.103 1.00 36.68 813 GLY A CA 1
ATOM 3911 C C . GLY B 2 490 ? 68.331 -0.582 78.990 1.00 35.38 813 GLY A C 1
ATOM 3912 O O . GLY B 2 490 ? 68.712 0.365 79.678 1.00 33.10 813 GLY A O 1
ATOM 3913 N N . TYR B 2 491 ? 67.068 -1.009 78.989 1.00 33.19 814 TYR A N 1
ATOM 3914 C CA . TYR B 2 491 ? 66.039 -0.376 79.817 1.00 36.45 814 TYR A CA 1
ATOM 3915 C C . TYR B 2 491 ? 64.830 -1.292 80.094 1.00 39.92 814 TYR A C 1
ATOM 3916 O O . TYR B 2 491 ? 64.642 -2.319 79.424 1.00 40.66 814 TYR A O 1
ATOM 3925 N N . VAL B 2 492 ? 64.018 -0.895 81.080 1.00 36.55 815 VAL A N 1
ATOM 3926 C CA . VAL B 2 492 ? 62.788 -1.603 81.464 1.00 31.21 815 VAL A CA 1
ATOM 3927 C C . VAL B 2 492 ? 61.668 -0.558 81.501 1.00 28.53 815 VAL A C 1
ATOM 3928 O O . VAL B 2 492 ? 61.940 0.629 81.666 1.00 31.13 815 VAL A O 1
ATOM 3932 N N . GLU B 2 493 ? 60.422 -0.980 81.319 1.00 26.54 816 GLU A N 1
ATOM 3933 C CA . GLU B 2 493 ? 59.306 -0.038 81.326 1.00 32.17 816 GLU A CA 1
ATOM 3934 C C . GLU B 2 493 ? 58.188 -0.416 82.281 1.00 33.08 816 GLU A C 1
ATOM 3935 O O . GLU B 2 493 ? 58.076 -1.563 82.705 1.00 34.55 816 GLU A O 1
ATOM 3941 N N . THR B 2 494 ? 57.328 0.556 82.570 1.00 31.02 817 THR A N 1
ATOM 3942 C CA . THR B 2 494 ? 56.173 0.340 83.432 1.00 27.92 817 THR A CA 1
ATOM 3943 C C . THR B 2 494 ? 54.990 0.036 82.519 1.00 27.82 817 THR A C 1
ATOM 3944 O O . THR B 2 494 ? 55.121 0.064 81.298 1.00 29.44 817 THR A O 1
ATOM 3948 N N . LEU B 2 495 ? 53.838 -0.257 83.106 1.00 28.20 818 LEU A N 1
ATOM 3949 C CA . LEU B 2 495 ? 52.648 -0.555 82.321 1.00 29.45 818 LEU A CA 1
ATOM 3950 C C . LEU B 2 495 ? 52.229 0.616 81.431 1.00 34.82 818 LEU A C 1
ATOM 3951 O O . LEU B 2 495 ? 51.635 0.407 80.372 1.00 35.85 818 LEU A O 1
ATOM 3956 N N . ASP B 2 496 ? 52.520 1.843 81.860 1.00 32.35 819 ASP A N 1
ATOM 3957 C CA . ASP B 2 496 ? 52.153 3.018 81.081 1.00 30.87 819 ASP A CA 1
ATOM 3958 C C . ASP B 2 496 ? 53.219 3.438 80.072 1.00 31.81 819 ASP A C 1
ATOM 3959 O O . ASP B 2 496 ? 52.980 4.314 79.238 1.00 33.74 819 ASP A O 1
ATOM 3964 N N . GLY B 2 497 ? 54.398 2.832 80.151 1.00 29.36 820 GLY A N 1
ATOM 3965 C CA . GLY B 2 497 ? 55.438 3.164 79.195 1.00 30.09 820 GLY A CA 1
ATOM 3966 C C . GLY B 2 497 ? 56.643 3.896 79.731 1.00 28.27 820 GLY A C 1
ATOM 3967 O O . GLY B 2 497 ? 57.592 4.146 78.990 1.00 32.62 820 GLY A O 1
ATOM 3968 N N . ARG B 2 498 ? 56.593 4.263 81.005 1.00 25.10 821 ARG A N 1
ATOM 3969 C CA . ARG B 2 498 ? 57.692 4.959 81.664 1.00 24.82 821 ARG A CA 1
ATOM 3970 C C . ARG B 2 498 ? 58.939 4.066 81.646 1.00 27.37 821 ARG A C 1
ATOM 3971 O O . ARG B 2 498 ? 58.849 2.861 81.876 1.00 26.11 821 ARG A O 1
ATOM 3979 N N . ARG B 2 499 ? 60.097 4.651 81.356 1.00 28.61 822 ARG A N 1
ATOM 3980 C CA . ARG B 2 499 ? 61.327 3.869 81.277 1.00 29.97 822 ARG A CA 1
ATOM 3981 C C . ARG B 2 499 ? 62.388 4.208 82.297 1.00 29.62 822 ARG A C 1
ATOM 3982 O O . ARG B 2 499 ? 62.524 5.362 82.706 1.00 29.95 822 ARG A O 1
ATOM 3990 N N . LEU B 2 500 ? 63.142 3.184 82.693 1.00 27.42 823 LEU A N 1
ATOM 3991 C CA . LEU B 2 500 ? 64.274 3.352 83.594 1.00 31.34 823 LEU A CA 1
ATOM 3992 C C . LEU B 2 500 ? 65.441 2.766 82.815 1.00 35.37 823 LEU A C 1
ATOM 3993 O O . LEU B 2 500 ? 65.424 1.585 82.470 1.00 36.66 823 LEU A O 1
ATOM 3998 N N . TYR B 2 501 ? 66.417 3.606 82.490 1.00 35.64 824 TYR A N 1
ATOM 3999 C CA . TYR B 2 501 ? 67.582 3.165 81.742 1.00 36.96 824 TYR A CA 1
ATOM 4000 C C . TYR B 2 501 ? 68.603 2.578 82.697 1.00 37.72 824 TYR A C 1
ATOM 4001 O O . TYR B 2 501 ? 68.875 3.151 83.750 1.00 37.58 824 TYR A O 1
ATOM 4010 N N . LEU B 2 502 ? 69.137 1.414 82.330 1.00 41.42 825 LEU A N 1
ATOM 4011 C CA . LEU B 2 502 ? 70.117 0.697 83.141 1.00 42.08 825 LEU A CA 1
ATOM 4012 C C . LEU B 2 502 ? 71.466 0.576 82.432 1.00 44.52 825 LEU A C 1
ATOM 4013 O O . LEU B 2 502 ? 71.733 -0.415 81.758 1.00 45.90 825 LEU A O 1
ATOM 4018 N N . PRO B 2 503 ? 72.336 1.595 82.588 1.00 44.53 826 PRO A N 1
ATOM 4019 C CA . PRO B 2 503 ? 73.665 1.609 81.963 1.00 47.51 826 PRO A CA 1
ATOM 4020 C C . PRO B 2 503 ? 74.662 0.569 82.481 1.00 50.61 826 PRO A C 1
ATOM 4021 O O . PRO B 2 503 ? 75.627 0.227 81.788 1.00 52.58 826 PRO A O 1
ATOM 4025 N N . ASP B 2 504 ? 74.431 0.059 83.688 1.00 53.19 827 ASP A N 1
ATOM 4026 C CA . ASP B 2 504 ? 75.326 -0.941 84.266 1.00 52.37 827 ASP A CA 1
ATOM 4027 C C . ASP B 2 504 ? 74.808 -2.370 84.138 1.00 51.50 827 ASP A C 1
ATOM 4028 O O . ASP B 2 504 ? 75.261 -3.255 84.856 1.00 53.21 827 ASP A O 1
ATOM 4033 N N . ILE B 2 505 ? 73.890 -2.602 83.202 1.00 52.80 828 ILE A N 1
ATOM 4034 C CA . ILE B 2 505 ? 73.298 -3.931 83.004 1.00 56.19 828 ILE A CA 1
ATOM 4035 C C . ILE B 2 505 ? 74.294 -4.940 82.412 1.00 58.42 828 ILE A C 1
ATOM 4036 O O . ILE B 2 505 ? 74.206 -6.140 82.672 1.00 60.23 828 ILE A O 1
ATOM 4041 N N . LYS B 2 506 ? 75.254 -4.437 81.644 1.00 62.41 829 LYS A N 1
ATOM 4042 C CA . LYS B 2 506 ? 76.287 -5.264 81.022 1.00 66.38 829 LYS A CA 1
ATOM 4043 C C . LYS B 2 506 ? 77.632 -4.687 81.474 1.00 70.60 829 LYS A C 1
ATOM 4044 O O . LYS B 2 506 ? 78.644 -4.837 80.794 1.00 73.42 829 LYS A O 1
ATOM 4050 N N . SER B 2 507 ? 77.628 -4.081 82.661 1.00 75.98 830 SER A N 1
ATOM 4051 C CA . SER B 2 507 ? 78.789 -3.403 83.252 1.00 80.83 830 SER A CA 1
ATOM 4052 C C . SER B 2 507 ? 80.169 -4.037 83.224 1.00 84.43 830 SER A C 1
ATOM 4053 O O . SER B 2 507 ? 81.163 -3.310 83.120 1.00 89.51 830 SER A O 1
ATOM 4056 N N . SER B 2 508 ? 80.226 -5.365 83.340 1.00 84.79 831 SER A N 1
ATOM 4057 C CA . SER B 2 508 ? 81.483 -6.137 83.391 1.00 86.00 831 SER A CA 1
ATOM 4058 C C . SER B 2 508 ? 82.024 -6.072 84.825 1.00 84.88 831 SER A C 1
ATOM 4059 O O . SER B 2 508 ? 82.983 -6.760 85.180 1.00 84.24 831 SER A O 1
ATOM 4062 N N . ASN B 2 509 ? 81.398 -5.213 85.627 1.00 82.95 832 ASN A N 1
ATOM 4063 C CA . ASN B 2 509 ? 81.721 -5.040 87.034 1.00 80.50 832 ASN A CA 1
ATOM 4064 C C . ASN B 2 509 ? 80.699 -5.968 87.703 1.00 80.77 832 ASN A C 1
ATOM 4065 O O . ASN B 2 509 ? 79.560 -6.071 87.246 1.00 81.47 832 ASN A O 1
ATOM 4070 N N . GLY B 2 510 ? 81.121 -6.679 88.743 1.00 80.46 833 GLY A N 1
ATOM 4071 C CA . GLY B 2 510 ? 80.233 -7.606 89.428 1.00 77.65 833 GLY A CA 1
ATOM 4072 C C . GLY B 2 510 ? 79.062 -7.010 90.193 1.00 76.55 833 GLY A C 1
ATOM 4073 O O . GLY B 2 510 ? 77.909 -7.185 89.796 1.00 78.41 833 GLY A O 1
ATOM 4074 N N . ALA B 2 511 ? 79.356 -6.320 91.294 1.00 73.05 834 ALA A N 1
ATOM 4075 C CA . ALA B 2 511 ? 78.332 -5.709 92.141 1.00 72.17 834 ALA A CA 1
ATOM 4076 C C . ALA B 2 511 ? 77.571 -4.567 91.476 1.00 72.41 834 ALA A C 1
ATOM 4077 O O . ALA B 2 511 ? 76.382 -4.361 91.742 1.00 72.70 834 ALA A O 1
ATOM 4079 N N . ARG B 2 512 ? 78.266 -3.820 90.624 1.00 70.68 835 ARG A N 1
ATOM 4080 C CA . ARG B 2 512 ? 77.676 -2.695 89.909 1.00 66.49 835 ARG A CA 1
ATOM 4081 C C . ARG B 2 512 ? 76.626 -3.212 88.918 1.00 63.35 835 ARG A C 1
ATOM 4082 O O . ARG B 2 512 ? 75.629 -2.542 88.644 1.00 64.01 835 ARG A O 1
ATOM 4090 N N . ARG B 2 513 ? 76.844 -4.423 88.410 1.00 58.54 836 ARG A N 1
ATOM 4091 C CA . ARG B 2 513 ? 75.918 -5.038 87.466 1.00 56.90 836 ARG A CA 1
ATOM 4092 C C . ARG B 2 513 ? 74.784 -5.729 88.203 1.00 57.01 836 ARG A C 1
ATOM 4093 O O . ARG B 2 513 ? 73.704 -5.926 87.647 1.00 57.86 836 ARG A O 1
ATOM 4101 N N . ALA B 2 514 ? 75.050 -6.129 89.445 1.00 55.95 837 ALA A N 1
ATOM 4102 C CA . ALA B 2 514 ? 74.050 -6.793 90.280 1.00 53.50 837 ALA A CA 1
ATOM 4103 C C . ALA B 2 514 ? 72.966 -5.784 90.645 1.00 50.68 837 ALA A C 1
ATOM 4104 O O . ALA B 2 514 ? 71.775 -6.102 90.657 1.00 48.38 837 ALA A O 1
ATOM 4106 N N . ALA B 2 515 ? 73.406 -4.560 90.925 1.00 47.61 838 ALA A N 1
ATOM 4107 C CA . ALA B 2 515 ? 72.519 -3.465 91.281 1.00 44.68 838 ALA A CA 1
ATOM 4108 C C . ALA B 2 515 ? 71.583 -3.162 90.116 1.00 43.19 838 ALA A C 1
ATOM 4109 O O . ALA B 2 515 ? 70.374 -2.979 90.300 1.00 42.40 838 ALA A O 1
ATOM 4111 N N . ALA B 2 516 ? 72.146 -3.158 88.911 1.00 43.41 839 ALA A N 1
ATOM 4112 C CA . ALA B 2 516 ? 71.384 -2.876 87.701 1.00 45.00 839 ALA A CA 1
ATOM 4113 C C . ALA B 2 516 ? 70.343 -3.948 87.406 1.00 45.74 839 ALA A C 1
ATOM 4114 O O . ALA B 2 516 ? 69.319 -3.676 86.781 1.00 47.21 839 ALA A O 1
ATOM 4116 N N . GLU B 2 517 ? 70.611 -5.171 87.850 1.00 47.66 840 GLU A N 1
ATOM 4117 C CA . GLU B 2 517 ? 69.683 -6.273 87.633 1.00 49.08 840 GLU A CA 1
ATOM 4118 C C . GLU B 2 517 ? 68.557 -6.243 88.654 1.00 47.59 840 GLU A C 1
ATOM 4119 O O . GLU B 2 517 ? 67.424 -6.633 88.358 1.00 44.80 840 GLU A O 1
ATOM 4125 N N . ARG B 2 518 ? 68.876 -5.771 89.857 1.00 45.46 841 ARG A N 1
ATOM 4126 C CA . ARG B 2 518 ? 67.884 -5.645 90.913 1.00 43.38 841 ARG A CA 1
ATOM 4127 C C . ARG B 2 518 ? 66.921 -4.539 90.505 1.00 41.10 841 ARG A C 1
ATOM 4128 O O . ARG B 2 518 ? 65.701 -4.695 90.601 1.00 41.68 841 ARG A O 1
ATOM 4136 N N . ALA B 2 519 ? 67.488 -3.443 90.000 1.00 38.73 842 ALA A N 1
ATOM 4137 C CA . ALA B 2 519 ? 66.714 -2.293 89.540 1.00 36.43 842 ALA A CA 1
ATOM 4138 C C . ALA B 2 519 ? 65.830 -2.692 88.358 1.00 36.44 842 ALA A C 1
ATOM 4139 O O . ALA B 2 519 ? 64.749 -2.139 88.165 1.00 38.75 842 ALA A O 1
ATOM 4141 N N . ALA B 2 520 ? 66.290 -3.676 87.589 1.00 37.82 843 ALA A N 1
ATOM 4142 C CA . ALA B 2 520 ? 65.554 -4.172 86.435 1.00 34.28 843 ALA A CA 1
ATOM 4143 C C . ALA B 2 520 ? 64.263 -4.850 86.857 1.00 33.74 843 ALA A C 1
ATOM 4144 O O . ALA B 2 520 ? 63.232 -4.666 86.220 1.00 36.95 843 ALA A O 1
ATOM 4146 N N . ILE B 2 521 ? 64.321 -5.630 87.934 1.00 33.74 844 ILE A N 1
ATOM 4147 C CA . ILE B 2 521 ? 63.151 -6.338 88.443 1.00 33.28 844 ILE A CA 1
ATOM 4148 C C . ILE B 2 521 ? 62.218 -5.414 89.220 1.00 35.20 844 ILE A C 1
ATOM 4149 O O . ILE B 2 521 ? 60.993 -5.508 89.110 1.00 34.80 844 ILE A O 1
ATOM 4154 N N . ASN B 2 522 ? 62.820 -4.509 89.984 1.00 35.85 845 ASN A N 1
ATOM 4155 C CA . ASN B 2 522 ? 62.098 -3.558 90.822 1.00 38.10 845 ASN A CA 1
ATOM 4156 C C . ASN B 2 522 ? 61.354 -2.418 90.113 1.00 38.36 845 ASN A C 1
ATOM 4157 O O . ASN B 2 522 ? 60.148 -2.251 90.312 1.00 40.28 845 ASN A O 1
ATOM 4162 N N . ALA B 2 523 ? 62.072 -1.639 89.304 1.00 33.66 846 ALA A N 1
ATOM 4163 C CA . ALA B 2 523 ? 61.496 -0.489 88.603 1.00 30.89 846 ALA A CA 1
ATOM 4164 C C . ALA B 2 523 ? 60.123 -0.666 87.960 1.00 27.53 846 ALA A C 1
ATOM 4165 O O . ALA B 2 523 ? 59.283 0.211 88.078 1.00 30.14 846 ALA A O 1
ATOM 4167 N N . PRO B 2 524 ? 59.883 -1.781 87.243 1.00 29.80 847 PRO A N 1
ATOM 4168 C CA . PRO B 2 524 ? 58.561 -1.962 86.625 1.00 26.41 847 PRO A CA 1
ATOM 4169 C C . PRO B 2 524 ? 57.378 -1.954 87.603 1.00 28.80 847 PRO A C 1
ATOM 4170 O O . PRO B 2 524 ? 56.288 -1.496 87.263 1.00 26.69 847 PRO A O 1
ATOM 4174 N N . MET B 2 525 ? 57.590 -2.462 88.814 1.00 29.96 848 MET A N 1
ATOM 4175 C CA . MET B 2 525 ? 56.525 -2.499 89.817 1.00 31.73 848 MET A CA 1
ATOM 4176 C C . MET B 2 525 ? 56.403 -1.184 90.584 1.00 27.24 848 MET A C 1
ATOM 4177 O O . MET B 2 525 ? 55.302 -0.692 90.819 1.00 28.01 848 MET A O 1
ATOM 4182 N N . GLN B 2 526 ? 57.541 -0.591 90.911 1.00 24.06 849 GLN A N 1
ATOM 4183 C CA . GLN B 2 526 ? 57.584 0.670 91.630 1.00 28.87 849 GLN A CA 1
ATOM 4184 C C . GLN B 2 526 ? 57.114 1.827 90.739 1.00 30.42 849 GLN A C 1
ATOM 4185 O O . GLN B 2 526 ? 56.363 2.707 91.174 1.00 29.33 849 GLN A O 1
ATOM 4191 N N . GLY B 2 527 ? 57.571 1.809 89.489 1.00 28.12 850 GLY A N 1
ATOM 4192 C CA . GLY B 2 527 ? 57.196 2.828 88.525 1.00 23.63 850 GLY A CA 1
ATOM 4193 C C . GLY B 2 527 ? 55.719 2.749 88.212 1.00 21.21 850 GLY A C 1
ATOM 4194 O O . GLY B 2 527 ? 55.062 3.778 88.070 1.00 27.76 850 GLY A O 1
ATOM 4195 N N . THR B 2 528 ? 55.192 1.534 88.098 1.00 21.59 851 THR A N 1
ATOM 4196 C CA . THR B 2 528 ? 53.769 1.349 87.821 1.00 23.66 851 THR A CA 1
ATOM 4197 C C . THR B 2 528 ? 52.929 1.848 89.010 1.00 27.01 851 THR A C 1
ATOM 4198 O O . THR B 2 528 ? 51.851 2.418 88.820 1.00 28.42 851 THR A O 1
ATOM 4202 N N . ALA B 2 529 ? 53.423 1.642 90.231 1.00 24.24 852 ALA A N 1
ATOM 4203 C CA . ALA B 2 529 ? 52.716 2.112 91.422 1.00 24.11 852 ALA A CA 1
ATOM 4204 C C . ALA B 2 529 ? 52.658 3.634 91.316 1.00 25.59 852 ALA A C 1
ATOM 4205 O O . ALA B 2 529 ? 51.589 4.242 91.450 1.00 26.61 852 ALA A O 1
ATOM 4207 N N . ALA B 2 530 ? 53.816 4.227 91.019 1.00 25.46 853 ALA A N 1
ATOM 4208 C CA . ALA B 2 530 ? 53.947 5.672 90.859 1.00 24.13 853 ALA A CA 1
ATOM 4209 C C . ALA B 2 530 ? 52.967 6.210 89.813 1.00 26.54 853 ALA A C 1
ATOM 4210 O O . ALA B 2 530 ? 52.236 7.158 90.084 1.00 28.91 853 ALA A O 1
ATOM 4212 N N . ASP B 2 531 ? 52.923 5.580 88.639 1.00 25.79 854 ASP A N 1
ATOM 4213 C CA . ASP B 2 531 ? 52.029 6.015 87.570 1.00 23.04 854 ASP A CA 1
ATOM 4214 C C . ASP B 2 531 ? 50.588 5.985 88.026 1.00 24.86 854 ASP A C 1
ATOM 4215 O O . ASP B 2 531 ? 49.821 6.900 87.724 1.00 26.41 854 ASP A O 1
ATOM 4220 N N . ILE B 2 532 ? 50.219 4.928 88.747 1.00 27.22 855 ILE A N 1
ATOM 4221 C CA . ILE B 2 532 ? 48.845 4.770 89.238 1.00 29.19 855 ILE A CA 1
ATOM 4222 C C . ILE B 2 532 ? 48.470 5.862 90.234 1.00 28.21 855 ILE A C 1
ATOM 4223 O O . ILE B 2 532 ? 47.396 6.471 90.138 1.00 25.94 855 ILE A O 1
ATOM 4228 N N . ILE B 2 533 ? 49.390 6.143 91.153 1.00 28.68 856 ILE A N 1
ATOM 4229 C CA . ILE B 2 533 ? 49.168 7.172 92.156 1.00 27.16 856 ILE A CA 1
ATOM 4230 C C . ILE B 2 533 ? 48.979 8.546 91.495 1.00 25.38 856 ILE A C 1
ATOM 4231 O O . ILE B 2 533 ? 48.074 9.296 91.865 1.00 24.17 856 ILE A O 1
ATOM 4236 N N . LYS B 2 534 ? 49.784 8.837 90.473 1.00 25.19 857 LYS A N 1
ATOM 4237 C CA . LYS B 2 534 ? 49.689 10.113 89.757 1.00 19.41 857 LYS A CA 1
ATOM 4238 C C . LYS B 2 534 ? 48.366 10.244 89.010 1.00 20.60 857 LYS A C 1
ATOM 4239 O O . LYS B 2 534 ? 47.739 11.301 89.036 1.00 21.79 857 LYS A O 1
ATOM 4245 N N . ARG B 2 535 ? 47.907 9.149 88.406 1.00 25.19 858 ARG A N 1
ATOM 4246 C CA . ARG B 2 535 ? 46.638 9.152 87.679 1.00 24.15 858 ARG A CA 1
ATOM 4247 C C . ARG B 2 535 ? 45.461 9.374 88.635 1.00 26.55 858 ARG A C 1
ATOM 4248 O O . ARG B 2 535 ? 44.475 10.020 88.271 1.00 23.51 858 ARG A O 1
ATOM 4256 N N . ALA B 2 536 ? 45.565 8.843 89.854 1.00 24.78 859 ALA A N 1
ATOM 4257 C CA . ALA B 2 536 ? 44.500 9.011 90.850 1.00 26.14 859 ALA A CA 1
ATOM 4258 C C . ALA B 2 536 ? 44.453 10.475 91.300 1.00 24.38 859 ALA A C 1
ATOM 4259 O O . ALA B 2 536 ? 43.378 11.058 91.448 1.00 25.40 859 ALA A O 1
ATOM 4261 N N . MET B 2 537 ? 45.629 11.073 91.466 1.00 22.86 860 MET A N 1
ATOM 4262 C CA . MET B 2 537 ? 45.735 12.467 91.871 1.00 22.06 860 MET A CA 1
ATOM 4263 C C . MET B 2 537 ? 45.063 13.378 90.845 1.00 25.08 860 MET A C 1
ATOM 4264 O O . MET B 2 537 ? 44.281 14.269 91.201 1.00 22.80 860 MET A O 1
ATOM 4269 N N . ILE B 2 538 ? 45.352 13.132 89.569 1.00 22.14 861 ILE A N 1
ATOM 4270 C CA . ILE B 2 538 ? 44.765 13.915 88.490 1.00 21.17 861 ILE A CA 1
ATOM 4271 C C . ILE B 2 538 ? 43.248 13.707 88.473 1.00 20.10 861 ILE A C 1
ATOM 4272 O O . ILE B 2 538 ? 42.491 14.669 88.377 1.00 26.18 861 ILE A O 1
ATOM 4277 N N . ALA B 2 539 ? 42.803 12.462 88.618 1.00 22.84 862 ALA A N 1
ATOM 4278 C CA . ALA B 2 539 ? 41.372 12.163 88.610 1.00 24.49 862 ALA A CA 1
ATOM 4279 C C . ALA B 2 539 ? 40.643 12.800 89.793 1.00 26.86 862 ALA A C 1
ATOM 4280 O O . ALA B 2 539 ? 39.580 13.404 89.618 1.00 23.78 862 ALA A O 1
ATOM 4282 N N . VAL B 2 540 ? 41.225 12.691 90.989 1.00 25.55 863 VAL A N 1
ATOM 4283 C CA . VAL B 2 540 ? 40.608 13.273 92.179 1.00 26.59 863 VAL A CA 1
ATOM 4284 C C . VAL B 2 540 ? 40.627 14.800 92.100 1.00 26.13 863 VAL A C 1
ATOM 4285 O O . VAL B 2 540 ? 39.652 15.455 92.457 1.00 27.33 863 VAL A O 1
ATOM 4289 N N . ASP B 2 541 ? 41.727 15.366 91.607 1.00 25.00 864 ASP A N 1
ATOM 4290 C CA . ASP B 2 541 ? 41.836 16.817 91.484 1.00 21.83 864 ASP A CA 1
ATOM 4291 C C . ASP B 2 541 ? 40.833 17.368 90.469 1.00 24.50 864 ASP A C 1
ATOM 4292 O O . ASP B 2 541 ? 40.273 18.446 90.667 1.00 26.76 864 ASP A O 1
ATOM 4297 N N . ALA B 2 542 ? 40.600 16.618 89.394 1.00 24.61 865 ALA A N 1
ATOM 4298 C CA . ALA B 2 542 ? 39.666 17.029 88.350 1.00 25.21 865 ALA A CA 1
ATOM 4299 C C . ALA B 2 542 ? 38.256 17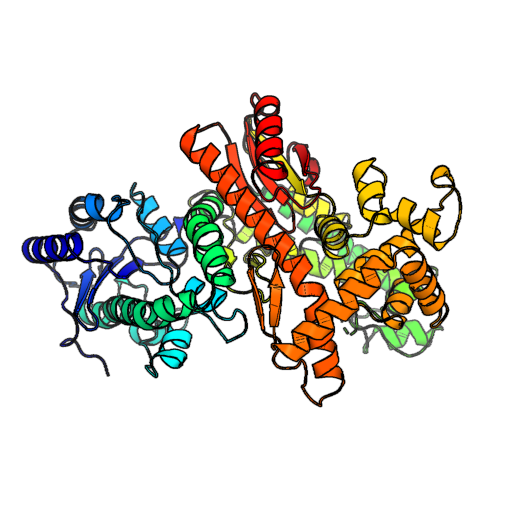.130 88.909 1.00 26.22 865 ALA A C 1
ATOM 4300 O O . ALA B 2 542 ? 37.525 18.067 88.595 1.00 28.63 865 ALA A O 1
ATOM 4302 N N . TRP B 2 543 ? 37.875 16.148 89.723 1.00 26.75 866 TRP A N 1
ATOM 4303 C CA . TRP B 2 543 ? 36.560 16.132 90.360 1.00 27.63 866 TRP A CA 1
ATOM 4304 C C . TRP B 2 543 ? 36.448 17.329 91.327 1.00 29.08 866 TRP A C 1
ATOM 4305 O O . TRP B 2 543 ? 35.432 18.031 91.355 1.00 30.16 866 TRP A O 1
ATOM 4316 N N . LEU B 2 544 ? 37.511 17.564 92.094 1.00 27.83 867 LEU A N 1
ATOM 4317 C CA . LEU B 2 544 ? 37.580 18.664 93.053 1.00 25.59 867 LEU A CA 1
ATOM 4318 C C . LEU B 2 544 ? 37.352 20.013 92.364 1.00 29.19 867 LEU A C 1
ATOM 4319 O O . LEU B 2 544 ? 36.522 20.819 92.801 1.00 30.59 867 LEU A O 1
ATOM 4324 N N . GLN B 2 545 ? 38.062 20.236 91.261 1.00 29.10 868 GLN A N 1
ATOM 4325 C CA . GLN B 2 545 ? 37.946 21.484 90.515 1.00 29.83 868 GLN A CA 1
ATOM 4326 C C . GLN B 2 545 ? 36.572 21.669 89.898 1.00 29.62 868 GLN A C 1
ATOM 4327 O O . GLN B 2 545 ? 36.022 22.766 89.934 1.00 33.14 868 GLN A O 1
ATOM 4333 N N . ALA B 2 546 ? 36.012 20.596 89.350 1.00 29.26 869 ALA A N 1
ATOM 4334 C CA . ALA B 2 546 ? 34.702 20.664 88.711 1.00 29.61 869 ALA A CA 1
ATOM 4335 C C . ALA B 2 546 ? 33.515 20.763 89.666 1.00 33.60 869 ALA A C 1
ATOM 4336 O O . ALA B 2 546 ? 32.672 21.649 89.510 1.00 34.53 869 ALA A O 1
ATOM 4338 N N . GLU B 2 547 ? 33.453 19.871 90.655 1.00 34.74 870 GLU A N 1
ATOM 4339 C CA . GLU B 2 547 ? 32.344 19.858 91.609 1.00 38.22 870 GLU A CA 1
ATOM 4340 C C . GLU B 2 547 ? 32.462 20.776 92.824 1.00 39.86 870 GLU A C 1
ATOM 4341 O O . GLU B 2 547 ? 31.459 21.057 93.479 1.00 44.43 870 GLU A O 1
ATOM 4347 N N . GLN B 2 548 ? 33.679 21.203 93.155 1.00 37.32 871 GLN A N 1
ATOM 4348 C CA . GLN B 2 548 ? 33.913 22.108 94.286 1.00 35.78 871 GLN A CA 1
ATOM 4349 C C . GLN B 2 548 ? 33.380 21.677 95.658 1.00 33.23 871 GLN A C 1
ATOM 4350 O O . GLN B 2 548 ? 32.857 22.505 96.408 1.00 31.39 871 GLN A O 1
ATOM 4356 N N . PRO B 2 549 ? 33.531 20.391 96.020 1.00 31.95 872 PRO A N 1
ATOM 4357 C CA . PRO B 2 549 ? 33.044 19.921 97.321 1.00 30.09 872 PRO A CA 1
ATOM 4358 C C . PRO B 2 549 ? 33.889 20.507 98.459 1.00 32.77 872 PRO A C 1
ATOM 4359 O O . PRO B 2 549 ? 34.883 21.186 98.205 1.00 31.99 872 PRO A O 1
ATOM 4363 N N . ARG B 2 550 ? 33.483 20.274 99.705 1.00 31.18 873 ARG A N 1
ATOM 4364 C CA . ARG B 2 550 ? 34.228 20.788 100.856 1.00 28.75 873 ARG A CA 1
ATOM 4365 C C . ARG B 2 550 ? 35.368 19.861 101.236 1.00 28.68 873 ARG A C 1
ATOM 4366 O O . ARG B 2 550 ? 35.382 19.273 102.322 1.00 27.12 873 ARG A O 1
ATOM 4374 N N . VAL B 2 551 ? 36.342 19.762 100.333 1.00 27.72 874 VAL A N 1
ATOM 4375 C CA . VAL B 2 551 ? 37.504 18.909 100.528 1.00 24.56 874 VAL A CA 1
ATOM 4376 C C . VAL B 2 551 ? 38.762 19.452 99.837 1.00 26.53 874 VAL A C 1
ATOM 4377 O O . VAL B 2 551 ? 38.677 20.087 98.788 1.00 26.74 874 VAL A O 1
ATOM 4381 N N . ARG B 2 552 ? 39.905 19.281 100.507 1.00 27.27 875 ARG A N 1
ATOM 4382 C CA . ARG B 2 552 ? 41.225 19.686 100.019 1.00 24.37 875 ARG A CA 1
ATOM 4383 C C . ARG B 2 552 ? 42.112 18.451 100.011 1.00 26.45 875 ARG A C 1
ATOM 4384 O O . ARG B 2 552 ? 42.006 17.621 100.909 1.00 27.99 875 ARG A O 1
ATOM 4392 N N . MET B 2 553 ? 42.990 18.332 99.018 1.00 27.27 876 MET A N 1
ATOM 4393 C CA . MET B 2 553 ? 43.942 17.221 98.968 1.00 25.42 876 MET A CA 1
ATOM 4394 C C . MET B 2 553 ? 45.195 17.843 99.585 1.00 25.48 876 MET A C 1
ATOM 4395 O O . MET B 2 553 ? 45.769 18.777 99.021 1.00 30.07 876 MET A O 1
ATOM 4400 N N . ILE B 2 554 ? 45.616 17.345 100.744 1.00 23.89 877 ILE A N 1
ATOM 4401 C CA . ILE B 2 554 ? 46.758 17.934 101.434 1.00 18.47 877 ILE A CA 1
ATOM 4402 C C . ILE B 2 554 ? 48.103 17.234 101.382 1.00 19.38 877 ILE A C 1
ATOM 4403 O O . ILE B 2 554 ? 49.131 17.884 101.563 1.00 23.98 877 ILE A O 1
ATOM 4408 N N . MET B 2 555 ? 48.119 15.924 101.162 1.00 21.45 878 MET A N 1
ATOM 4409 C CA . MET B 2 555 ? 49.391 15.194 101.103 1.00 22.79 878 MET A CA 1
ATOM 4410 C C . MET B 2 555 ? 49.387 13.984 100.178 1.00 23.64 878 MET A C 1
ATOM 4411 O O . MET B 2 555 ? 48.341 13.472 99.773 1.00 24.53 878 MET A O 1
ATOM 4416 N N . GLN B 2 556 ? 50.595 13.516 99.898 1.00 23.74 879 GLN A N 1
ATOM 4417 C CA . GLN B 2 556 ? 50.827 12.332 99.101 1.00 23.23 879 GLN A CA 1
ATOM 4418 C C . GLN B 2 556 ? 52.101 11.768 99.717 1.00 23.75 879 GLN A C 1
ATOM 4419 O O . GLN B 2 556 ? 53.140 12.437 99.770 1.00 25.32 879 GLN A O 1
ATOM 4425 N N . VAL B 2 557 ? 51.987 10.573 100.276 1.00 22.99 880 VAL A N 1
ATOM 4426 C CA . VAL B 2 557 ? 53.123 9.911 100.903 1.00 26.50 880 VAL A CA 1
ATOM 4427 C C . VAL B 2 557 ? 52.956 8.420 100.648 1.00 25.56 880 VAL A C 1
ATOM 4428 O O . VAL B 2 557 ? 51.875 7.859 100.859 1.00 26.71 880 VAL A O 1
ATOM 4432 N N . HIS B 2 558 ? 54.003 7.808 100.100 1.00 27.21 881 HIS A N 1
ATOM 4433 C CA . HIS B 2 558 ? 53.987 6.381 99.767 1.00 31.93 881 HIS A CA 1
ATOM 4434 C C . HIS B 2 558 ? 52.806 6.077 98.831 1.00 30.41 881 HIS A C 1
ATOM 4435 O O . HIS B 2 558 ? 52.695 6.701 97.770 1.00 29.02 881 HIS A O 1
ATOM 4442 N N . ASP B 2 559 ? 51.905 5.177 99.229 1.00 28.27 882 ASP A N 1
ATOM 4443 C CA . ASP B 2 559 ? 50.753 4.836 98.387 1.00 27.29 882 ASP A CA 1
ATOM 4444 C C . ASP B 2 559 ? 49.431 5.438 98.847 1.00 26.54 882 ASP A C 1
ATOM 4445 O O . ASP B 2 559 ? 48.368 4.923 98.490 1.00 24.58 882 ASP A O 1
ATOM 4450 N N . GLU B 2 560 ? 49.484 6.520 99.624 1.00 29.63 883 GLU A N 1
ATOM 4451 C CA . GLU B 2 560 ? 48.257 7.135 100.122 1.00 28.80 883 GLU A CA 1
ATOM 4452 C C . GLU B 2 560 ? 48.128 8.607 99.785 1.00 26.89 883 GLU A C 1
ATOM 4453 O O . GLU B 2 560 ? 49.124 9.306 99.568 1.00 23.54 883 GLU A O 1
ATOM 4459 N N . LEU B 2 561 ? 46.877 9.049 99.716 1.00 26.52 884 LEU A N 1
ATOM 4460 C CA . LEU B 2 561 ? 46.535 10.440 99.466 1.00 28.98 884 LEU A CA 1
ATOM 4461 C C . LEU B 2 561 ? 45.783 10.876 100.723 1.00 31.38 884 LEU A C 1
ATOM 4462 O O . LEU B 2 561 ? 44.890 10.157 101.195 1.00 29.50 884 LEU A O 1
ATOM 4467 N N . VAL B 2 562 ? 46.164 12.027 101.279 1.00 29.41 885 VAL A N 1
ATOM 4468 C CA . VAL B 2 562 ? 45.520 12.538 102.484 1.00 24.53 885 VAL A CA 1
ATOM 4469 C C . VAL B 2 562 ? 44.699 13.786 102.166 1.00 25.01 885 VAL A C 1
ATOM 4470 O O . VAL B 2 562 ? 45.150 14.648 101.411 1.00 24.50 885 VAL A O 1
ATOM 4474 N N . PHE B 2 563 ? 43.495 13.860 102.740 1.00 24.38 886 PHE A N 1
ATOM 4475 C CA . PHE B 2 563 ? 42.560 14.970 102.525 1.00 20.62 886 PHE A CA 1
ATOM 4476 C C . PHE B 2 563 ? 42.023 15.559 103.822 1.00 27.78 886 PHE A C 1
ATOM 4477 O O . PHE B 2 563 ? 42.193 14.991 104.902 1.00 28.03 886 PHE A O 1
ATOM 4485 N N . GLU B 2 564 ? 41.369 16.709 103.680 1.00 26.26 887 GLU A N 1
ATOM 4486 C CA . GLU B 2 564 ? 40.674 17.387 104.767 1.00 26.39 887 GLU A CA 1
ATOM 4487 C C . GLU B 2 564 ? 39.267 17.393 104.194 1.00 27.99 887 GLU A C 1
ATOM 4488 O O . GLU B 2 564 ? 39.050 17.848 103.072 1.00 25.14 887 GLU A O 1
ATOM 4494 N N . VAL B 2 565 ? 38.329 16.803 104.919 1.00 26.56 888 VAL A N 1
ATOM 4495 C CA . VAL B 2 565 ? 36.956 16.723 104.449 1.00 25.15 888 VAL A CA 1
ATOM 4496 C C . VAL B 2 565 ? 36.024 17.269 105.510 1.00 26.65 888 VAL A C 1
ATOM 4497 O O . VAL B 2 565 ? 36.252 17.061 106.697 1.00 31.80 888 VAL A O 1
ATOM 4501 N N . HIS B 2 566 ? 34.982 17.974 105.095 1.00 24.61 889 HIS A N 1
ATOM 4502 C CA . HIS B 2 566 ? 34.045 18.516 106.063 1.00 26.88 889 HIS A CA 1
ATOM 4503 C C . HIS B 2 566 ? 33.323 17.369 106.772 1.00 32.22 889 HIS A C 1
ATOM 4504 O O . HIS B 2 566 ? 32.870 16.421 106.125 1.00 32.74 889 HIS A O 1
ATOM 4511 N N . LYS B 2 567 ? 33.215 17.471 108.098 1.00 34.46 890 LYS A N 1
ATOM 4512 C CA . LYS B 2 567 ? 32.592 16.439 108.930 1.00 36.10 890 LYS A CA 1
ATOM 4513 C C . LYS B 2 567 ? 31.213 15.952 108.495 1.00 37.31 890 LYS A C 1
ATOM 4514 O O . LYS B 2 567 ? 30.922 14.763 108.593 1.00 43.32 890 LYS A O 1
ATOM 4520 N N . ASP B 2 568 ? 30.383 16.852 107.982 1.00 37.55 891 ASP A N 1
ATOM 4521 C CA . ASP B 2 568 ? 29.042 16.481 107.542 1.00 38.75 891 ASP A CA 1
ATOM 4522 C C . ASP B 2 568 ? 29.017 15.895 106.129 1.00 39.85 891 ASP A C 1
ATOM 4523 O O . ASP B 2 568 ? 27.959 15.499 105.640 1.00 38.42 891 ASP A O 1
ATOM 4528 N N . ASP B 2 569 ? 30.178 15.851 105.476 1.00 39.45 892 ASP A N 1
ATOM 4529 C CA . ASP B 2 569 ? 30.277 15.336 104.110 1.00 38.11 892 ASP A CA 1
ATOM 4530 C C . ASP B 2 569 ? 31.109 14.059 103.973 1.00 38.98 892 ASP A C 1
ATOM 4531 O O . ASP B 2 569 ? 31.138 13.448 102.903 1.00 40.48 892 ASP A O 1
ATOM 4536 N N . VAL B 2 570 ? 31.736 13.631 105.065 1.00 38.71 893 VAL A N 1
ATOM 4537 C CA . VAL B 2 570 ? 32.607 12.451 105.068 1.00 38.08 893 VAL A CA 1
ATOM 4538 C C . VAL B 2 570 ? 32.139 11.203 104.323 1.00 39.64 893 VAL A C 1
ATOM 4539 O O . VAL B 2 570 ? 32.908 10.606 103.576 1.00 40.57 893 VAL A O 1
ATOM 4543 N N . ASP B 2 571 ? 30.892 10.800 104.525 1.00 41.08 894 ASP A N 1
ATOM 4544 C CA . ASP B 2 571 ? 30.385 9.598 103.879 1.00 42.70 894 ASP A CA 1
ATOM 4545 C C . ASP B 2 571 ? 30.323 9.655 102.366 1.00 39.92 894 ASP A C 1
ATOM 4546 O O . ASP B 2 571 ? 30.952 8.839 101.696 1.00 41.77 894 ASP A O 1
ATOM 4551 N N . ALA B 2 572 ? 29.588 10.620 101.828 1.00 37.36 895 ALA A N 1
ATOM 4552 C CA . ALA B 2 572 ? 29.472 10.763 100.380 1.00 38.94 895 ALA A CA 1
ATOM 4553 C C . ALA B 2 572 ? 30.843 10.957 99.725 1.00 38.94 895 ALA A C 1
ATOM 4554 O O . ALA B 2 572 ? 31.137 10.364 98.686 1.00 43.32 895 ALA A O 1
ATOM 4556 N N . VAL B 2 573 ? 31.690 11.758 100.364 1.00 35.17 896 VAL A N 1
ATOM 4557 C CA . VAL B 2 573 ? 33.020 12.041 99.848 1.00 31.58 896 VAL A CA 1
ATOM 4558 C C . VAL B 2 573 ? 33.921 10.810 99.846 1.00 30.52 896 VAL A C 1
ATOM 4559 O O . VAL B 2 573 ? 34.697 10.610 98.912 1.00 29.57 896 VAL A O 1
ATOM 4563 N N . ALA B 2 574 ? 33.789 9.973 100.870 1.00 31.23 897 ALA A N 1
ATOM 4564 C CA . ALA B 2 574 ? 34.599 8.760 100.987 1.00 36.89 897 ALA A CA 1
ATOM 4565 C C . ALA B 2 574 ? 34.267 7.784 99.866 1.00 38.12 897 ALA A C 1
ATOM 4566 O O . ALA B 2 574 ? 35.159 7.153 99.300 1.00 40.67 897 ALA A O 1
ATOM 4568 N N . LYS B 2 575 ? 32.976 7.657 99.569 1.00 38.28 898 LYS A N 1
ATOM 4569 C CA . LYS B 2 575 ? 32.501 6.784 98.501 1.00 39.82 898 LYS A CA 1
ATOM 4570 C C . LYS B 2 575 ? 33.111 7.247 97.191 1.00 38.04 898 LYS A C 1
ATOM 4571 O O . LYS B 2 575 ? 33.546 6.438 96.374 1.00 37.26 898 LYS A O 1
ATOM 4577 N N . GLN B 2 576 ? 33.152 8.565 97.026 1.00 37.44 899 GLN A N 1
ATOM 4578 C CA . GLN B 2 576 ? 33.673 9.199 95.827 1.00 36.44 899 GLN A CA 1
ATOM 4579 C C . GLN B 2 576 ? 35.180 9.065 95.616 1.00 34.64 899 GLN A C 1
ATOM 4580 O O . GLN B 2 576 ? 35.611 8.708 94.521 1.00 34.25 899 GLN A O 1
ATOM 4586 N N . ILE B 2 577 ? 35.976 9.364 96.645 1.00 32.34 900 ILE A N 1
ATOM 4587 C CA . ILE B 2 577 ? 37.437 9.255 96.545 1.00 29.65 900 ILE A CA 1
ATOM 4588 C C . ILE B 2 577 ? 37.751 7.817 96.195 1.00 32.53 900 ILE A C 1
ATOM 4589 O O . ILE B 2 577 ? 38.562 7.537 95.315 1.00 33.52 900 ILE A O 1
ATOM 4594 N N . HIS B 2 578 ? 37.074 6.917 96.900 1.00 31.42 901 HIS A N 1
ATOM 4595 C CA . HIS B 2 578 ? 37.235 5.486 96.728 1.00 33.07 901 HIS A CA 1
ATOM 4596 C C . HIS B 2 578 ? 36.974 5.025 95.292 1.00 33.38 901 HIS A C 1
ATOM 4597 O O . HIS B 2 578 ? 37.747 4.250 94.731 1.00 31.41 901 HIS A O 1
ATOM 4604 N N . GLN B 2 579 ? 35.885 5.490 94.695 1.00 31.75 902 GLN A N 1
ATOM 4605 C CA . GLN B 2 579 ? 35.587 5.096 93.329 1.00 36.45 902 GLN A CA 1
ATOM 4606 C C . GLN B 2 579 ? 36.583 5.668 92.333 1.00 39.07 902 GLN A C 1
ATOM 4607 O O . GLN B 2 579 ? 37.018 4.970 91.418 1.00 42.37 902 GLN A O 1
ATOM 4613 N N . LEU B 2 580 ? 36.974 6.924 92.533 1.00 35.12 903 LEU A N 1
ATOM 4614 C CA . LEU B 2 580 ? 37.926 7.575 91.648 1.00 30.98 903 LEU A CA 1
ATOM 4615 C C . LEU B 2 580 ? 39.277 6.871 91.634 1.00 32.99 903 LEU A C 1
ATOM 4616 O O . LEU B 2 580 ? 39.863 6.649 90.572 1.00 36.08 903 LEU A O 1
ATOM 4621 N N . MET B 2 581 ? 39.748 6.485 92.816 1.00 34.79 904 MET A N 1
ATOM 4622 C CA . MET B 2 581 ? 41.051 5.841 92.951 1.00 36.67 904 MET A CA 1
ATOM 4623 C C . MET B 2 581 ? 41.186 4.406 92.448 1.00 38.94 904 MET A C 1
ATOM 4624 O O . MET B 2 581 ? 42.214 4.057 91.865 1.00 37.16 904 MET A O 1
ATOM 4629 N N . GLU B 2 582 ? 40.177 3.569 92.662 1.00 40.26 905 GLU A N 1
ATOM 4630 C CA . GLU B 2 582 ? 40.288 2.193 92.193 1.00 48.81 905 GLU A CA 1
ATOM 4631 C C . GLU B 2 582 ? 39.473 1.847 90.949 1.00 53.94 905 GLU A C 1
ATOM 4632 O O . GLU B 2 582 ? 39.401 0.676 90.561 1.00 58.65 905 GLU A O 1
ATOM 4638 N N . ASN B 2 583 ? 38.909 2.863 90.295 1.00 56.66 906 ASN A N 1
ATOM 4639 C CA . ASN B 2 583 ? 38.104 2.650 89.088 1.00 58.85 906 ASN A CA 1
ATOM 4640 C C . ASN B 2 583 ? 38.407 3.622 87.947 1.00 58.58 906 ASN A C 1
ATOM 4641 O O . ASN B 2 583 ? 38.053 3.358 86.795 1.00 62.84 906 ASN A O 1
ATOM 4646 N N . CYS B 2 584 ? 39.068 4.734 88.258 1.00 55.86 907 CYS A N 1
ATOM 4647 C CA . CYS B 2 584 ? 39.390 5.727 87.241 1.00 54.03 907 CYS A CA 1
ATOM 4648 C C . CYS B 2 584 ? 40.888 5.891 86.999 1.00 52.65 907 CYS A C 1
ATOM 4649 O O . CYS B 2 584 ? 41.375 6.988 86.703 1.00 51.75 907 CYS A O 1
ATOM 4652 N N . THR B 2 585 ? 41.602 4.774 87.108 1.00 49.57 908 THR A N 1
ATOM 4653 C CA . THR B 2 585 ? 43.042 4.714 86.891 1.00 45.40 908 THR A CA 1
ATOM 4654 C C . THR B 2 585 ? 43.225 3.537 85.922 1.00 44.03 908 THR A C 1
ATOM 4655 O O . THR B 2 585 ? 42.561 3.500 84.884 1.00 47.68 908 THR A O 1
ATOM 4659 N N . ARG B 2 586 ? 44.091 2.579 86.244 1.00 43.24 909 ARG A N 1
ATOM 4660 C CA . ARG B 2 586 ? 44.292 1.418 85.382 1.00 43.18 909 ARG A CA 1
ATOM 4661 C C . ARG B 2 586 ? 43.253 0.339 85.707 1.00 44.94 909 ARG A C 1
ATOM 4662 O O . ARG B 2 586 ? 42.954 0.076 86.875 1.00 46.04 909 ARG A O 1
ATOM 4670 N N . LEU B 2 587 ? 42.692 -0.273 84.670 1.00 44.28 910 LEU A N 1
ATOM 4671 C CA . LEU B 2 587 ? 41.670 -1.300 84.846 1.00 42.38 910 LEU A CA 1
ATOM 4672 C C . LEU B 2 587 ? 42.216 -2.715 84.735 1.00 43.61 910 LEU A C 1
ATOM 4673 O O . LEU B 2 587 ? 41.453 -3.686 84.754 1.00 47.60 910 LEU A O 1
ATOM 4678 N N . ASP B 2 588 ? 43.533 -2.833 84.621 1.00 39.73 911 ASP A N 1
ATOM 4679 C CA . ASP B 2 588 ? 44.170 -4.138 84.478 1.00 40.80 911 ASP A CA 1
ATOM 4680 C C . ASP B 2 588 ? 44.693 -4.752 85.779 1.00 38.34 911 ASP A C 1
ATOM 4681 O O . ASP B 2 588 ? 44.556 -5.955 86.005 1.00 37.83 911 ASP A O 1
ATOM 4686 N N . VAL B 2 589 ? 45.277 -3.924 86.637 1.00 38.21 912 VAL A N 1
ATOM 4687 C CA . VAL B 2 589 ? 45.794 -4.389 87.921 1.00 37.21 912 VAL A CA 1
ATOM 4688 C C . VAL B 2 589 ? 44.629 -4.453 88.924 1.00 39.34 912 VAL A C 1
ATOM 4689 O O . VAL B 2 589 ? 43.758 -3.570 88.917 1.00 40.24 912 VAL A O 1
ATOM 4693 N N . PRO B 2 590 ? 44.541 -5.541 89.729 1.00 37.45 913 PRO A N 1
ATOM 4694 C CA . PRO B 2 590 ? 43.455 -5.671 90.722 1.00 38.43 913 PRO A CA 1
ATOM 4695 C C . PRO B 2 590 ? 43.754 -4.750 91.919 1.00 40.13 913 PRO A C 1
ATOM 4696 O O . PRO B 2 590 ? 44.537 -5.091 92.809 1.00 40.10 913 PRO A O 1
ATOM 4700 N N . LEU B 2 591 ? 43.161 -3.558 91.893 1.00 39.59 914 LEU A N 1
ATOM 4701 C CA . LEU B 2 591 ? 43.384 -2.545 92.920 1.00 37.29 914 LEU A CA 1
ATOM 4702 C C . LEU B 2 591 ? 42.371 -2.525 94.057 1.00 37.21 914 LEU A C 1
ATOM 4703 O O . LEU B 2 591 ? 41.192 -2.813 93.861 1.00 38.60 914 LEU A O 1
ATOM 4708 N N . LEU B 2 592 ? 42.856 -2.144 95.239 1.00 36.84 915 LEU A N 1
ATOM 4709 C CA . LEU B 2 592 ? 42.044 -2.030 96.450 1.00 34.60 915 LEU A CA 1
ATOM 4710 C C . LEU B 2 592 ? 42.441 -0.759 97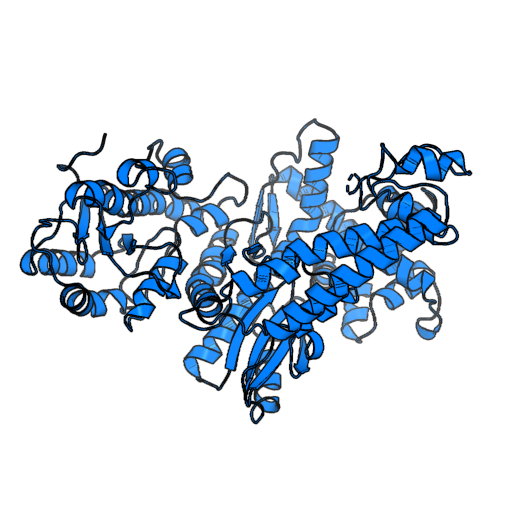.206 1.00 31.73 915 LEU A C 1
ATOM 4711 O O . LEU B 2 592 ? 43.609 -0.557 97.534 1.00 26.93 915 LEU A O 1
ATOM 4716 N N . VAL B 2 593 ? 41.458 0.088 97.482 1.00 32.11 916 VAL A N 1
ATOM 4717 C CA . VAL B 2 593 ? 41.696 1.325 98.213 1.00 33.48 916 VAL A CA 1
ATOM 4718 C C . VAL B 2 593 ? 41.021 1.258 99.587 1.00 31.76 916 VAL A C 1
ATOM 4719 O O . VAL B 2 593 ? 39.832 0.966 99.694 1.00 31.29 916 VAL A O 1
ATOM 4723 N N . GLU B 2 594 ? 41.824 1.455 100.628 1.00 35.65 917 GLU A N 1
ATOM 4724 C CA . GLU B 2 594 ? 41.369 1.453 102.013 1.00 34.86 917 GLU A CA 1
ATOM 4725 C C . GLU B 2 594 ? 41.220 2.917 102.432 1.00 35.57 917 GLU A C 1
ATOM 4726 O O . GLU B 2 594 ? 42.206 3.659 102.452 1.00 34.83 917 GLU A O 1
ATOM 4732 N N . VAL B 2 595 ? 39.999 3.327 102.768 1.00 36.58 918 VAL A N 1
ATOM 4733 C CA . VAL B 2 595 ? 39.726 4.705 103.189 1.00 36.95 918 VAL A CA 1
ATOM 4734 C C . VAL B 2 595 ? 39.373 4.790 104.679 1.00 38.67 918 VAL A C 1
ATOM 4735 O O . VAL B 2 595 ? 38.515 4.050 105.164 1.00 36.40 918 VAL A O 1
ATOM 4739 N N . GLY B 2 596 ? 40.024 5.713 105.385 1.00 37.99 919 GLY A N 1
ATOM 4740 C CA . GLY B 2 596 ? 39.777 5.905 106.808 1.00 37.63 919 GLY A CA 1
ATOM 4741 C C . GLY B 2 596 ? 39.752 7.380 107.179 1.00 38.45 919 GLY A C 1
ATOM 4742 O O . GLY B 2 596 ? 40.161 8.216 106.379 1.00 36.62 919 GLY A O 1
ATOM 4743 N N . SER B 2 597 ? 39.265 7.706 108.377 1.00 37.32 920 SER A N 1
ATOM 4744 C CA . SER B 2 597 ? 39.193 9.093 108.832 1.00 34.46 920 SER A CA 1
ATOM 4745 C C . SER B 2 597 ? 39.377 9.265 110.340 1.00 35.42 920 SER A C 1
ATOM 4746 O O . SER B 2 597 ? 39.342 8.298 111.096 1.00 38.68 920 SER A O 1
ATOM 4749 N N . GLY B 2 598 ? 39.577 10.510 110.763 1.00 36.63 921 GLY A N 1
ATOM 4750 C CA . GLY B 2 598 ? 39.770 10.817 112.170 1.00 35.18 921 GLY A CA 1
ATOM 4751 C C . GLY B 2 598 ? 40.062 12.286 112.417 1.00 35.62 921 GLY A C 1
ATOM 4752 O O . GLY B 2 598 ? 39.960 13.111 111.508 1.00 34.73 921 GLY A O 1
ATOM 4753 N N . GLU B 2 599 ? 40.433 12.615 113.650 1.00 37.72 922 GLU A N 1
ATOM 4754 C CA . GLU B 2 599 ? 40.742 13.992 114.036 1.00 35.44 922 GLU A CA 1
ATOM 4755 C C . GLU B 2 599 ? 42.121 14.428 113.581 1.00 35.50 922 GLU A C 1
ATOM 4756 O O . GLU B 2 599 ? 42.403 15.622 113.464 1.00 34.42 922 GLU A O 1
ATOM 4762 N N . ASN B 2 600 ? 42.996 13.455 113.378 1.00 34.68 923 ASN A N 1
ATOM 4763 C CA . ASN B 2 600 ? 44.346 13.734 112.919 1.00 32.97 923 ASN A CA 1
ATOM 4764 C C . ASN B 2 600 ? 44.799 12.631 111.958 1.00 33.21 923 ASN A C 1
ATOM 4765 O O . ASN B 2 600 ? 44.108 11.622 111.776 1.00 33.16 923 ASN A O 1
ATOM 4770 N N . TRP B 2 601 ? 45.948 12.845 111.329 1.00 30.86 924 TRP A N 1
ATOM 4771 C CA . TRP B 2 601 ? 46.506 11.900 110.374 1.00 28.76 924 TRP A CA 1
ATOM 4772 C C . TRP B 2 601 ? 46.682 10.506 110.972 1.00 29.18 924 TRP A C 1
ATOM 4773 O O . TRP B 2 601 ? 46.403 9.513 110.307 1.00 27.63 924 TRP A O 1
ATOM 4784 N N . ASP B 2 602 ? 47.110 10.421 112.229 1.00 35.15 925 ASP A N 1
ATOM 4785 C CA . ASP B 2 602 ? 47.282 9.110 112.854 1.00 37.71 925 ASP A CA 1
ATOM 4786 C C . ASP B 2 602 ? 45.953 8.360 112.992 1.00 35.74 925 ASP A C 1
ATOM 4787 O O . ASP B 2 602 ? 45.905 7.151 112.806 1.00 35.26 925 ASP A O 1
ATOM 4792 N N . GLN B 2 603 ? 44.879 9.081 113.297 1.00 35.90 926 GLN A N 1
ATOM 4793 C CA . GLN B 2 603 ? 43.565 8.464 113.435 1.00 37.77 926 GLN A CA 1
ATOM 4794 C C . GLN B 2 603 ? 43.027 7.911 112.119 1.00 39.38 926 GLN A C 1
ATOM 4795 O O . GLN B 2 603 ? 42.415 6.843 112.091 1.00 40.55 926 GLN A O 1
ATOM 4801 N N . ALA B 2 604 ? 43.239 8.646 111.034 1.00 37.56 927 ALA A N 1
ATOM 4802 C CA . ALA B 2 604 ? 42.763 8.224 109.720 1.00 36.40 927 ALA A CA 1
ATOM 4803 C C . ALA B 2 604 ? 43.651 7.156 109.088 1.00 36.99 927 ALA A C 1
ATOM 4804 O O . ALA B 2 604 ? 43.183 6.357 108.283 1.00 37.46 927 ALA A O 1
ATOM 4806 N N . HIS B 2 605 ? 44.928 7.163 109.468 1.00 42.19 928 HIS A N 1
ATOM 4807 C CA . HIS B 2 605 ? 45.951 6.242 108.965 1.00 46.85 928 HIS A CA 1
ATOM 4808 C C . HIS B 2 605 ? 45.692 4.791 109.365 1.00 53.70 928 HIS A C 1
ATOM 4809 O O . HIS B 2 605 ? 46.226 3.895 108.676 1.00 61.46 928 HIS A O 1
#

Nearest PDB structures (foldseek):
  2kfn-assembly1_A  TM=1.002E+00  e=3.841E-103  Escherichia coli
  1d8y-assembly1_A  TM=1.000E+00  e=1.551E-97  Escherichia coli
  1kfd-assembly1_A  TM=9.973E-01  e=1.869E-84  Escherichia coli
  1kln-assembly1_A  TM=9.609E-01  e=1.758E-85  Escherichia coli
  6ur2-assembly1_A  TM=9.091E-01  e=4.492E-46  Geobacillus stearothermophilus

B-factor: mean 42.93, std 22.57, range [11.45, 100.0]

Radius of gyration: 27.42 Å; Cα contacts (8 Å, |Δi|>4): 1017; chains: 1; bounding box: 55×82×68 Å